Protein AF-0000000084584849 (afdb_homodimer)

Organism: NCBI:txid361277

InterPro domains:
  IPR001647 DNA-binding HTH domain, TetR-type [PF00440] (7-53)
  IPR001647 DNA-binding HTH domain, TetR-type [PR00455] (7-20)
  IPR001647 DNA-binding HTH domain, TetR-type [PR00455] (28-51)
  IPR001647 DNA-binding HTH domain, TetR-type [PS50977] (1-61)
  IPR009057 Homedomain-like superfamily [SSF46689] (2-67)
  IPR050624 Nucleoid occlusion factor SlmA/HTH-type transcriptional regulator [PTHR43479] (3-179)

Radius of gyration: 27.22 Å; Cα contacts (8 Å, |Δi|>4): 568; chains: 2; bounding box: 59×90×62 Å

pLDDT: mean 84.07, std 13.17, range [39.09, 98.56]

Secondary structure (DSSP, 8-state):
--HHHHHHHHHHHHHHHH-TTT--HHHHHHHTT--HHHHHHH-SSHHHHHHHHHHHHHHHHHHHHHHHHH-TTS-HHHHHHHHHHHHHHHHHHTHHHHHHHHSS---TT-HHHHHHHHHHHHHHHHHHHHHHHHHH-GGGGGGHHHHHHHHHHHHHHHHHHHHTTSB---HHHHHHHHHHHHHHHHHHHTTS--S--GGGB-----S-------HHHHHHHHHHHHHHIIIIIS--HHHHHHHHHHHHHHTSSS--HHHHHHHHHHHTTSGGGHHHHHHHHHH-/--HHHHHHHHHHHHHHHH-TTT--HHHHHHHTT--HHHHHHH-SSHHHHHHHHHHHHHHHHHHHHHHHHH-TTS-HHHHHHHHHHHHHHHHHHTHHHHHHHHSS---TT-HHHHHHHHHHHHHHHHHHHHHHHHHH-GGGGGGHHHHHHHHHHHHHHHHHHHHTTSB---HHHHHHHHHHHHHHHHHHHTTS--S--GGGB-----S-------HHHHHHHHHHHHHHIIIIIS--HHHHHHHHHHHHHHTSSS--HHHHHHHHHHHTTSGGGHHHHHHHHHH-

Structure (mmCIF, N/CA/C/O backbone):
data_AF-0000000084584849-model_v1
#
loop_
_entity.id
_entity.type
_entity.pdbx_description
1 polymer 'HTH tetR-type domain-containing protein'
#
loop_
_atom_site.group_PDB
_atom_site.id
_atom_site.type_symbol
_atom_site.label_atom_id
_atom_site.label_alt_id
_atom_site.label_comp_id
_atom_site.label_asym_id
_atom_site.label_entity_id
_atom_site.label_seq_id
_atom_site.pdbx_PDB_ins_code
_atom_site.Cartn_x
_atom_site.Cartn_y
_atom_site.Cartn_z
_atom_site.occupancy
_atom_site.B_iso_or_equiv
_atom_site.auth_seq_id
_atom_site.auth_comp_id
_atom_site.auth_asym_id
_atom_site.auth_atom_id
_atom_site.pdbx_PDB_model_num
ATOM 1 N N . MET A 1 1 ? -12.516 -27.984 -17.344 1 58.19 1 MET A N 1
ATOM 2 C CA . MET A 1 1 ? -12.57 -27.219 -16.109 1 58.19 1 MET A CA 1
ATOM 3 C C . MET A 1 1 ? -13.695 -27.719 -15.203 1 58.19 1 MET A C 1
ATOM 5 O O . MET A 1 1 ? -14.773 -28.078 -15.688 1 58.19 1 MET A O 1
ATOM 9 N N . ASP A 1 2 ? -13.242 -28 -14.023 1 77.62 2 ASP A N 1
ATOM 10 C CA . ASP A 1 2 ? -14.281 -28.516 -13.141 1 77.62 2 ASP A CA 1
ATOM 11 C C . ASP A 1 2 ? -15.289 -27.422 -12.781 1 77.62 2 ASP A C 1
ATOM 13 O O . ASP A 1 2 ? -14.984 -26.234 -12.906 1 77.62 2 ASP A O 1
ATOM 17 N N . ARG A 1 3 ? -16.453 -27.828 -12.516 1 84.5 3 ARG A N 1
ATOM 18 C CA . ARG A 1 3 ? -17.594 -26.938 -12.289 1 84.5 3 ARG A CA 1
ATOM 19 C C . ARG A 1 3 ? -17.281 -25.938 -11.188 1 84.5 3 ARG A C 1
ATOM 21 O O . ARG A 1 3 ? -17.641 -24.766 -11.305 1 84.5 3 ARG A O 1
ATOM 28 N N . LYS A 1 4 ? -16.609 -26.344 -10.242 1 88.94 4 LYS A N 1
ATOM 29 C CA . LYS A 1 4 ? -16.266 -25.484 -9.125 1 88.94 4 LYS A CA 1
ATOM 30 C C . LYS A 1 4 ? -15.383 -24.312 -9.586 1 88.94 4 LYS A C 1
ATOM 32 O O . LYS A 1 4 ? -15.641 -23.156 -9.242 1 88.94 4 LYS A O 1
ATOM 37 N N . THR A 1 5 ? -14.461 -24.641 -10.391 1 87.44 5 THR A N 1
ATOM 38 C CA . THR A 1 5 ? -13.547 -23.625 -10.898 1 87.44 5 THR A CA 1
ATOM 39 C C . THR A 1 5 ? -14.273 -22.641 -11.82 1 87.44 5 THR A C 1
ATOM 41 O O . THR A 1 5 ? -14.008 -21.438 -11.789 1 87.44 5 THR A O 1
ATOM 44 N N . GLU A 1 6 ? -15.109 -23.141 -12.578 1 88.94 6 GLU A N 1
ATOM 45 C CA . GLU A 1 6 ? -15.914 -22.297 -13.453 1 88.94 6 GLU A CA 1
ATOM 46 C C . GLU A 1 6 ? -16.688 -21.266 -12.656 1 88.94 6 GLU A C 1
ATOM 48 O O . GLU A 1 6 ? -16.75 -20.094 -13.039 1 88.94 6 GLU A O 1
ATOM 53 N N . ILE A 1 7 ? -17.25 -21.75 -11.625 1 92.88 7 ILE A N 1
ATOM 54 C CA . ILE A 1 7 ? -18.047 -20.875 -10.781 1 92.88 7 ILE A CA 1
ATOM 55 C C . ILE A 1 7 ? -17.156 -19.844 -10.117 1 92.88 7 ILE A C 1
ATOM 57 O O . ILE A 1 7 ? -17.5 -18.656 -10.047 1 92.88 7 ILE A O 1
ATOM 61 N N . ILE A 1 8 ? -16.031 -20.281 -9.688 1 92.19 8 ILE A N 1
ATOM 62 C CA . ILE A 1 8 ? -15.07 -19.391 -9.031 1 92.19 8 ILE A CA 1
ATOM 63 C C . ILE A 1 8 ? -14.633 -18.297 -9.992 1 92.19 8 ILE A C 1
ATOM 65 O O . ILE A 1 8 ? -14.602 -17.125 -9.633 1 92.19 8 ILE A O 1
ATOM 69 N N . LEU A 1 9 ? -14.422 -18.656 -11.195 1 88.75 9 LEU A N 1
ATOM 70 C CA . LEU A 1 9 ? -13.945 -17.703 -12.188 1 88.75 9 LEU A CA 1
ATOM 71 C C . LEU A 1 9 ? -15.062 -16.75 -12.594 1 88.75 9 LEU A C 1
ATOM 73 O O . LEU A 1 9 ? -14.82 -15.555 -12.82 1 88.75 9 LEU A O 1
ATOM 77 N N . ALA A 1 10 ? -16.219 -17.266 -12.68 1 91.44 10 ALA A N 1
ATOM 78 C CA . ALA A 1 10 ? -17.375 -16.406 -12.938 1 91.44 10 ALA A CA 1
ATOM 79 C C . ALA A 1 10 ? -17.578 -15.391 -11.812 1 91.44 10 ALA A C 1
ATOM 81 O O . ALA A 1 10 ? -17.859 -14.219 -12.07 1 91.44 10 ALA A O 1
ATOM 82 N N . ALA A 1 11 ? -17.484 -15.898 -10.633 1 93.31 11 ALA A N 1
ATOM 83 C CA . ALA A 1 11 ? -17.578 -15.023 -9.469 1 93.31 11 ALA A CA 1
ATOM 84 C C . ALA A 1 11 ? -16.5 -13.945 -9.492 1 93.31 11 ALA A C 1
ATOM 86 O O . ALA A 1 11 ? -16.781 -12.781 -9.203 1 93.31 11 ALA A O 1
ATOM 87 N N . LYS A 1 12 ? -15.289 -14.359 -9.82 1 89.12 12 LYS A N 1
ATOM 88 C CA . LYS A 1 12 ? -14.172 -13.422 -9.914 1 89.12 12 LYS A CA 1
ATOM 89 C C . LYS A 1 12 ? -14.508 -12.266 -10.844 1 89.12 12 LYS A C 1
ATOM 91 O O . LYS A 1 12 ? -14.312 -11.102 -10.492 1 89.12 12 LYS A O 1
ATOM 96 N N . HIS A 1 13 ? -15.07 -12.617 -11.93 1 87.06 13 HIS A N 1
ATOM 97 C CA . HIS A 1 13 ? -15.43 -11.609 -12.93 1 87.06 13 HIS A CA 1
ATOM 98 C C . HIS A 1 13 ? -16.531 -10.695 -12.422 1 87.06 13 HIS A C 1
ATOM 100 O O . HIS A 1 13 ? -16.453 -9.477 -12.57 1 87.06 13 HIS A O 1
ATOM 106 N N . LYS A 1 14 ? -17.516 -11.25 -11.836 1 88.81 14 LYS A N 1
ATOM 107 C CA . LYS A 1 14 ? -18.656 -10.469 -11.352 1 88.81 14 LYS A CA 1
ATOM 108 C C . LYS A 1 14 ? -18.25 -9.57 -10.18 1 88.81 14 LYS A C 1
ATOM 110 O O . LYS A 1 14 ? -18.641 -8.406 -10.125 1 88.81 14 LYS A O 1
ATOM 115 N N . PHE A 1 15 ? -17.484 -10.164 -9.305 1 85 15 PHE A N 1
ATOM 116 C CA . PHE A 1 15 ? -17.016 -9.375 -8.18 1 85 15 PHE A CA 1
ATOM 117 C C . PHE A 1 15 ? -16.156 -8.211 -8.648 1 85 15 PHE A C 1
ATOM 119 O O . PHE A 1 15 ? -16.25 -7.102 -8.117 1 85 15 PHE A O 1
ATOM 126 N N . ALA A 1 16 ? -15.383 -8.484 -9.594 1 78.81 16 ALA A N 1
ATOM 127 C CA . ALA A 1 16 ? -14.492 -7.457 -10.125 1 78.81 16 ALA A CA 1
ATOM 128 C C . ALA A 1 16 ? -15.289 -6.352 -10.82 1 78.81 16 ALA A C 1
ATOM 130 O O . ALA A 1 16 ? -14.945 -5.172 -10.711 1 78.81 16 ALA A O 1
ATOM 131 N N . GLU A 1 17 ? -16.328 -6.727 -11.406 1 76.75 17 GLU A N 1
ATOM 132 C CA . GLU A 1 17 ? -17.094 -5.801 -12.234 1 76.75 17 GLU A CA 1
ATOM 133 C C . GLU A 1 17 ? -18.078 -4.996 -11.398 1 76.75 17 GLU A C 1
ATOM 135 O O . GLU A 1 17 ? -18.234 -3.791 -11.602 1 76.75 17 GLU A O 1
ATOM 140 N N . PHE A 1 18 ? -18.719 -5.676 -10.438 1 76.56 18 PHE A N 1
ATOM 141 C CA . PHE A 1 18 ? -19.859 -5.031 -9.781 1 76.56 18 PHE A CA 1
ATOM 142 C C . PHE A 1 18 ? -19.578 -4.824 -8.297 1 76.56 18 PHE A C 1
ATOM 144 O O . PHE A 1 18 ? -20.297 -4.074 -7.629 1 76.56 18 PHE A O 1
ATOM 151 N N . GLY A 1 19 ? -18.5 -5.438 -7.852 1 77.81 19 GLY A N 1
ATOM 152 C CA . GLY A 1 19 ? -18.25 -5.398 -6.418 1 77.81 19 GLY A CA 1
ATOM 153 C C . GLY A 1 19 ? -18.922 -6.535 -5.672 1 77.81 19 GLY A C 1
ATOM 154 O O . GLY A 1 19 ? -19.969 -7.035 -6.094 1 77.81 19 GLY A O 1
ATOM 155 N N . PHE A 1 20 ? -18.516 -6.832 -4.5 1 79.06 20 PHE A N 1
ATOM 156 C CA . PHE A 1 20 ? -18.938 -7.996 -3.729 1 79.06 20 PHE A CA 1
ATOM 157 C C . PHE A 1 20 ? -20.359 -7.82 -3.232 1 79.06 20 PHE A C 1
ATOM 159 O O . PHE A 1 20 ? -21.172 -8.75 -3.301 1 79.06 20 PHE A O 1
ATOM 166 N N . GLN A 1 21 ? -20.609 -6.707 -2.762 1 73.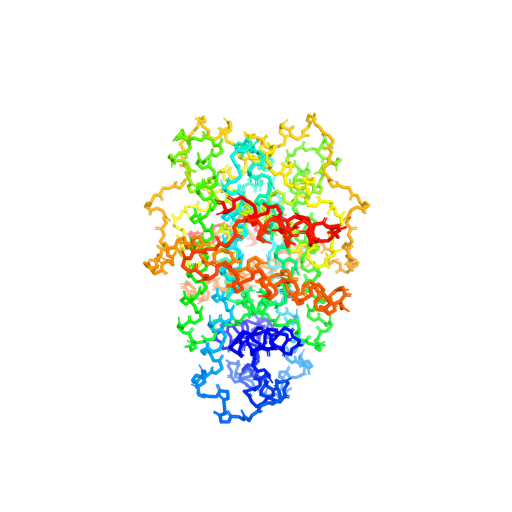56 21 GLN A N 1
ATOM 167 C CA . GLN A 1 21 ? -21.906 -6.453 -2.129 1 73.56 21 GLN A CA 1
ATOM 168 C C . GLN A 1 21 ? -23.031 -6.477 -3.154 1 73.56 21 GLN A C 1
ATOM 170 O O . GLN A 1 21 ? -24.156 -6.875 -2.84 1 73.56 21 GLN A O 1
ATOM 175 N N . GLN A 1 22 ? -22.734 -6.113 -4.32 1 79 22 GLN A N 1
ATOM 176 C CA . GLN A 1 22 ? -23.766 -5.945 -5.328 1 79 22 GLN A CA 1
ATOM 177 C C . GLN A 1 22 ? -24.031 -7.254 -6.07 1 79 22 GLN A C 1
ATOM 179 O O . GLN A 1 22 ? -25.016 -7.367 -6.797 1 79 22 GLN A O 1
ATOM 184 N N . VAL A 1 23 ? -23.156 -8.148 -5.941 1 88.56 23 VAL A N 1
ATOM 185 C CA . VAL A 1 23 ? -23.297 -9.414 -6.656 1 88.56 23 VAL A CA 1
ATOM 186 C C . VAL A 1 23 ? -24.062 -10.414 -5.797 1 88.56 23 VAL A C 1
ATOM 188 O O . VAL A 1 23 ? -23.859 -10.484 -4.582 1 88.56 23 VAL A O 1
ATOM 191 N N . SER A 1 24 ? -24.984 -11.125 -6.363 1 93.06 24 SER A N 1
ATOM 192 C CA . SER A 1 24 ? -25.75 -12.148 -5.652 1 93.06 24 SER A CA 1
ATOM 193 C C . SER A 1 24 ? -25.375 -13.547 -6.133 1 93.06 24 SER A C 1
ATOM 195 O O . SER A 1 24 ? -24.812 -13.703 -7.219 1 93.06 24 SER A O 1
ATOM 197 N N . MET A 1 25 ? -25.703 -14.508 -5.293 1 94.81 25 MET A N 1
ATOM 198 C CA . MET A 1 25 ? -25.5 -15.891 -5.695 1 94.81 25 MET A CA 1
ATOM 199 C C . MET A 1 25 ? -26.328 -16.219 -6.934 1 94.81 25 MET A C 1
ATOM 201 O O . MET A 1 25 ? -25.875 -16.984 -7.801 1 94.81 25 MET A O 1
ATOM 205 N N . GLN A 1 26 ? -27.406 -15.641 -7.023 1 94.94 26 GLN A N 1
ATOM 206 C CA . GLN A 1 26 ? -28.281 -15.852 -8.172 1 94.94 26 GLN A CA 1
ATOM 207 C C . GLN A 1 26 ? -27.625 -15.344 -9.453 1 94.94 26 GLN A C 1
ATOM 209 O O . GLN A 1 26 ? -27.672 -16.031 -10.484 1 94.94 26 GLN A O 1
ATOM 214 N N . SER A 1 27 ? -27.078 -14.242 -9.43 1 95.25 27 SER A N 1
ATOM 215 C CA . SER A 1 27 ? -26.453 -13.664 -10.609 1 95.25 27 SER A CA 1
ATOM 216 C C . SER A 1 27 ? -25.266 -14.5 -11.078 1 95.25 27 SER A C 1
ATOM 218 O O . SER A 1 27 ? -25.016 -14.602 -12.281 1 95.25 27 SER A O 1
ATOM 220 N N . ILE A 1 28 ? -24.531 -15.055 -10.141 1 96.44 28 ILE A N 1
ATOM 221 C CA . ILE A 1 28 ? -23.406 -15.906 -10.477 1 96.44 28 ILE A CA 1
ATOM 222 C C . ILE A 1 28 ? -23.906 -17.203 -11.102 1 96.44 28 ILE A C 1
ATOM 224 O O . ILE A 1 28 ? -23.359 -17.672 -12.102 1 96.44 28 ILE A O 1
ATOM 228 N N . ALA A 1 29 ? -24.938 -17.734 -10.539 1 95.81 29 ALA A N 1
ATOM 229 C CA . ALA A 1 29 ? -25.547 -18.938 -11.086 1 95.81 29 ALA A CA 1
ATOM 230 C C . ALA A 1 29 ? -26 -18.719 -12.523 1 95.81 29 ALA A C 1
ATOM 232 O O . ALA A 1 29 ? -25.75 -19.562 -13.391 1 95.81 29 ALA A O 1
ATOM 233 N N . GLU A 1 30 ? -26.562 -17.641 -12.742 1 95.81 30 GLU A N 1
ATOM 234 C CA . GLU A 1 30 ? -27.047 -17.297 -14.07 1 95.81 30 GLU A CA 1
ATOM 235 C C . GLU A 1 30 ? -25.891 -17.188 -15.07 1 95.81 30 GLU A C 1
ATOM 237 O O . GLU A 1 30 ? -26.016 -17.641 -16.203 1 95.81 30 GLU A O 1
ATOM 242 N N . ALA A 1 31 ? -24.844 -16.672 -14.656 1 93.31 31 ALA A N 1
ATOM 243 C CA . ALA A 1 31 ? -23.656 -16.516 -15.516 1 93.31 31 ALA A CA 1
ATOM 244 C C . ALA A 1 31 ? -23.094 -17.875 -15.906 1 93.31 31 ALA A C 1
ATOM 246 O O . ALA A 1 31 ? -22.531 -18.031 -17 1 93.31 31 ALA A O 1
ATOM 247 N N . CYS A 1 32 ? -23.234 -18.781 -14.992 1 94.06 32 CYS A N 1
ATOM 248 C CA . CYS A 1 32 ? -22.703 -20.125 -15.219 1 94.06 32 CYS A CA 1
ATOM 249 C C . CYS A 1 32 ? -23.781 -21.031 -15.82 1 94.06 32 CYS A C 1
ATOM 251 O O . CYS A 1 32 ? -23.531 -22.219 -16.031 1 94.06 32 CYS A O 1
ATOM 253 N N . LYS A 1 33 ? -24.984 -20.469 -15.984 1 94.81 33 LYS A N 1
ATOM 254 C CA . LYS A 1 33 ? -26.094 -21.219 -16.562 1 94.81 33 LYS A CA 1
ATOM 255 C C . LYS A 1 33 ? -26.453 -22.422 -15.703 1 94.81 33 LYS A C 1
ATOM 257 O O . LYS A 1 33 ? -26.641 -23.531 -16.234 1 94.81 33 LYS A O 1
ATOM 262 N N . ILE A 1 34 ? -26.484 -22.25 -14.461 1 94 34 ILE A N 1
ATOM 263 C CA . ILE A 1 34 ? -26.922 -23.281 -13.523 1 94 34 ILE A CA 1
ATOM 264 C C . ILE A 1 34 ? -27.984 -22.703 -12.586 1 94 34 ILE A C 1
ATOM 266 O O . ILE A 1 34 ? -28.25 -21.5 -12.609 1 94 34 ILE A O 1
ATOM 270 N N . SER A 1 35 ? -28.609 -23.578 -11.828 1 92.81 35 SER A N 1
ATOM 271 C CA . SER A 1 35 ? -29.656 -23.125 -10.898 1 92.81 35 SER A CA 1
ATOM 272 C C . SER A 1 35 ? -29.047 -22.578 -9.617 1 92.81 35 SER A C 1
ATOM 274 O O . SER A 1 35 ? -27.906 -22.891 -9.281 1 92.81 35 SER A O 1
ATOM 276 N N . LYS A 1 36 ? -29.781 -21.766 -8.945 1 92.81 36 LYS A N 1
ATOM 277 C CA . LYS A 1 36 ? -29.375 -21.25 -7.637 1 92.81 36 LYS A CA 1
ATOM 278 C C . LYS A 1 36 ? -29.156 -22.391 -6.641 1 92.81 36 LYS A C 1
ATOM 280 O O . LYS A 1 36 ? -28.219 -22.344 -5.84 1 92.81 36 LYS A O 1
ATOM 285 N N . ALA A 1 37 ? -29.984 -23.406 -6.746 1 92.38 37 ALA A N 1
ATOM 286 C CA . ALA A 1 37 ? -29.859 -24.562 -5.871 1 92.38 37 ALA A CA 1
ATOM 287 C C . ALA A 1 37 ? -28.531 -25.281 -6.117 1 92.38 37 ALA A C 1
ATOM 289 O O . ALA A 1 37 ? -27.875 -25.734 -5.172 1 92.38 37 ALA A O 1
ATOM 290 N N . SER A 1 38 ? -28.172 -25.359 -7.301 1 93.5 38 SER A N 1
ATOM 291 C CA . SER A 1 38 ? -26.938 -26.062 -7.688 1 93.5 38 SER A CA 1
ATOM 292 C C . SER A 1 38 ? -25.703 -25.359 -7.133 1 93.5 38 SER A C 1
ATOM 294 O O . SER A 1 38 ? -24.766 -26.016 -6.688 1 93.5 38 SER A O 1
ATOM 296 N N . ILE A 1 39 ? -25.656 -24.016 -7.223 1 94.5 39 ILE A N 1
ATOM 297 C CA . ILE A 1 39 ? -24.5 -23.266 -6.738 1 94.5 39 ILE A CA 1
ATOM 298 C C . ILE A 1 39 ? -24.391 -23.422 -5.223 1 94.5 39 ILE A C 1
ATOM 300 O O . ILE A 1 39 ? -23.281 -23.5 -4.68 1 94.5 39 ILE A O 1
ATOM 304 N N . TYR A 1 40 ? -25.453 -23.594 -4.527 1 93.88 40 TYR A N 1
ATOM 305 C CA . TYR A 1 40 ? -25.453 -23.688 -3.072 1 93.88 40 TYR A CA 1
ATOM 306 C C . TYR A 1 40 ? -25.031 -25.078 -2.619 1 93.88 40 TYR A C 1
ATOM 308 O O . TYR A 1 40 ? -24.656 -25.281 -1.462 1 93.88 40 TYR A O 1
ATOM 316 N N . LYS A 1 41 ? -25.172 -26.016 -3.455 1 93.12 41 LYS A N 1
ATOM 317 C CA . LYS A 1 41 ? -24.625 -27.344 -3.164 1 93.12 41 LYS A CA 1
ATOM 318 C C . LYS A 1 41 ? -23.109 -27.312 -3.066 1 93.12 41 LYS A C 1
ATOM 320 O O . LYS A 1 41 ? -22.5 -28.125 -2.344 1 93.12 41 LYS A O 1
ATOM 325 N N . LEU A 1 42 ? -22.578 -26.406 -3.76 1 93.56 42 LEU A N 1
ATOM 326 C CA . LEU A 1 42 ? -21.125 -26.328 -3.834 1 93.56 42 LEU A CA 1
ATOM 327 C C . LEU A 1 42 ? -20.594 -25.281 -2.859 1 93.56 42 LEU A C 1
ATOM 329 O O . LEU A 1 42 ? -19.484 -25.438 -2.334 1 93.56 42 LEU A O 1
ATOM 333 N N . PHE A 1 43 ? -21.359 -24.172 -2.703 1 94.62 43 PHE A N 1
ATOM 334 C CA . PHE A 1 43 ? -20.938 -23.062 -1.847 1 94.62 43 PHE A CA 1
ATOM 335 C C . PHE A 1 43 ? -22.062 -22.656 -0.912 1 94.62 43 PHE A C 1
ATOM 337 O O . PHE A 1 43 ? -23.125 -22.219 -1.366 1 94.62 43 PHE A O 1
ATOM 344 N N . ASP A 1 44 ? -21.766 -22.609 0.336 1 91.06 44 ASP A N 1
ATOM 345 C CA . ASP A 1 44 ? -22.781 -22.375 1.355 1 91.06 44 ASP A CA 1
ATOM 346 C C . ASP A 1 44 ? -23.266 -20.938 1.339 1 91.06 44 ASP A C 1
ATOM 348 O O . ASP A 1 44 ? -24.406 -20.641 1.737 1 91.06 44 ASP A O 1
ATOM 352 N N . SER A 1 45 ? -22.344 -20.141 0.948 1 89.12 45 SER A N 1
ATOM 353 C CA . SER A 1 45 ? -22.656 -18.719 0.962 1 89.12 45 SER A CA 1
ATOM 354 C C . SER A 1 45 ? -21.766 -17.953 -0.015 1 89.12 45 SER A C 1
ATOM 356 O O . SER A 1 45 ? -20.812 -18.5 -0.563 1 89.12 45 SER A O 1
ATOM 358 N N . LYS A 1 46 ? -22.141 -16.734 -0.24 1 90 46 LYS A N 1
ATOM 359 C CA . LYS A 1 46 ? -21.312 -15.859 -1.06 1 90 46 LYS A CA 1
ATOM 360 C C . LYS A 1 46 ? -19.922 -15.68 -0.448 1 90 46 LYS A C 1
ATOM 362 O O . LYS A 1 46 ? -18.922 -15.625 -1.167 1 90 46 LYS A O 1
ATOM 367 N N . GLU A 1 47 ? -19.938 -15.695 0.842 1 84.06 47 GLU A N 1
ATOM 368 C CA . GLU A 1 47 ? -18.672 -15.562 1.561 1 84.06 47 GLU A CA 1
ATOM 369 C C . GLU A 1 47 ? -17.797 -16.797 1.371 1 84.06 47 GLU A C 1
ATOM 371 O O . GLU A 1 47 ? -16.578 -16.688 1.195 1 84.06 47 GLU A O 1
ATOM 376 N N . ALA A 1 48 ? -18.438 -17.844 1.432 1 85.69 48 ALA A N 1
ATOM 377 C CA . ALA A 1 48 ? -17.703 -19.078 1.2 1 85.69 48 ALA A CA 1
ATOM 378 C C . ALA A 1 48 ? -17.125 -19.125 -0.207 1 85.69 48 ALA A C 1
ATOM 380 O O . ALA A 1 48 ? -15.992 -19.578 -0.404 1 85.69 48 ALA A O 1
ATOM 381 N N . LEU A 1 49 ? -17.906 -18.672 -1.106 1 92.06 49 LEU A N 1
ATOM 382 C CA . LEU A 1 49 ? -17.438 -18.625 -2.488 1 92.06 49 LEU A CA 1
ATOM 383 C C . LEU A 1 49 ? -16.266 -17.656 -2.623 1 92.06 49 LEU A C 1
ATOM 385 O O . LEU A 1 49 ? -15.281 -17.953 -3.307 1 92.06 49 LEU A O 1
ATOM 389 N N . LEU A 1 50 ? -16.375 -16.562 -1.994 1 86.75 50 LEU A N 1
ATOM 390 C CA . LEU A 1 50 ? -15.273 -15.609 -2.006 1 86.75 50 LEU A CA 1
ATOM 391 C C . LEU A 1 50 ? -14.008 -16.219 -1.41 1 86.75 50 LEU A C 1
ATOM 393 O O . LEU A 1 50 ? -12.914 -16.047 -1.953 1 86.75 50 LEU A O 1
ATOM 397 N N . ASN A 1 51 ? -14.188 -16.875 -0.332 1 83.38 51 ASN A N 1
ATOM 398 C CA . ASN A 1 51 ? -13.047 -17.531 0.303 1 83.38 51 ASN A CA 1
ATOM 399 C C . ASN A 1 51 ? -12.375 -18.531 -0.643 1 83.38 51 ASN A C 1
ATOM 401 O O . ASN A 1 51 ? -11.148 -18.594 -0.707 1 83.38 51 ASN A O 1
ATOM 405 N N . GLU A 1 52 ? -13.125 -19.234 -1.323 1 86.19 52 GLU A N 1
ATOM 406 C CA . GLU A 1 52 ? -12.586 -20.188 -2.279 1 86.19 52 GLU A CA 1
ATOM 407 C C . GLU A 1 52 ? -11.875 -19.484 -3.43 1 86.19 52 GLU A C 1
ATOM 409 O O . GLU A 1 52 ? -10.875 -19.984 -3.947 1 86.19 52 GLU A O 1
ATOM 414 N N . LEU A 1 53 ? -12.438 -18.422 -3.826 1 89.06 53 LEU A N 1
ATOM 415 C CA . LEU A 1 53 ? -11.812 -17.625 -4.883 1 89.06 53 LEU A CA 1
ATOM 416 C C . LEU A 1 53 ? -10.445 -17.125 -4.445 1 89.06 53 LEU A C 1
ATOM 418 O O . LEU A 1 53 ? -9.477 -17.203 -5.207 1 89.06 53 LEU A O 1
ATOM 422 N N . ILE A 1 54 ? -10.352 -16.625 -3.27 1 83.44 54 ILE A N 1
ATOM 423 C CA . ILE A 1 54 ? -9.094 -16.109 -2.729 1 83.44 54 ILE A CA 1
ATOM 424 C C . ILE A 1 54 ? -8.07 -17.25 -2.658 1 83.44 54 ILE A C 1
ATOM 426 O O . ILE A 1 54 ? -6.914 -17.078 -3.045 1 83.44 54 ILE A O 1
ATOM 430 N N . GLN A 1 55 ? -8.539 -18.344 -2.203 1 80.5 55 GLN A N 1
ATOM 431 C CA . GLN A 1 55 ? -7.66 -19.5 -2.115 1 80.5 55 GLN A CA 1
ATOM 432 C C . GLN A 1 55 ? -7.176 -19.938 -3.498 1 80.5 55 GLN A C 1
ATOM 434 O O . GLN A 1 55 ? -6.012 -20.297 -3.668 1 80.5 55 GLN A O 1
ATOM 439 N N . TYR A 1 56 ? -8.102 -19.938 -4.398 1 82.81 56 TYR A N 1
ATOM 440 C CA . TYR A 1 56 ? -7.758 -20.297 -5.77 1 82.81 56 TYR A CA 1
ATOM 441 C C . TYR A 1 56 ? -6.672 -19.375 -6.316 1 82.81 56 TYR A C 1
ATOM 443 O O . TYR A 1 56 ? -5.695 -19.844 -6.906 1 82.81 56 TYR A O 1
ATOM 451 N N . ASN A 1 57 ? -6.824 -18.094 -6.137 1 83.56 57 ASN A N 1
ATOM 452 C CA . ASN A 1 57 ? -5.848 -17.125 -6.617 1 83.56 57 ASN A CA 1
ATOM 453 C C . ASN A 1 57 ? -4.492 -17.312 -5.941 1 83.56 57 ASN A C 1
ATOM 455 O O . ASN A 1 57 ? -3.449 -17.203 -6.59 1 83.56 57 ASN A O 1
ATOM 459 N N . HIS A 1 58 ? -4.559 -17.547 -4.68 1 79.88 58 HIS A N 1
ATOM 460 C CA . HIS A 1 58 ? -3.33 -17.797 -3.932 1 79.88 58 HIS A CA 1
ATOM 461 C C . HIS A 1 58 ? -2.609 -19.031 -4.457 1 79.88 58 HIS A C 1
ATOM 463 O O . HIS A 1 58 ? -1.383 -19.031 -4.582 1 79.88 58 HIS A O 1
ATOM 469 N N . GLN A 1 59 ? -3.391 -20 -4.656 1 78.69 59 GLN A N 1
ATOM 470 C CA . GLN A 1 59 ? -2.814 -21.234 -5.164 1 78.69 59 GLN A CA 1
ATOM 471 C C . GLN A 1 59 ? -2.174 -21.031 -6.535 1 78.69 59 GLN A C 1
ATOM 473 O O . GLN A 1 59 ? -1.125 -21.594 -6.828 1 78.69 59 GLN A O 1
ATOM 478 N N . GLN A 1 60 ? -2.814 -20.25 -7.328 1 80.25 60 GLN A N 1
ATOM 479 C CA . GLN A 1 60 ? -2.25 -19.953 -8.641 1 80.25 60 GLN A CA 1
ATOM 480 C C . GLN A 1 60 ? -0.895 -19.266 -8.508 1 80.25 60 GLN A C 1
ATOM 482 O O . GLN A 1 60 ? 0.046 -19.594 -9.234 1 80.25 60 GLN A O 1
ATOM 487 N N . LEU A 1 61 ? -0.806 -18.391 -7.617 1 83.44 61 LEU A N 1
ATOM 488 C CA . LEU A 1 61 ? 0.436 -17.656 -7.387 1 83.44 61 LEU A CA 1
ATOM 489 C C . LEU A 1 61 ? 1.524 -18.594 -6.863 1 83.44 61 LEU A C 1
ATOM 491 O O . LEU A 1 61 ? 2.668 -18.531 -7.316 1 83.44 61 LEU A O 1
ATOM 495 N N . THR A 1 62 ? 1.126 -19.391 -5.922 1 79.38 62 THR A N 1
ATOM 496 C CA . THR A 1 62 ? 2.064 -20.328 -5.32 1 79.38 62 THR A CA 1
ATOM 497 C C . THR A 1 62 ? 2.582 -21.328 -6.359 1 79.38 62 THR A C 1
ATOM 499 O O . THR A 1 62 ? 3.764 -21.672 -6.355 1 79.38 62 THR A O 1
ATOM 502 N N . ASN A 1 63 ? 1.695 -21.703 -7.184 1 77.25 63 ASN A N 1
ATOM 503 C CA . ASN A 1 63 ? 2.084 -22.625 -8.25 1 77.25 63 ASN A CA 1
ATOM 504 C C . ASN A 1 63 ? 3.096 -21.984 -9.195 1 77.25 63 ASN A C 1
ATOM 506 O O . ASN A 1 63 ? 4.082 -22.625 -9.578 1 77.25 63 ASN A O 1
ATOM 510 N N . LYS A 1 64 ? 2.855 -20.812 -9.586 1 80.38 64 LYS A N 1
ATOM 511 C CA . LYS A 1 64 ? 3.779 -20.094 -10.461 1 80.38 64 LYS A CA 1
ATOM 512 C C . LYS A 1 64 ? 5.145 -19.922 -9.797 1 80.38 64 LYS A C 1
ATOM 514 O O . LYS A 1 64 ? 6.18 -20.109 -10.445 1 80.38 64 LYS A O 1
ATOM 519 N N . ALA A 1 65 ? 5.145 -19.641 -8.555 1 85.06 65 ALA A N 1
ATOM 520 C CA . ALA A 1 65 ? 6.383 -19.469 -7.805 1 85.06 65 ALA A CA 1
ATOM 521 C C . ALA A 1 65 ? 7.156 -20.781 -7.715 1 85.06 65 ALA A C 1
ATOM 523 O O . ALA A 1 65 ? 8.383 -20.797 -7.812 1 85.06 65 ALA A O 1
ATOM 524 N N . ALA A 1 66 ? 6.438 -21.828 -7.496 1 77.44 66 ALA A N 1
ATOM 525 C CA . ALA A 1 66 ? 7.055 -23.141 -7.383 1 77.44 66 ALA A CA 1
ATOM 526 C C . ALA A 1 66 ? 7.762 -23.531 -8.68 1 77.44 66 ALA A C 1
ATOM 528 O O . ALA A 1 66 ? 8.82 -24.172 -8.648 1 77.44 66 ALA A O 1
ATOM 529 N N . LEU A 1 67 ? 7.211 -23.125 -9.727 1 77.69 67 LEU A N 1
ATOM 530 C CA . LEU A 1 67 ? 7.816 -23.406 -11.023 1 77.69 67 LEU A CA 1
ATOM 531 C C . LEU A 1 67 ? 9.141 -22.672 -11.18 1 77.69 67 LEU A C 1
ATOM 533 O O . LEU A 1 67 ? 10.102 -23.219 -11.719 1 77.69 67 LEU A O 1
ATOM 537 N N . ILE A 1 68 ? 9.164 -21.484 -10.734 1 85.81 68 ILE A N 1
ATOM 538 C CA . ILE A 1 68 ? 10.391 -20.688 -10.781 1 85.81 68 ILE A CA 1
ATOM 539 C C . ILE A 1 68 ? 11.453 -21.328 -9.891 1 85.81 68 ILE A C 1
ATOM 541 O O . ILE A 1 68 ? 12.609 -21.453 -10.281 1 85.81 68 ILE A O 1
ATOM 545 N N . GLU A 1 69 ? 11 -21.812 -8.766 1 82.12 69 GLU A N 1
ATOM 546 C CA . GLU A 1 69 ? 11.914 -22.438 -7.801 1 82.12 69 GLU A CA 1
ATOM 547 C C . GLU A 1 69 ? 12.484 -23.734 -8.344 1 82.12 69 GLU A C 1
ATOM 549 O O . GLU A 1 69 ? 13.625 -24.094 -8.039 1 82.12 69 GLU A O 1
ATOM 554 N N . ALA A 1 70 ? 11.727 -24.453 -9.109 1 76.69 70 ALA A N 1
ATOM 555 C CA . ALA A 1 70 ? 12.109 -25.781 -9.609 1 76.69 70 ALA A CA 1
ATOM 556 C C . ALA A 1 70 ? 13.148 -25.656 -10.719 1 76.69 70 ALA A C 1
ATOM 558 O O . ALA A 1 70 ? 13.82 -26.641 -11.047 1 76.69 70 ALA A O 1
ATOM 559 N N . ASP A 1 71 ? 13.258 -24.453 -11.297 1 80.44 71 ASP A N 1
ATOM 560 C CA . ASP A 1 71 ? 14.234 -24.25 -12.359 1 80.44 71 ASP A CA 1
ATOM 561 C C . ASP A 1 71 ? 15.641 -24.094 -11.789 1 80.44 71 ASP A C 1
ATOM 563 O O . ASP A 1 71 ? 16.047 -23 -11.406 1 80.44 71 ASP A O 1
ATOM 567 N N . LYS A 1 72 ? 16.391 -25.141 -11.812 1 84.12 72 LYS A N 1
ATOM 568 C CA . LYS A 1 72 ? 17.719 -25.188 -11.188 1 84.12 72 LYS A CA 1
ATOM 569 C C . LYS A 1 72 ? 18.734 -24.406 -12.016 1 84.12 72 LYS A C 1
ATOM 571 O O . LYS A 1 72 ? 19.844 -24.125 -11.539 1 84.12 72 LYS A O 1
ATOM 576 N N . SER A 1 73 ? 18.375 -24.062 -13.242 1 89.88 73 SER A N 1
ATOM 577 C CA . SER A 1 73 ? 19.297 -23.312 -14.094 1 89.88 73 SER A CA 1
ATOM 578 C C . SER A 1 73 ? 19.344 -21.844 -13.711 1 89.88 73 SER A C 1
ATOM 580 O O . SER A 1 73 ? 20.25 -21.109 -14.109 1 89.88 73 SER A O 1
ATOM 582 N N . LEU A 1 74 ? 18.5 -21.422 -12.914 1 91.44 74 LEU A N 1
ATOM 583 C CA . LEU A 1 74 ? 18.438 -20.016 -12.523 1 91.44 74 LEU A CA 1
ATOM 584 C C . LEU A 1 74 ? 19.328 -19.75 -11.312 1 91.44 74 LEU A C 1
ATOM 586 O O . LEU A 1 74 ? 19.312 -20.5 -10.344 1 91.44 74 LEU A O 1
ATOM 590 N N . SER A 1 75 ? 20.141 -18.688 -11.453 1 95.88 75 SER A N 1
ATOM 591 C CA . SER A 1 75 ? 20.844 -18.188 -10.273 1 95.88 75 SER A CA 1
ATOM 592 C C . SER A 1 75 ? 19.875 -17.609 -9.25 1 95.88 75 SER A C 1
ATOM 594 O O . SER A 1 75 ? 18.734 -17.297 -9.578 1 95.88 75 SER A O 1
ATOM 596 N N . PRO A 1 76 ? 20.312 -17.453 -8.047 1 95.5 76 PRO A N 1
ATOM 597 C CA . PRO A 1 76 ? 19.453 -16.828 -7.047 1 95.5 76 PRO A CA 1
ATOM 598 C C . PRO A 1 76 ? 18.953 -15.453 -7.469 1 95.5 76 PRO A C 1
ATOM 600 O O . PRO A 1 76 ? 17.781 -15.125 -7.266 1 95.5 76 PRO A O 1
ATOM 603 N N . ALA A 1 77 ? 19.812 -14.727 -8.078 1 97 77 ALA A N 1
ATOM 604 C CA . ALA A 1 77 ? 19.453 -13.391 -8.547 1 97 77 ALA A CA 1
ATOM 605 C C . ALA A 1 77 ? 18.391 -13.461 -9.641 1 97 77 ALA A C 1
ATOM 607 O O . ALA A 1 77 ? 17.406 -12.711 -9.625 1 97 77 ALA A O 1
ATOM 608 N N . ALA A 1 78 ? 18.594 -14.367 -10.555 1 96.62 78 ALA A N 1
ATOM 609 C CA . ALA A 1 78 ? 17.641 -14.539 -11.648 1 96.62 78 ALA A CA 1
ATOM 610 C C . ALA A 1 78 ? 16.281 -15.016 -11.125 1 96.62 78 ALA A C 1
ATOM 612 O O . ALA A 1 78 ? 15.234 -14.578 -11.602 1 96.62 78 ALA A O 1
ATOM 613 N N . ARG A 1 79 ? 16.328 -15.914 -10.188 1 95.69 79 ARG A N 1
ATOM 614 C CA . ARG A 1 79 ? 15.109 -16.422 -9.562 1 95.69 79 ARG A CA 1
ATOM 615 C C . ARG A 1 79 ? 14.352 -15.305 -8.859 1 95.69 79 ARG A C 1
ATOM 617 O O . ARG A 1 79 ? 13.125 -15.227 -8.961 1 95.69 79 ARG A O 1
ATOM 624 N N . PHE A 1 80 ? 15.125 -14.539 -8.156 1 97.25 80 PHE A N 1
ATOM 625 C CA . PHE A 1 80 ? 14.531 -13.383 -7.484 1 97.25 80 PHE A CA 1
ATOM 626 C C . PHE A 1 80 ? 13.812 -12.484 -8.484 1 97.25 80 PHE A C 1
ATOM 628 O O . PHE A 1 80 ? 12.641 -12.148 -8.289 1 97.25 80 PHE A O 1
ATOM 635 N N . GLU A 1 81 ? 14.43 -12.133 -9.523 1 97.69 81 GLU A N 1
ATOM 636 C CA . GLU A 1 81 ? 13.867 -11.211 -10.508 1 97.69 81 GLU A CA 1
ATOM 637 C C . GLU A 1 81 ? 12.648 -11.82 -11.203 1 97.69 81 GLU A C 1
ATOM 639 O O . GLU A 1 81 ? 11.656 -11.133 -11.445 1 97.69 81 GLU A O 1
ATOM 644 N N . ARG A 1 82 ? 12.711 -13.086 -11.477 1 95.56 82 ARG A N 1
ATOM 645 C CA . ARG A 1 82 ? 11.578 -13.758 -12.117 1 95.56 82 ARG A CA 1
ATOM 646 C C . ARG A 1 82 ? 10.359 -13.773 -11.203 1 95.56 82 ARG A C 1
ATOM 648 O O . ARG A 1 82 ? 9.227 -13.641 -11.664 1 95.56 82 ARG A O 1
ATOM 655 N N . LYS A 1 83 ? 10.602 -14 -9.961 1 95.69 83 LYS A N 1
ATOM 656 C CA . LYS A 1 83 ? 9.5 -14 -9 1 95.69 83 LYS A CA 1
ATOM 657 C C . LYS A 1 83 ? 8.867 -12.617 -8.891 1 95.69 83 LYS A C 1
ATOM 659 O O . LYS A 1 83 ? 7.645 -12.492 -8.766 1 95.69 83 LYS A O 1
ATOM 664 N N . ILE A 1 84 ? 9.672 -11.562 -8.969 1 97.81 84 ILE A N 1
ATOM 665 C CA . ILE A 1 84 ? 9.156 -10.203 -8.945 1 97.81 84 ILE A CA 1
ATOM 666 C C . ILE A 1 84 ? 8.297 -9.953 -10.18 1 97.81 84 ILE A C 1
ATOM 668 O O . ILE A 1 84 ? 7.195 -9.406 -10.078 1 97.81 84 ILE A O 1
ATOM 672 N N . VAL A 1 85 ? 8.766 -10.344 -11.305 1 96.25 85 VAL A N 1
ATOM 673 C CA . VAL A 1 85 ? 8.008 -10.195 -12.539 1 96.25 85 VAL A CA 1
ATOM 674 C C . VAL A 1 85 ? 6.672 -10.922 -12.422 1 96.25 85 VAL A C 1
ATOM 676 O O . VAL A 1 85 ? 5.629 -10.383 -12.781 1 96.25 85 VAL A O 1
ATOM 679 N N . MET A 1 86 ? 6.762 -12.117 -11.922 1 92.44 86 MET A N 1
ATOM 680 C CA . MET A 1 86 ? 5.555 -12.922 -11.719 1 92.44 86 MET A CA 1
ATOM 681 C C . MET A 1 86 ? 4.559 -12.188 -10.828 1 92.44 86 MET A C 1
ATOM 683 O O . MET A 1 86 ? 3.361 -12.172 -11.117 1 92.44 86 MET A O 1
ATOM 687 N N . GLU A 1 87 ? 4.988 -11.594 -9.758 1 94.69 87 GLU A N 1
ATOM 688 C CA . GLU A 1 87 ? 4.121 -10.852 -8.844 1 94.69 87 GLU A CA 1
ATOM 689 C C . GLU A 1 87 ? 3.49 -9.648 -9.539 1 94.69 87 GLU A C 1
ATOM 691 O O . GLU A 1 87 ? 2.303 -9.375 -9.359 1 94.69 87 GLU A O 1
ATOM 696 N N . ILE A 1 88 ? 4.297 -8.945 -10.32 1 96.06 88 ILE A N 1
ATOM 697 C CA . ILE A 1 88 ? 3.801 -7.777 -11.039 1 96.06 88 ILE A CA 1
ATOM 698 C C . ILE A 1 88 ? 2.701 -8.203 -12.016 1 96.06 88 ILE A C 1
ATOM 700 O O . ILE A 1 88 ? 1.617 -7.617 -12.031 1 96.06 88 ILE A O 1
ATOM 704 N N . ASP A 1 89 ? 2.922 -9.25 -12.703 1 91.62 89 ASP A N 1
ATOM 705 C CA . ASP A 1 89 ? 1.96 -9.734 -13.688 1 91.62 89 ASP A CA 1
ATOM 706 C C . ASP A 1 89 ? 0.696 -10.258 -13.016 1 91.62 89 ASP A C 1
ATOM 708 O O . ASP A 1 89 ? -0.417 -10 -13.477 1 91.62 89 ASP A O 1
ATOM 712 N N . SER A 1 90 ? 0.937 -10.984 -11.969 1 89.94 90 SER A N 1
ATOM 713 C CA . SER A 1 90 ? -0.199 -11.547 -11.25 1 89.94 90 SER A CA 1
ATOM 714 C C . SER A 1 90 ? -1.073 -10.445 -10.648 1 89.94 90 SER A C 1
ATOM 716 O O . SER A 1 90 ? -2.301 -10.555 -10.648 1 89.94 90 SER A O 1
ATOM 718 N N . PHE A 1 91 ? -0.487 -9.453 -10.109 1 91.5 91 PHE A N 1
ATOM 719 C CA . PHE A 1 91 ? -1.24 -8.328 -9.562 1 91.5 91 PHE A CA 1
ATOM 720 C C . PHE A 1 91 ? -2.074 -7.664 -10.648 1 91.5 91 PHE A C 1
ATOM 722 O O . PHE A 1 91 ? -3.246 -7.348 -10.43 1 91.5 91 PHE A O 1
ATOM 729 N N . LYS A 1 92 ? -1.472 -7.461 -11.734 1 88.62 92 LYS A N 1
ATOM 730 C CA . LYS A 1 92 ? -2.17 -6.844 -12.852 1 88.62 92 LYS A CA 1
ATOM 731 C C . LYS A 1 92 ? -3.377 -7.676 -13.281 1 88.62 92 LYS A C 1
ATOM 733 O O . LYS A 1 92 ? -4.465 -7.137 -13.492 1 88.62 92 LYS A O 1
ATOM 738 N N . GLU A 1 93 ? -3.205 -8.945 -13.32 1 83.88 93 GLU A N 1
ATOM 739 C CA . GLU A 1 93 ? -4.254 -9.875 -13.734 1 83.88 93 GLU A CA 1
ATOM 740 C C . GLU A 1 93 ? -5.418 -9.867 -12.75 1 83.88 93 GLU A C 1
ATOM 742 O O . GLU A 1 93 ? -6.566 -10.094 -13.133 1 83.88 93 GLU A O 1
ATOM 747 N N . ASN A 1 94 ? -5.094 -9.602 -11.508 1 84.69 94 ASN A N 1
ATOM 748 C CA . ASN A 1 94 ? -6.102 -9.727 -10.453 1 84.69 94 ASN A CA 1
ATOM 749 C C . ASN A 1 94 ? -6.418 -8.383 -9.812 1 84.69 94 ASN A C 1
ATOM 751 O O . ASN A 1 94 ? -6.941 -8.328 -8.695 1 84.69 94 ASN A O 1
ATOM 755 N N . LYS A 1 95 ? -6.074 -7.359 -10.43 1 83.69 95 LYS A N 1
ATOM 756 C CA . LYS A 1 95 ? -6.117 -6.02 -9.844 1 83.69 95 LYS A CA 1
ATOM 757 C C . LYS A 1 95 ? -7.504 -5.699 -9.297 1 83.69 95 LYS A C 1
ATOM 759 O O . LYS A 1 95 ? -7.633 -5.133 -8.211 1 83.69 95 LYS A O 1
ATOM 764 N N . HIS A 1 96 ? -8.508 -6.086 -9.953 1 77.5 96 HIS A N 1
ATOM 765 C CA . HIS A 1 96 ? -9.852 -5.727 -9.523 1 77.5 96 HIS A CA 1
ATOM 766 C C . HIS A 1 96 ? -10.266 -6.504 -8.281 1 77.5 96 HIS A C 1
ATOM 768 O O . HIS A 1 96 ? -10.93 -5.961 -7.395 1 77.5 96 HIS A O 1
ATOM 774 N N . LEU A 1 97 ? -9.914 -7.727 -8.312 1 78.94 97 LEU A N 1
ATOM 775 C CA . LEU A 1 97 ? -10.188 -8.523 -7.121 1 78.94 97 LEU A CA 1
ATOM 776 C C . LEU A 1 97 ? -9.406 -7.996 -5.922 1 78.94 97 LEU A C 1
ATOM 778 O O . LEU A 1 97 ? -9.953 -7.867 -4.824 1 78.94 97 LEU A O 1
ATOM 782 N N . ILE A 1 98 ? -8.156 -7.68 -6.156 1 80.25 98 ILE A N 1
ATOM 783 C CA . ILE A 1 98 ? -7.281 -7.176 -5.102 1 80.25 98 ILE A CA 1
ATOM 784 C C . ILE A 1 98 ? -7.812 -5.84 -4.586 1 80.25 98 ILE A C 1
ATOM 786 O O . ILE A 1 98 ? -7.879 -5.617 -3.373 1 80.25 98 ILE A O 1
ATOM 790 N N . GLN A 1 99 ? -8.156 -5.07 -5.473 1 74.31 99 GLN A N 1
ATOM 791 C CA . GLN A 1 99 ? -8.727 -3.775 -5.113 1 74.31 99 GLN A CA 1
ATOM 792 C C . GLN A 1 99 ? -9.992 -3.943 -4.285 1 74.31 99 GLN A C 1
ATOM 794 O O . GLN A 1 99 ? -10.203 -3.223 -3.305 1 74.31 99 GLN A O 1
ATOM 799 N N . MET A 1 100 ? -10.805 -4.859 -4.699 1 71.62 100 MET A N 1
ATOM 800 C CA . MET A 1 100 ? -12.039 -5.133 -3.975 1 71.62 100 MET A CA 1
ATOM 801 C C . MET A 1 100 ? -11.75 -5.637 -2.566 1 71.62 100 MET A C 1
ATOM 803 O O . MET A 1 100 ? -12.406 -5.227 -1.607 1 71.62 100 MET A O 1
ATOM 807 N N . LEU A 1 101 ? -10.766 -6.449 -2.447 1 71.31 101 LEU A N 1
ATOM 808 C CA . LEU A 1 101 ? -10.445 -7.059 -1.162 1 71.31 101 LEU A CA 1
ATOM 809 C C . LEU A 1 101 ? -9.797 -6.043 -0.228 1 71.31 101 LEU A C 1
ATOM 811 O O . LEU A 1 101 ? -10.008 -6.086 0.986 1 71.31 101 LEU A O 1
ATOM 815 N N . MET A 1 102 ? -8.938 -5.254 -0.756 1 63.84 102 MET A N 1
ATOM 816 C CA . MET A 1 102 ? -8.266 -4.23 0.037 1 63.84 102 MET A CA 1
ATOM 817 C C . MET A 1 102 ? -9.25 -3.162 0.499 1 63.84 102 MET A C 1
ATOM 819 O O . MET A 1 102 ? -9.07 -2.561 1.559 1 63.84 102 MET A O 1
ATOM 823 N N . PHE A 1 103 ? -10.258 -2.967 -0.297 1 51.75 103 PHE A N 1
ATOM 824 C CA . PHE A 1 103 ? -11.211 -1.878 -0.101 1 51.75 103 PHE A CA 1
ATOM 825 C C . PHE A 1 103 ? -12.375 -2.328 0.767 1 51.75 103 PHE A C 1
ATOM 827 O O . PHE A 1 103 ? -13.258 -1.528 1.1 1 51.75 103 PHE A O 1
ATOM 834 N N . SER A 1 104 ? -12.492 -3.502 1.058 1 49.16 104 SER A N 1
ATOM 835 C CA . SER A 1 104 ? -13.688 -3.887 1.797 1 49.16 104 SER A CA 1
ATOM 836 C C . SER A 1 104 ? -13.641 -3.369 3.23 1 49.16 104 SER A C 1
ATOM 838 O O . SER A 1 104 ? -12.617 -3.49 3.908 1 49.16 104 SER A O 1
ATOM 840 N N . PRO A 1 105 ? -14.477 -2.283 3.549 1 44.84 105 PRO A N 1
ATOM 841 C CA . PRO A 1 105 ? -14.555 -1.843 4.941 1 44.84 105 PRO A CA 1
ATOM 842 C C . PRO A 1 105 ? -14.383 -2.99 5.934 1 44.84 105 PRO A C 1
ATOM 844 O O . PRO A 1 105 ? -14.727 -4.133 5.629 1 44.84 105 PRO A O 1
ATOM 847 N N . PRO A 1 106 ? -13.398 -2.791 6.91 1 42.22 106 PRO A N 1
ATOM 848 C CA . PRO A 1 106 ? -13.617 -3.789 7.961 1 42.22 106 PRO A CA 1
ATOM 849 C C . PRO A 1 106 ? -15.094 -3.98 8.297 1 42.22 106 PRO A C 1
ATOM 851 O O . PRO A 1 106 ? -15.734 -3.064 8.812 1 42.22 106 PRO A O 1
ATOM 854 N N . PHE A 1 107 ? -15.82 -4.16 7.457 1 39.56 107 PHE A N 1
ATOM 855 C CA . PHE A 1 107 ? -17.172 -4.449 7.914 1 39.56 107 PHE A CA 1
ATOM 856 C C . PHE A 1 107 ? -17.156 -5.047 9.32 1 39.56 107 PHE A C 1
ATOM 858 O O . PHE A 1 107 ? -16.297 -5.871 9.633 1 39.56 107 PHE A O 1
ATOM 865 N N . LYS A 1 108 ? -17.641 -4.176 10.242 1 41.88 108 LYS A N 1
ATOM 866 C CA . LYS A 1 108 ? -17.859 -4.77 11.562 1 41.88 108 LYS A CA 1
ATOM 867 C C . LYS A 1 108 ? -17.766 -6.293 11.5 1 41.88 108 LYS A C 1
ATOM 869 O O . LYS A 1 108 ? -17.25 -6.922 12.43 1 41.88 108 LYS A O 1
ATOM 874 N N . GLU A 1 109 ? -18.531 -6.816 10.609 1 41.56 109 GLU A N 1
ATOM 875 C CA . GLU A 1 109 ? -19 -8.18 10.836 1 41.56 109 GLU A CA 1
ATOM 876 C C . GLU A 1 109 ? -17.984 -9.203 10.328 1 41.56 109 GLU A C 1
ATOM 878 O O . GLU A 1 109 ? -18 -10.359 10.742 1 41.56 109 GLU A O 1
ATOM 883 N N . SER A 1 110 ? -17.188 -9.164 9.133 1 51.25 110 SER A N 1
ATOM 884 C CA . SER A 1 110 ? -16.781 -10.547 8.914 1 51.25 110 SER A CA 1
ATOM 885 C C . SER A 1 110 ? -15.344 -10.773 9.383 1 51.25 110 SER A C 1
ATOM 887 O O . SER A 1 110 ? -14.398 -10.367 8.711 1 51.25 110 SER A O 1
ATOM 889 N N . SER A 1 111 ? -15.164 -10.867 10.672 1 59.06 111 SER A N 1
ATOM 890 C CA . SER A 1 111 ? -14.031 -11.523 11.32 1 59.06 111 SER A CA 1
ATOM 891 C C . SER A 1 111 ? -13.336 -12.492 10.367 1 59.06 111 SER A C 1
ATOM 893 O O . SER A 1 111 ? -12.102 -12.586 10.367 1 59.06 111 SER A O 1
ATOM 895 N N . GLU A 1 112 ? -14.141 -12.852 9.484 1 60.84 112 GLU A N 1
ATOM 896 C CA . GLU A 1 112 ? -13.586 -13.859 8.578 1 60.84 112 GLU A CA 1
ATOM 897 C C . GLU A 1 112 ? -12.742 -13.203 7.488 1 60.84 112 GLU A C 1
ATOM 899 O O . GLU A 1 112 ? -11.68 -13.719 7.129 1 60.84 112 GLU A O 1
ATOM 904 N N . LEU A 1 113 ? -13.203 -12.062 7.051 1 64.44 113 LEU A N 1
ATOM 905 C CA . LEU A 1 113 ? -12.461 -11.375 6 1 64.44 113 LEU A CA 1
ATOM 906 C C . LEU A 1 113 ? -11.148 -10.82 6.535 1 64.44 113 LEU A C 1
ATOM 908 O O . LEU A 1 113 ? -10.117 -10.914 5.871 1 64.44 113 LEU A O 1
ATOM 912 N N . GLN A 1 114 ? -11.32 -10.312 7.73 1 67.31 114 GLN A N 1
ATOM 913 C CA . GLN A 1 114 ? -10.109 -9.805 8.359 1 67.31 114 GLN A CA 1
ATOM 914 C C . GLN A 1 114 ? -9.102 -10.922 8.586 1 67.31 114 GLN A C 1
ATOM 916 O O . GLN A 1 114 ? -7.898 -10.734 8.383 1 67.31 114 GLN A O 1
ATOM 921 N N . ARG A 1 115 ? -9.602 -12.008 8.969 1 67.94 115 ARG A N 1
ATOM 922 C CA . ARG A 1 115 ? -8.75 -13.164 9.195 1 67.94 115 ARG A CA 1
ATOM 923 C C . ARG A 1 115 ? -8.094 -13.625 7.898 1 67.94 115 ARG A C 1
ATOM 925 O O . ARG A 1 115 ? -6.906 -13.961 7.883 1 67.94 115 ARG A O 1
ATOM 932 N N . HIS A 1 116 ? -8.82 -13.547 6.875 1 66.94 116 HIS A N 1
ATOM 933 C CA . HIS A 1 116 ? -8.305 -13.961 5.578 1 66.94 116 HIS A CA 1
ATOM 934 C C . HIS A 1 116 ? -7.23 -12.992 5.082 1 66.94 116 HIS A C 1
ATOM 936 O O . HIS A 1 116 ? -6.184 -13.422 4.59 1 66.94 116 HIS A O 1
ATOM 942 N N . MET A 1 117 ? -7.48 -11.75 5.324 1 69.62 117 MET A N 1
ATOM 943 C CA . MET A 1 117 ? -6.516 -10.742 4.887 1 69.62 117 MET A CA 1
ATOM 944 C C . MET A 1 117 ? -5.215 -10.859 5.676 1 69.62 117 MET A C 1
ATOM 946 O O . MET A 1 117 ? -4.129 -10.711 5.113 1 69.62 117 MET A O 1
ATOM 950 N N . ASN A 1 118 ? -5.398 -11.172 6.883 1 72.19 118 ASN A N 1
ATOM 951 C CA . ASN A 1 118 ? -4.219 -11.375 7.719 1 72.19 118 ASN A CA 1
ATOM 952 C C . ASN A 1 118 ? -3.432 -12.609 7.289 1 72.19 118 ASN A C 1
ATOM 954 O O . ASN A 1 118 ? -2.199 -12.594 7.301 1 72.19 118 ASN A O 1
ATOM 958 N N . ASN A 1 119 ? -4.188 -13.516 6.898 1 70.69 119 ASN A N 1
ATOM 959 C CA . ASN A 1 119 ? -3.541 -14.734 6.426 1 70.69 119 ASN A CA 1
ATOM 960 C C . ASN A 1 119 ? -2.777 -14.5 5.125 1 70.69 119 ASN A C 1
ATOM 962 O O . ASN A 1 119 ? -1.645 -14.961 4.973 1 70.69 119 ASN A O 1
ATOM 966 N N . VAL A 1 120 ? -3.389 -13.797 4.289 1 72.94 120 VAL A N 1
ATOM 967 C CA . VAL A 1 120 ? -2.752 -13.477 3.016 1 72.94 120 VAL A CA 1
ATOM 968 C C . VAL A 1 120 ? -1.491 -12.648 3.258 1 72.94 120 VAL A C 1
ATOM 970 O O . VAL A 1 120 ? -0.445 -12.914 2.658 1 72.94 120 VAL A O 1
ATOM 973 N N . ARG A 1 121 ? -1.569 -11.711 4.113 1 78.25 121 ARG A N 1
ATOM 974 C CA . ARG A 1 121 ? -0.423 -10.883 4.465 1 78.25 121 ARG A CA 1
ATOM 975 C C . ARG A 1 121 ? 0.721 -11.727 5.016 1 78.25 121 ARG A C 1
ATOM 977 O O . ARG A 1 121 ? 1.877 -11.539 4.629 1 78.25 121 ARG A O 1
ATOM 984 N N . ALA A 1 122 ? 0.348 -12.664 5.867 1 77.56 122 ALA A N 1
ATOM 985 C CA . ALA A 1 122 ? 1.341 -13.539 6.48 1 77.56 122 ALA A CA 1
ATOM 986 C C . ALA A 1 122 ? 2.051 -1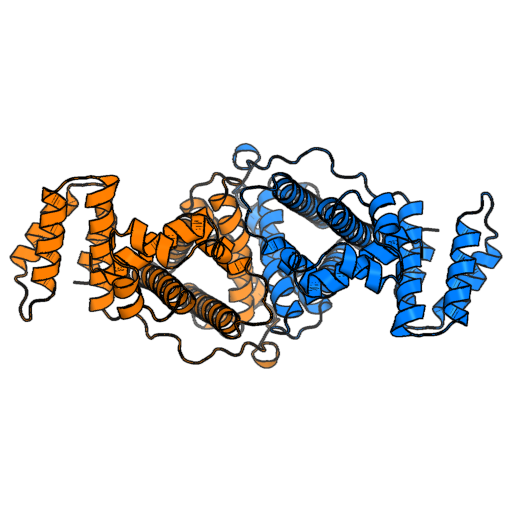4.383 5.426 1 77.56 122 ALA A C 1
ATOM 988 O O . ALA A 1 122 ? 3.271 -14.547 5.473 1 77.56 122 ALA A O 1
ATOM 989 N N . ILE A 1 123 ? 1.315 -14.844 4.539 1 76.25 123 ILE A N 1
ATOM 990 C CA . ILE A 1 123 ? 1.856 -15.688 3.477 1 76.25 123 ILE A CA 1
ATOM 991 C C . ILE A 1 123 ? 2.816 -14.867 2.611 1 76.25 123 ILE A C 1
ATOM 993 O O . ILE A 1 123 ? 3.91 -15.336 2.281 1 76.25 123 ILE A O 1
ATOM 997 N N . LEU A 1 124 ? 2.424 -13.688 2.309 1 83 124 LEU A N 1
ATOM 998 C CA . LEU A 1 124 ? 3.256 -12.82 1.48 1 83 124 LEU A CA 1
ATOM 999 C C . LEU A 1 124 ? 4.559 -12.469 2.195 1 83 124 LEU A C 1
ATOM 1001 O O . LEU A 1 124 ? 5.625 -12.469 1.581 1 83 124 LEU A O 1
ATOM 1005 N N . ILE A 1 125 ? 4.438 -12.25 3.43 1 88.88 125 ILE A N 1
ATOM 1006 C CA . ILE A 1 125 ? 5.613 -11.922 4.23 1 88.88 125 ILE A CA 1
ATOM 1007 C C . ILE A 1 125 ? 6.574 -13.109 4.254 1 88.88 125 ILE A C 1
ATOM 1009 O O . ILE A 1 125 ? 7.773 -12.945 4.008 1 88.88 125 ILE A O 1
ATOM 1013 N N . LYS A 1 126 ? 6.039 -14.242 4.508 1 85.5 126 LYS A N 1
ATOM 1014 C CA . LYS A 1 126 ? 6.879 -15.438 4.555 1 85.5 126 LYS A CA 1
ATOM 1015 C C . LYS A 1 126 ? 7.539 -15.695 3.201 1 85.5 126 LYS A C 1
ATOM 1017 O O . LYS A 1 126 ? 8.727 -16.031 3.139 1 85.5 126 LYS A O 1
ATOM 1022 N N . TRP A 1 127 ? 6.789 -15.523 2.242 1 87.69 127 TRP A N 1
ATOM 1023 C CA . TRP A 1 127 ? 7.293 -15.711 0.885 1 87.69 127 TRP A CA 1
ATOM 1024 C C . TRP A 1 127 ? 8.461 -14.766 0.601 1 87.69 127 TRP A C 1
ATOM 1026 O O . TRP A 1 127 ? 9.5 -15.195 0.1 1 87.69 127 TRP A O 1
ATOM 1036 N N . HIS A 1 128 ? 8.336 -13.555 0.895 1 94 128 HIS A N 1
ATOM 1037 C CA . HIS A 1 128 ? 9.383 -12.57 0.641 1 94 128 HIS A CA 1
ATOM 1038 C C . HIS A 1 128 ? 10.586 -12.797 1.549 1 94 128 HIS A C 1
ATOM 1040 O O . HIS A 1 128 ? 11.727 -12.555 1.147 1 94 128 HIS A O 1
ATOM 1046 N N . GLN A 1 129 ? 10.312 -13.25 2.74 1 93.12 129 GLN A N 1
ATOM 1047 C CA . GLN A 1 129 ? 11.422 -13.625 3.615 1 93.12 129 GLN A CA 1
ATOM 1048 C C . GLN A 1 129 ? 12.258 -14.734 2.996 1 93.12 129 GLN A C 1
ATOM 1050 O O . GLN A 1 129 ? 13.484 -14.656 2.977 1 93.12 129 GLN A O 1
ATOM 1055 N N . ASP A 1 130 ? 11.57 -15.711 2.498 1 90.88 130 ASP A N 1
ATOM 1056 C CA . ASP A 1 130 ? 12.25 -16.844 1.871 1 90.88 130 ASP A CA 1
ATOM 1057 C C . ASP A 1 130 ? 13.031 -16.391 0.637 1 90.88 130 ASP A C 1
ATOM 1059 O O . ASP A 1 130 ? 14.156 -16.844 0.408 1 90.88 130 ASP A O 1
ATOM 1063 N N . MET A 1 131 ? 12.43 -15.523 -0.135 1 94.25 131 MET A N 1
ATOM 1064 C CA . MET A 1 131 ? 13.094 -14.984 -1.317 1 94.25 131 MET A CA 1
ATOM 1065 C C . MET A 1 131 ? 14.398 -14.289 -0.939 1 94.25 131 MET A C 1
ATOM 1067 O O . MET A 1 131 ? 15.43 -14.492 -1.583 1 94.25 131 MET A O 1
ATOM 1071 N N . LEU A 1 132 ? 14.383 -13.562 0.097 1 96.75 132 LEU A N 1
ATOM 1072 C CA . LEU A 1 132 ? 15.539 -12.773 0.518 1 96.75 132 LEU A CA 1
ATOM 1073 C C . LEU A 1 132 ? 16.625 -13.672 1.107 1 96.75 132 LEU A C 1
ATOM 1075 O O . LEU A 1 132 ? 17.812 -13.469 0.855 1 96.75 132 LEU A O 1
ATOM 1079 N N . LEU A 1 133 ? 16.203 -14.641 1.862 1 94.56 133 LEU A N 1
ATOM 1080 C CA . LEU A 1 133 ? 17.156 -15.594 2.434 1 94.56 133 LEU A CA 1
ATOM 1081 C C . LEU A 1 133 ? 17.859 -16.391 1.337 1 94.56 133 LEU A C 1
ATOM 1083 O O . LEU A 1 133 ? 19.062 -16.641 1.425 1 94.56 133 LEU A O 1
ATOM 1087 N N . ASN A 1 134 ? 17.094 -16.734 0.367 1 93.38 134 ASN A N 1
ATOM 1088 C CA . ASN A 1 134 ? 17.672 -17.469 -0.76 1 93.38 134 ASN A CA 1
ATOM 1089 C C . ASN A 1 134 ? 18.641 -16.578 -1.558 1 93.38 134 ASN A C 1
ATOM 1091 O O . ASN A 1 134 ? 19.656 -17.062 -2.062 1 93.38 134 ASN A O 1
ATOM 1095 N N . LEU A 1 135 ? 18.344 -15.375 -1.704 1 96.44 135 LEU A N 1
ATOM 1096 C CA . LEU A 1 135 ? 19.125 -14.445 -2.506 1 96.44 135 LEU A CA 1
ATOM 1097 C C . LEU A 1 135 ? 20.406 -14.031 -1.771 1 96.44 135 LEU A C 1
ATOM 1099 O O . LEU A 1 135 ? 21.484 -14.008 -2.361 1 96.44 135 LEU A O 1
ATOM 1103 N N . TYR A 1 136 ? 20.328 -13.773 -0.415 1 97.12 136 TYR A N 1
ATOM 1104 C CA . TYR A 1 136 ? 21.438 -13.133 0.283 1 97.12 136 TYR A CA 1
ATOM 1105 C C . TYR A 1 136 ? 22.062 -14.086 1.297 1 97.12 136 TYR A C 1
ATOM 1107 O O . TYR A 1 136 ? 23.109 -13.789 1.862 1 97.12 136 TYR A O 1
ATOM 1115 N N . GLY A 1 137 ? 21.422 -15.148 1.575 1 95.12 137 GLY A N 1
ATOM 1116 C CA . GLY A 1 137 ? 21.969 -16.141 2.484 1 95.12 137 GLY A CA 1
ATOM 1117 C C . GLY A 1 137 ? 21.641 -15.859 3.939 1 95.12 137 GLY A C 1
ATOM 1118 O O . GLY A 1 137 ? 20.844 -14.961 4.242 1 95.12 137 GLY A O 1
ATOM 1119 N N . GLU A 1 138 ? 22.219 -16.516 4.828 1 94.19 138 GLU A N 1
ATOM 1120 C CA . GLU A 1 138 ? 21.891 -16.531 6.25 1 94.19 138 GLU A CA 1
ATOM 1121 C C . GLU A 1 138 ? 22.328 -15.242 6.93 1 94.19 138 GLU A C 1
ATOM 1123 O O . GLU A 1 138 ? 21.828 -14.898 8.008 1 94.19 138 GLU A O 1
ATOM 1128 N N . LYS A 1 139 ? 23.203 -14.531 6.328 1 94.5 139 LYS A N 1
ATOM 1129 C CA . LYS A 1 139 ? 23.734 -13.305 6.918 1 94.5 139 LYS A CA 1
ATOM 1130 C C . LYS A 1 139 ? 22.641 -12.266 7.113 1 94.5 139 LYS A C 1
ATOM 1132 O O . LYS A 1 139 ? 22.781 -11.352 7.926 1 94.5 139 LYS A O 1
ATOM 1137 N N . VAL A 1 140 ? 21.516 -12.43 6.383 1 95.75 140 VAL A N 1
ATOM 1138 C CA . VAL A 1 140 ? 20.469 -11.414 6.465 1 95.75 140 VAL A CA 1
ATOM 1139 C C . VAL A 1 140 ? 19.375 -11.875 7.434 1 95.75 140 VAL A C 1
ATOM 1141 O O . VAL A 1 140 ? 18.406 -11.148 7.664 1 95.75 140 VAL A O 1
ATOM 1144 N N . GLU A 1 141 ? 19.484 -13.031 8.031 1 94.44 141 GLU A N 1
ATOM 1145 C CA . GLU A 1 141 ? 18.453 -13.594 8.906 1 94.44 141 GLU A CA 1
ATOM 1146 C C . GLU A 1 141 ? 18.125 -12.633 10.047 1 94.44 141 GLU A C 1
ATOM 1148 O O . GLU A 1 141 ? 16.953 -12.398 10.352 1 94.44 141 GLU A O 1
ATOM 1153 N N . PRO A 1 142 ? 19.188 -12 10.695 1 94.75 142 PRO A N 1
ATOM 1154 C CA . PRO A 1 142 ? 18.859 -11.07 11.773 1 94.75 142 PRO A CA 1
ATOM 1155 C C . PRO A 1 142 ? 18.094 -9.844 11.281 1 94.75 142 PRO A C 1
ATOM 1157 O O . PRO A 1 142 ? 17.469 -9.141 12.086 1 94.75 142 PRO A O 1
ATOM 1160 N N . PHE A 1 143 ? 18.156 -9.625 9.984 1 96.88 143 PHE A N 1
ATOM 1161 C CA . PHE A 1 143 ? 17.547 -8.43 9.398 1 96.88 143 PHE A CA 1
ATOM 1162 C C . PHE A 1 143 ? 16.312 -8.797 8.586 1 96.88 143 PHE A C 1
ATOM 1164 O O . PHE A 1 143 ? 15.828 -7.988 7.793 1 96.88 143 PHE A O 1
ATOM 1171 N N . LYS A 1 144 ? 15.789 -9.984 8.742 1 94.81 144 LYS A N 1
ATOM 1172 C CA . LYS A 1 144 ? 14.75 -10.508 7.863 1 94.81 144 LYS A CA 1
ATOM 1173 C C . LYS A 1 144 ? 13.523 -9.602 7.855 1 94.81 144 LYS A C 1
ATOM 1175 O O . LYS A 1 144 ? 12.93 -9.367 6.801 1 94.81 144 LYS A O 1
ATOM 1180 N N . TRP A 1 145 ? 13.141 -9.078 9.008 1 94.81 145 TRP A N 1
ATOM 1181 C CA . TRP A 1 145 ? 11.961 -8.219 9.07 1 94.81 145 TRP A CA 1
ATOM 1182 C C . TRP A 1 145 ? 12.211 -6.895 8.359 1 94.81 145 TRP A C 1
ATOM 1184 O O . TRP A 1 145 ? 11.391 -6.461 7.543 1 94.81 145 TRP A O 1
ATOM 1194 N N . ASP A 1 146 ? 13.367 -6.293 8.617 1 97.75 146 ASP A N 1
ATOM 1195 C CA . ASP A 1 146 ? 13.727 -5.055 7.938 1 97.75 146 ASP A CA 1
ATOM 1196 C C . ASP A 1 146 ? 13.719 -5.238 6.422 1 97.75 146 ASP A C 1
ATOM 1198 O O . ASP A 1 146 ? 13.109 -4.445 5.699 1 97.75 146 ASP A O 1
ATOM 1202 N N . MET A 1 147 ? 14.352 -6.27 6.02 1 97.19 147 MET A N 1
ATOM 1203 C CA . MET A 1 147 ? 14.547 -6.496 4.59 1 97.19 147 MET A CA 1
ATOM 1204 C C . MET A 1 147 ? 13.234 -6.848 3.908 1 97.19 147 MET A C 1
ATOM 1206 O O . MET A 1 147 ? 12.992 -6.438 2.771 1 97.19 147 MET A O 1
ATOM 1210 N N . THR A 1 148 ? 12.445 -7.621 4.582 1 96.75 148 THR A N 1
ATOM 1211 C CA . THR A 1 148 ? 11.148 -8 4.02 1 96.75 148 THR A CA 1
ATOM 1212 C C . THR A 1 148 ? 10.258 -6.773 3.838 1 96.75 148 THR A C 1
ATOM 1214 O O . THR A 1 148 ? 9.656 -6.59 2.779 1 96.75 148 THR A O 1
ATOM 1217 N N . LEU A 1 149 ? 10.211 -5.914 4.816 1 96.56 149 LEU A N 1
ATOM 1218 C CA . LEU A 1 149 ? 9.398 -4.711 4.719 1 96.56 149 LEU A CA 1
ATOM 1219 C C . LEU A 1 149 ? 9.93 -3.775 3.639 1 96.56 149 LEU A C 1
ATOM 1221 O O . LEU A 1 149 ? 9.156 -3.117 2.941 1 96.56 149 LEU A O 1
ATOM 1225 N N . ASN A 1 150 ? 11.25 -3.723 3.541 1 98.12 150 ASN A N 1
ATOM 1226 C CA . ASN A 1 150 ? 11.836 -2.932 2.467 1 98.12 150 ASN A CA 1
ATOM 1227 C C . ASN A 1 150 ? 11.406 -3.443 1.094 1 98.12 150 ASN A C 1
ATOM 1229 O O . ASN A 1 150 ? 10.969 -2.664 0.244 1 98.12 150 ASN A O 1
ATOM 1233 N N . LEU A 1 151 ? 11.492 -4.715 0.903 1 98.12 151 LEU A N 1
ATOM 1234 C CA . LEU A 1 151 ? 11.141 -5.289 -0.392 1 98.12 151 LEU A CA 1
ATOM 1235 C C . LEU A 1 151 ? 9.656 -5.109 -0.686 1 98.12 151 LEU A C 1
ATOM 1237 O O . LEU A 1 151 ? 9.289 -4.688 -1.783 1 98.12 151 LEU A O 1
ATOM 1241 N N . LEU A 1 152 ? 8.867 -5.438 0.301 1 95.56 152 LEU A N 1
ATOM 1242 C CA . LEU A 1 152 ? 7.426 -5.254 0.151 1 95.56 152 LEU A CA 1
ATOM 1243 C C . LEU A 1 152 ? 7.094 -3.809 -0.199 1 95.56 152 LEU A C 1
ATOM 1245 O O . LEU A 1 152 ? 6.293 -3.551 -1.101 1 95.56 152 LEU A O 1
ATOM 1249 N N . GLY A 1 153 ? 7.66 -2.961 0.507 1 96.56 153 GLY A N 1
ATOM 1250 C CA . GLY A 1 153 ? 7.449 -1.54 0.274 1 96.56 153 GLY A CA 1
ATOM 1251 C C . GLY A 1 153 ? 7.898 -1.089 -1.104 1 96.56 153 GLY A C 1
ATOM 1252 O O . GLY A 1 153 ? 7.164 -0.391 -1.804 1 96.56 153 GLY A O 1
ATOM 1253 N N . LEU A 1 154 ? 9.07 -1.476 -1.509 1 97.88 154 LEU A N 1
ATOM 1254 C CA . LEU A 1 154 ? 9.641 -1.05 -2.779 1 97.88 154 LEU A CA 1
ATOM 1255 C C . LEU A 1 154 ? 8.812 -1.567 -3.951 1 97.88 154 LEU A C 1
ATOM 1257 O O . LEU A 1 154 ? 8.727 -0.909 -4.992 1 97.88 154 LEU A O 1
ATOM 1261 N N . LEU A 1 155 ? 8.219 -2.695 -3.732 1 97.38 155 LEU A N 1
ATOM 1262 C CA . LEU A 1 155 ? 7.5 -3.359 -4.812 1 97.38 155 LEU A CA 1
ATOM 1263 C C . LEU A 1 155 ? 6.094 -2.783 -4.965 1 97.38 155 LEU A C 1
ATOM 1265 O O . LEU A 1 155 ? 5.574 -2.684 -6.078 1 97.38 155 LEU A O 1
ATOM 1269 N N . ASN A 1 156 ? 5.539 -2.344 -3.979 1 94.62 156 ASN A N 1
ATOM 1270 C CA . ASN A 1 156 ? 4.117 -2.029 -3.904 1 94.62 156 ASN A CA 1
ATOM 1271 C C . ASN A 1 156 ? 3.738 -0.907 -4.867 1 94.62 156 ASN A C 1
ATOM 1273 O O . ASN A 1 156 ? 2.742 -1.007 -5.582 1 94.62 156 ASN A O 1
ATOM 1277 N N . PRO A 1 157 ? 4.48 0.185 -4.91 1 94.19 157 PRO A N 1
ATOM 1278 C CA . PRO A 1 157 ? 4.074 1.233 -5.852 1 94.19 157 PRO A CA 1
ATOM 1279 C C . PRO A 1 157 ? 4.031 0.746 -7.297 1 94.19 157 PRO A C 1
ATOM 1281 O O . PRO A 1 157 ? 3.162 1.164 -8.062 1 94.19 157 PRO A O 1
ATOM 1284 N N . TYR A 1 158 ? 4.918 -0.117 -7.641 1 95.88 158 TYR A N 1
ATOM 1285 C CA . TYR A 1 158 ? 4.957 -0.638 -9 1 95.88 158 TYR A CA 1
ATOM 1286 C C . TYR A 1 158 ? 3.781 -1.575 -9.258 1 95.88 158 TYR A C 1
ATOM 1288 O O . TYR A 1 158 ? 3.189 -1.555 -10.344 1 95.88 158 TYR A O 1
ATOM 1296 N N . LEU A 1 159 ? 3.467 -2.387 -8.242 1 94.19 159 LEU A N 1
ATOM 1297 C CA . LEU A 1 159 ? 2.307 -3.256 -8.398 1 94.19 159 LEU A CA 1
ATOM 1298 C C . LEU A 1 159 ? 1.054 -2.441 -8.703 1 94.19 159 LEU A C 1
ATOM 1300 O O . LEU A 1 159 ? 0.344 -2.725 -9.664 1 94.19 159 LEU A O 1
ATOM 1304 N N . LYS A 1 160 ? 0.833 -1.457 -7.996 1 88.94 160 LYS A N 1
ATOM 1305 C CA . LYS A 1 160 ? -0.391 -0.667 -8.086 1 88.94 160 LYS A CA 1
ATOM 1306 C C . LYS A 1 160 ? -0.377 0.224 -9.328 1 88.94 160 LYS A C 1
ATOM 1308 O O . LYS A 1 160 ? -1.318 0.205 -10.125 1 88.94 160 LYS A O 1
ATOM 1313 N N . MET A 1 161 ? 0.665 0.929 -9.562 1 90.88 161 MET A N 1
ATOM 1314 C CA . MET A 1 161 ? 0.688 1.97 -10.586 1 90.88 161 MET A CA 1
ATOM 1315 C C . MET A 1 161 ? 0.856 1.362 -11.977 1 90.88 161 MET A C 1
ATOM 1317 O O . MET A 1 161 ? 0.385 1.926 -12.961 1 90.88 161 MET A O 1
ATOM 1321 N N . MET A 1 162 ? 1.523 0.236 -12.062 1 93.31 162 MET A N 1
ATOM 1322 C CA . MET A 1 162 ? 1.576 -0.439 -13.352 1 93.31 162 MET A CA 1
ATOM 1323 C C . MET A 1 162 ? 0.237 -1.092 -13.68 1 93.31 162 MET A C 1
ATOM 1325 O O . MET A 1 162 ? -0.191 -1.093 -14.836 1 93.31 162 MET A O 1
ATOM 1329 N N . ALA A 1 163 ? -0.398 -1.63 -12.648 1 89.19 163 ALA A N 1
ATOM 1330 C CA . ALA A 1 163 ? -1.698 -2.258 -12.867 1 89.19 163 ALA A CA 1
ATOM 1331 C C . ALA A 1 163 ? -2.73 -1.236 -13.336 1 89.19 163 ALA A C 1
ATOM 1333 O O . ALA A 1 163 ? -3.609 -1.555 -14.141 1 89.19 163 ALA A O 1
ATOM 1334 N N . ASP A 1 164 ? -2.689 -0.066 -12.867 1 83.56 164 ASP A N 1
ATOM 1335 C CA . ASP A 1 164 ? -3.689 0.921 -13.258 1 83.56 164 ASP A CA 1
ATOM 1336 C C . ASP A 1 164 ? -3.211 1.744 -14.453 1 83.56 164 ASP A C 1
ATOM 1338 O O . ASP A 1 164 ? -3.895 2.672 -14.891 1 83.56 164 ASP A O 1
ATOM 1342 N N . GLY A 1 165 ? -2.033 1.473 -14.906 1 86.56 165 GLY A N 1
ATOM 1343 C CA . GLY A 1 165 ? -1.54 2.096 -16.125 1 86.56 165 GLY A CA 1
ATOM 1344 C C . GLY A 1 165 ? -0.838 3.418 -15.875 1 86.56 165 GLY A C 1
ATOM 1345 O O . GLY A 1 165 ? -0.508 4.137 -16.828 1 86.56 165 GLY A O 1
ATOM 1346 N N . ALA A 1 166 ? -0.584 3.727 -14.656 1 88.38 166 ALA A N 1
ATOM 1347 C CA . ALA A 1 166 ? 0.07 4.988 -14.32 1 88.38 166 ALA A CA 1
ATOM 1348 C C . ALA A 1 166 ? 1.565 4.926 -14.625 1 88.38 166 ALA A C 1
ATOM 1350 O O . ALA A 1 166 ? 2.199 5.957 -14.867 1 88.38 166 ALA A O 1
ATOM 1351 N N . ILE A 1 167 ? 2.117 3.736 -14.594 1 93.44 167 ILE A N 1
ATOM 1352 C CA . ILE A 1 167 ? 3.506 3.506 -14.977 1 93.44 167 ILE A CA 1
ATOM 1353 C C . ILE A 1 167 ? 3.568 2.52 -16.141 1 93.44 167 ILE A C 1
ATOM 1355 O O . ILE A 1 167 ? 2.961 1.448 -16.078 1 93.44 167 ILE A O 1
ATOM 1359 N N . LEU A 1 168 ? 4.16 2.945 -17.156 1 93.62 168 LEU A N 1
ATOM 1360 C CA . LEU A 1 168 ? 4.418 2.08 -18.297 1 93.62 168 LEU A CA 1
ATOM 1361 C C . LEU A 1 168 ? 5.891 1.687 -18.359 1 93.62 168 LEU A C 1
ATOM 1363 O O . LEU A 1 168 ? 6.734 2.482 -18.781 1 93.62 168 LEU A O 1
ATOM 1367 N N . ARG A 1 169 ? 6.242 0.512 -17.953 1 96.19 169 ARG A N 1
ATOM 1368 C CA . ARG A 1 169 ? 7.602 -0.016 -17.922 1 96.19 169 ARG A CA 1
ATOM 1369 C C . ARG A 1 169 ? 7.598 -1.539 -18 1 96.19 169 ARG A C 1
ATOM 1371 O O . ARG A 1 169 ? 6.621 -2.184 -17.609 1 96.19 169 ARG A O 1
ATOM 1378 N N . ASP A 1 170 ? 8.648 -2.068 -18.562 1 96.62 170 ASP A N 1
ATOM 1379 C CA . ASP A 1 170 ? 8.789 -3.521 -18.609 1 96.62 170 ASP A CA 1
ATOM 1380 C C . ASP A 1 170 ? 9 -4.094 -17.203 1 96.62 170 ASP A C 1
ATOM 1382 O O . ASP A 1 170 ? 9.922 -3.68 -16.5 1 96.62 170 ASP A O 1
ATOM 1386 N N . PRO A 1 171 ? 8.156 -5.066 -16.797 1 97.5 171 PRO A N 1
ATOM 1387 C CA . PRO A 1 171 ? 8.305 -5.676 -15.477 1 97.5 171 PRO A CA 1
ATOM 1388 C C . PRO A 1 171 ? 9.719 -6.184 -15.219 1 97.5 171 PRO A C 1
ATOM 1390 O O . PRO A 1 171 ? 10.203 -6.137 -14.086 1 97.5 171 PRO A O 1
ATOM 1393 N N . ALA A 1 172 ? 10.359 -6.66 -16.219 1 97.31 172 ALA A N 1
ATOM 1394 C CA . ALA A 1 172 ? 11.719 -7.168 -16.062 1 97.31 172 ALA A CA 1
ATOM 1395 C C . ALA A 1 172 ? 12.68 -6.055 -15.656 1 97.31 172 ALA A C 1
ATOM 1397 O O . ALA A 1 172 ? 13.578 -6.273 -14.844 1 97.31 172 ALA A O 1
ATOM 1398 N N . ASP A 1 173 ? 12.5 -4.867 -16.219 1 98 173 ASP A N 1
ATOM 1399 C CA . ASP A 1 173 ? 13.32 -3.719 -15.852 1 98 173 ASP A CA 1
ATOM 1400 C C . ASP A 1 173 ? 13.102 -3.338 -14.391 1 98 173 ASP A C 1
ATOM 1402 O O . ASP A 1 173 ? 14.047 -3.01 -13.672 1 98 173 ASP A O 1
ATOM 1406 N N . VAL A 1 174 ? 11.859 -3.4 -13.977 1 98.56 174 VAL A N 1
ATOM 1407 C CA . VAL A 1 174 ? 11.508 -3.086 -12.594 1 98.56 174 VAL A CA 1
ATOM 1408 C C . VAL A 1 174 ? 12.148 -4.102 -11.656 1 98.56 174 VAL A C 1
ATOM 1410 O O . VAL A 1 174 ? 12.75 -3.725 -10.641 1 98.56 174 VAL A O 1
ATOM 1413 N N . ALA A 1 175 ? 12.023 -5.363 -12.016 1 98.5 175 ALA A N 1
ATOM 1414 C CA . ALA A 1 175 ? 12.594 -6.426 -11.188 1 98.5 175 ALA A CA 1
ATOM 1415 C C . ALA A 1 175 ? 14.102 -6.242 -11.023 1 98.5 175 ALA A C 1
ATOM 1417 O O . ALA A 1 175 ? 14.625 -6.395 -9.914 1 98.5 175 ALA A O 1
ATOM 1418 N N . HIS A 1 176 ? 14.742 -5.941 -12.102 1 98.38 176 HIS A N 1
ATOM 1419 C CA . HIS A 1 176 ? 16.188 -5.738 -12.062 1 98.38 176 HIS A CA 1
ATOM 1420 C C . HIS A 1 176 ? 16.562 -4.551 -11.188 1 98.38 176 HIS A C 1
ATOM 1422 O O . HIS A 1 176 ? 17.5 -4.625 -10.398 1 98.38 176 HIS A O 1
ATOM 1428 N N . GLU A 1 177 ? 15.852 -3.51 -11.352 1 98.31 177 GLU A N 1
ATOM 1429 C CA . GLU A 1 177 ? 16.078 -2.322 -10.531 1 98.31 177 GLU A CA 1
ATOM 1430 C C . GLU A 1 177 ? 15.883 -2.629 -9.055 1 98.31 177 GLU A C 1
ATOM 1432 O O . GLU A 1 177 ? 16.672 -2.188 -8.211 1 98.31 177 GLU A O 1
ATOM 1437 N N . LEU A 1 178 ? 14.797 -3.32 -8.711 1 98.38 178 LEU A N 1
ATOM 1438 C CA . LEU A 1 178 ? 14.531 -3.676 -7.324 1 98.38 178 LEU A CA 1
ATOM 1439 C C . LEU A 1 178 ? 15.672 -4.52 -6.754 1 98.38 178 LEU A C 1
ATOM 1441 O O . LEU A 1 178 ? 16.047 -4.359 -5.59 1 98.38 178 LEU A O 1
ATOM 1445 N N . LYS A 1 179 ? 16.156 -5.379 -7.566 1 98.44 179 LYS A N 1
ATOM 1446 C CA . LYS A 1 179 ? 17.297 -6.188 -7.141 1 98.44 179 LYS A CA 1
ATOM 1447 C C . LYS A 1 179 ? 18.5 -5.309 -6.801 1 98.44 179 LYS A C 1
ATOM 1449 O O . LYS A 1 179 ? 19.141 -5.504 -5.766 1 98.44 179 LYS A O 1
ATOM 1454 N N . LEU A 1 180 ? 18.828 -4.371 -7.66 1 98.25 180 LEU A N 1
ATOM 1455 C CA . LEU A 1 180 ? 19.953 -3.465 -7.434 1 98.25 180 LEU A CA 1
ATOM 1456 C C . LEU A 1 180 ? 19.734 -2.637 -6.168 1 98.25 180 LEU A C 1
ATOM 1458 O O . LEU A 1 180 ? 20.672 -2.465 -5.371 1 98.25 180 LEU A O 1
ATOM 1462 N N . VAL A 1 181 ? 18.547 -2.145 -6.008 1 98.44 181 VAL A N 1
ATOM 1463 C CA . VAL A 1 181 ? 18.219 -1.328 -4.844 1 98.44 181 VAL A CA 1
ATOM 1464 C C . VAL A 1 181 ? 18.328 -2.166 -3.574 1 98.44 181 VAL A C 1
ATOM 1466 O O . VAL A 1 181 ? 18.922 -1.729 -2.586 1 98.44 181 VAL A O 1
ATOM 1469 N N . MET A 1 182 ? 17.781 -3.375 -3.594 1 98.38 182 MET A N 1
ATOM 1470 C CA . MET A 1 182 ? 17.875 -4.262 -2.436 1 98.38 182 MET A CA 1
ATOM 1471 C C . MET A 1 182 ? 19.312 -4.59 -2.104 1 98.38 182 MET A C 1
ATOM 1473 O O . MET A 1 182 ? 19.688 -4.676 -0.931 1 98.38 182 MET A O 1
ATOM 1477 N N . ASP A 1 183 ? 20.156 -4.781 -3.164 1 98.25 183 ASP A N 1
ATOM 1478 C CA . ASP A 1 183 ? 21.578 -5.012 -2.939 1 98.25 183 ASP A CA 1
ATOM 1479 C C . ASP A 1 183 ? 22.219 -3.865 -2.15 1 98.25 183 ASP A C 1
ATOM 1481 O O . ASP A 1 183 ? 22.984 -4.094 -1.215 1 98.25 183 ASP A O 1
ATOM 1485 N N . ALA A 1 184 ? 21.891 -2.695 -2.553 1 98.12 184 ALA A N 1
ATOM 1486 C CA . ALA A 1 184 ? 22.438 -1.514 -1.881 1 98.12 184 ALA A CA 1
ATOM 1487 C C . ALA A 1 184 ? 21.953 -1.444 -0.433 1 98.12 184 ALA A C 1
ATOM 1489 O O . ALA A 1 184 ? 22.734 -1.138 0.47 1 98.12 184 ALA A O 1
ATOM 1490 N N . ILE A 1 185 ? 20.688 -1.717 -0.202 1 98.31 185 ILE A N 1
ATOM 1491 C CA . ILE A 1 185 ? 20.109 -1.667 1.136 1 98.31 185 ILE A CA 1
ATOM 1492 C C . ILE A 1 185 ? 20.766 -2.713 2.027 1 98.31 185 ILE A C 1
ATOM 1494 O O . ILE A 1 185 ? 21.156 -2.416 3.158 1 98.31 185 ILE A O 1
ATOM 1498 N N . VAL A 1 186 ? 20.875 -3.912 1.514 1 97.56 186 VAL A N 1
ATOM 1499 C CA . VAL A 1 186 ? 21.438 -5.008 2.297 1 97.56 186 VAL A CA 1
ATOM 1500 C C . VAL A 1 186 ? 22.875 -4.691 2.676 1 97.56 186 VAL A C 1
ATOM 1502 O O . VAL A 1 186 ? 23.281 -4.883 3.824 1 97.56 186 VAL A O 1
ATOM 1505 N N . LYS A 1 187 ? 23.656 -4.227 1.687 1 96.62 187 LYS A N 1
ATOM 1506 C CA . LYS A 1 187 ? 25.047 -3.867 1.947 1 96.62 187 LYS A CA 1
ATOM 1507 C C . LYS A 1 187 ? 25.141 -2.84 3.072 1 96.62 187 LYS A C 1
ATOM 1509 O O . LYS A 1 187 ? 26.016 -2.947 3.943 1 96.62 187 LYS A O 1
ATOM 1514 N N . ASP A 1 188 ? 24.297 -1.924 3.074 1 97.12 188 ASP A N 1
ATOM 1515 C CA . ASP A 1 188 ? 24.281 -0.865 4.078 1 97.12 188 ASP A CA 1
ATOM 1516 C C . ASP A 1 188 ? 23.781 -1.39 5.422 1 97.12 188 ASP A C 1
ATOM 1518 O O . ASP A 1 188 ? 24.359 -1.086 6.469 1 97.12 188 ASP A O 1
ATOM 1522 N N . LYS A 1 189 ? 22.688 -2.15 5.422 1 95.56 189 LYS A N 1
ATOM 1523 C CA . LYS A 1 189 ? 22 -2.613 6.625 1 95.56 189 LYS A CA 1
ATOM 1524 C C . LYS A 1 189 ? 22.906 -3.492 7.477 1 95.56 189 LYS A C 1
ATOM 1526 O O . LYS A 1 189 ? 22.797 -3.506 8.703 1 95.56 189 LYS A O 1
ATOM 1531 N N . LEU A 1 190 ? 23.812 -4.113 6.859 1 94.19 190 LEU A N 1
ATOM 1532 C CA . LEU A 1 190 ? 24.688 -5.039 7.562 1 94.19 190 LEU A CA 1
ATOM 1533 C C . LEU A 1 190 ? 25.688 -4.285 8.445 1 94.19 190 LEU A C 1
ATOM 1535 O O . LEU A 1 190 ? 26.344 -4.883 9.297 1 94.19 190 LEU A O 1
ATOM 1539 N N . THR A 1 191 ? 25.719 -2.988 8.383 1 95.31 191 THR A N 1
ATOM 1540 C CA . THR A 1 191 ? 26.688 -2.186 9.125 1 95.31 191 THR A CA 1
ATOM 1541 C C . THR A 1 191 ? 26.078 -1.668 10.422 1 95.31 191 THR A C 1
ATOM 1543 O O . THR A 1 191 ? 26.719 -0.941 11.18 1 95.31 191 THR A O 1
ATOM 1546 N N . ARG A 1 192 ? 24.812 -2.016 10.75 1 96.25 192 ARG A N 1
ATOM 1547 C CA . ARG A 1 192 ? 24.141 -1.562 11.953 1 96.25 192 ARG A CA 1
ATOM 1548 C C . ARG A 1 192 ? 23.109 -2.584 12.422 1 96.25 192 ARG A C 1
ATOM 1550 O O . ARG A 1 192 ? 22.75 -3.492 11.672 1 96.25 192 ARG A O 1
ATOM 1557 N N . PRO A 1 193 ? 22.641 -2.447 13.633 1 96.12 193 PRO A N 1
ATOM 1558 C CA . PRO A 1 193 ? 21.641 -3.402 14.133 1 96.12 193 PRO A CA 1
ATOM 1559 C C . PRO A 1 193 ? 20.312 -3.311 13.398 1 96.12 193 PRO A C 1
ATOM 1561 O O . PRO A 1 193 ? 20 -2.273 12.805 1 96.12 193 PRO A O 1
ATOM 1564 N N . PRO A 1 194 ? 19.562 -4.383 13.391 1 97.19 194 PRO A N 1
ATOM 1565 C CA . PRO A 1 194 ? 18.234 -4.34 12.766 1 97.19 194 PRO A CA 1
ATOM 1566 C C . PRO A 1 194 ? 17.281 -3.367 13.461 1 97.19 194 PRO A C 1
ATOM 1568 O O . PRO A 1 194 ? 17.391 -3.164 14.672 1 97.19 194 PRO A O 1
ATOM 1571 N N . LEU A 1 195 ? 16.422 -2.76 12.711 1 98.06 195 LEU A N 1
ATOM 1572 C CA . LEU A 1 195 ? 15.383 -1.896 13.266 1 98.06 195 LEU A CA 1
ATOM 1573 C C . LEU A 1 195 ? 14.32 -2.719 13.992 1 98.06 195 LEU A C 1
ATOM 1575 O O . LEU A 1 195 ? 13.836 -2.318 15.055 1 98.06 195 LEU A O 1
ATOM 1579 N N . LEU A 1 196 ? 13.938 -3.846 13.367 1 97 196 LEU A N 1
ATOM 1580 C CA . LEU A 1 196 ? 12.844 -4.672 13.867 1 97 196 LEU A CA 1
ATOM 1581 C C . LEU A 1 196 ? 13.344 -6.074 14.211 1 97 196 LEU A C 1
ATOM 1583 O O . LEU A 1 196 ? 14.172 -6.637 13.5 1 97 196 LEU A O 1
ATOM 1587 N N . ASN A 1 197 ? 12.906 -6.59 15.273 1 90.62 197 ASN A N 1
ATOM 1588 C CA . ASN A 1 197 ? 13.031 -7.992 15.656 1 90.62 197 ASN A CA 1
ATOM 1589 C C . ASN A 1 197 ? 11.695 -8.57 16.109 1 90.62 197 ASN A C 1
ATOM 1591 O O . ASN A 1 197 ? 10.664 -7.898 16.016 1 90.62 197 ASN A O 1
ATOM 1595 N N . GLU A 1 198 ? 11.695 -9.758 16.562 1 86.75 198 GLU A N 1
ATOM 1596 C CA . GLU A 1 198 ? 10.461 -10.477 16.891 1 86.75 198 GLU A CA 1
ATOM 1597 C C . GLU A 1 198 ? 9.656 -9.734 17.953 1 86.75 198 GLU A C 1
ATOM 1599 O O . GLU A 1 198 ? 8.43 -9.789 17.953 1 86.75 198 GLU A O 1
ATOM 1604 N N . GLN A 1 199 ? 10.266 -9.016 18.812 1 90.06 199 GLN A N 1
ATOM 1605 C CA . GLN A 1 199 ? 9.586 -8.328 19.906 1 90.06 199 GLN A CA 1
ATOM 1606 C C . GLN A 1 199 ? 8.773 -7.141 19.406 1 90.06 199 GLN A C 1
ATOM 1608 O O . GLN A 1 199 ? 7.852 -6.68 20.078 1 90.06 199 GLN A O 1
ATOM 1613 N N . HIS A 1 200 ? 9.141 -6.648 18.25 1 93.81 200 HIS A N 1
ATOM 1614 C CA . HIS A 1 200 ? 8.477 -5.48 17.688 1 93.81 200 HIS A CA 1
ATOM 1615 C C . HIS A 1 200 ? 7.277 -5.891 16.828 1 93.81 200 HIS A C 1
ATOM 1617 O O . HIS A 1 200 ? 6.5 -5.039 16.391 1 93.81 200 HIS A O 1
ATOM 1623 N N . ILE A 1 201 ? 7.156 -7.156 16.484 1 90 201 ILE A N 1
ATOM 1624 C CA . ILE A 1 201 ? 6.16 -7.641 15.539 1 90 201 ILE A CA 1
ATOM 1625 C C . ILE A 1 201 ? 5.016 -8.312 16.297 1 90 201 ILE A C 1
ATOM 1627 O O . ILE A 1 201 ? 5.238 -9.234 17.078 1 90 201 ILE A O 1
ATOM 1631 N N . GLN A 1 202 ? 3.791 -7.781 16.078 1 83 202 GLN A N 1
ATOM 1632 C CA . GLN A 1 202 ? 2.582 -8.352 16.672 1 83 202 GLN A CA 1
ATOM 1633 C C . GLN A 1 202 ? 1.677 -8.953 15.609 1 83 202 GLN A C 1
ATOM 1635 O O . GLN A 1 202 ? 0.519 -8.547 15.469 1 83 202 GLN A O 1
ATOM 1640 N N . LEU A 1 203 ? 2.234 -9.609 14.727 1 76.31 203 LEU A N 1
ATOM 1641 C CA . LEU A 1 203 ? 1.458 -10.289 13.695 1 76.31 203 LEU A CA 1
ATOM 1642 C C . LEU A 1 203 ? 1.071 -11.695 14.133 1 76.31 203 LEU A C 1
ATOM 1644 O O . LEU A 1 203 ? 1.885 -12.406 14.727 1 76.31 203 LEU A O 1
ATOM 1648 N N . HIS A 1 204 ? -0.252 -11.945 14.297 1 60.12 204 HIS A N 1
ATOM 1649 C CA . HIS A 1 204 ? -0.712 -13.297 14.609 1 60.12 204 HIS A CA 1
ATOM 1650 C C . HIS A 1 204 ? -0.925 -14.117 13.344 1 60.12 204 HIS A C 1
ATOM 1652 O O . HIS A 1 204 ? -1.755 -13.766 12.5 1 60.12 204 HIS A O 1
ATOM 1658 N N . PHE A 1 205 ? 0.125 -14.734 12.945 1 54.06 205 PHE A N 1
ATOM 1659 C CA . PHE A 1 205 ? 0.036 -15.633 11.805 1 54.06 205 PHE A CA 1
ATOM 1660 C C . PHE A 1 205 ? -0.833 -16.844 12.133 1 54.06 205 PHE A C 1
ATOM 1662 O O . PHE A 1 205 ? -0.65 -17.484 13.172 1 54.06 205 PHE A O 1
ATOM 1669 N N . HIS A 1 206 ? -2.023 -16.766 11.844 1 47.22 206 HIS A N 1
ATOM 1670 C CA . HIS A 1 206 ? -2.717 -18.031 12.031 1 47.22 206 HIS A CA 1
ATOM 1671 C C . HIS A 1 206 ? -2.08 -19.141 11.195 1 47.22 206 HIS A C 1
ATOM 1673 O O . HIS A 1 206 ? -1.581 -18.891 10.102 1 47.22 206 HIS A O 1
ATOM 1679 N N . ALA A 1 207 ? -1.704 -20.219 11.797 1 44.06 207 ALA A N 1
ATOM 1680 C CA . ALA A 1 207 ? -0.992 -21.453 11.445 1 44.06 207 ALA A CA 1
ATOM 1681 C C . ALA A 1 207 ? -1.439 -21.984 10.086 1 44.06 207 ALA A C 1
ATOM 1683 O O . ALA A 1 207 ? -0.788 -22.844 9.5 1 44.06 207 ALA A O 1
ATOM 1684 N N . ASP A 1 208 ? -2.521 -21.672 9.594 1 45.47 208 ASP A N 1
ATOM 1685 C CA . ASP A 1 208 ? -2.99 -22.531 8.508 1 45.47 208 ASP A CA 1
ATOM 1686 C C . ASP A 1 208 ? -2.381 -22.109 7.172 1 45.47 208 ASP A C 1
ATOM 1688 O O . ASP A 1 208 ? -3.084 -22 6.164 1 45.47 208 ASP A O 1
ATOM 1692 N N . LEU A 1 209 ? -1.22 -21.734 7.25 1 47.22 209 LEU A N 1
ATOM 1693 C CA . LEU A 1 209 ? -0.62 -21.516 5.938 1 47.22 209 LEU A CA 1
ATOM 1694 C C . LEU A 1 209 ? -0.583 -22.812 5.133 1 47.22 209 LEU A C 1
ATOM 1696 O O . LEU A 1 209 ? -0.115 -23.828 5.625 1 47.22 209 LEU A O 1
ATOM 1700 N N . PRO A 1 210 ? -1.35 -22.812 4.152 1 47.44 210 PRO A N 1
ATOM 1701 C CA . PRO A 1 210 ? -1.299 -24.078 3.418 1 47.44 210 PRO A CA 1
ATOM 1702 C C . PRO A 1 210 ? 0.119 -24.469 3.004 1 47.44 210 PRO A C 1
ATOM 1704 O O . PRO A 1 210 ? 0.958 -23.594 2.775 1 47.44 210 PRO A O 1
ATOM 1707 N N . ASP A 1 211 ? 0.499 -25.703 3.158 1 47.88 211 ASP A N 1
ATOM 1708 C CA . ASP A 1 211 ? 1.753 -26.297 2.705 1 47.88 211 ASP A CA 1
ATOM 1709 C C . ASP A 1 211 ? 1.988 -26.016 1.222 1 47.88 211 ASP A C 1
ATOM 1711 O O . ASP A 1 211 ? 1.042 -25.75 0.478 1 47.88 211 ASP A O 1
ATOM 1715 N N . ALA A 1 212 ? 3.195 -25.766 0.789 1 50.91 212 ALA A N 1
ATOM 1716 C CA . ALA A 1 212 ? 3.57 -25.672 -0.62 1 50.91 212 ALA A CA 1
ATOM 1717 C C . ALA A 1 212 ? 2.852 -26.734 -1.45 1 50.91 212 ALA A C 1
ATOM 1719 O O . ALA A 1 212 ? 2.709 -27.891 -1.018 1 50.91 212 ALA A O 1
ATOM 1720 N N . PRO A 1 213 ? 2.176 -26.25 -2.543 1 51.88 213 PRO A N 1
ATOM 1721 C CA . PRO A 1 213 ? 1.477 -27.25 -3.34 1 51.88 213 PRO A CA 1
ATOM 1722 C C . PRO A 1 213 ? 2.391 -28.406 -3.773 1 51.88 213 PRO A C 1
ATOM 1724 O O . PRO A 1 213 ? 3.576 -28.188 -4.039 1 51.88 213 PRO A O 1
ATOM 1727 N N . GLY A 1 214 ? 1.854 -29.547 -3.629 1 57.97 214 GLY A N 1
ATOM 1728 C CA . GLY A 1 214 ? 2.559 -30.703 -4.168 1 57.97 214 GLY A CA 1
ATOM 1729 C C . GLY A 1 214 ? 2.701 -30.672 -5.676 1 57.97 214 GLY A C 1
ATOM 1730 O O . GLY A 1 214 ? 2.133 -29.797 -6.336 1 57.97 214 GLY A O 1
ATOM 1731 N N . LYS A 1 215 ? 3.58 -31.453 -6.27 1 65.12 215 LYS A N 1
ATOM 1732 C CA . LYS A 1 215 ? 3.854 -31.547 -7.699 1 65.12 215 LYS A CA 1
ATOM 1733 C C . LYS A 1 215 ? 2.559 -31.672 -8.5 1 65.12 215 LYS A C 1
ATOM 1735 O O . LYS A 1 215 ? 2.4 -31.016 -9.531 1 65.12 215 LYS A O 1
ATOM 1740 N N . GLU A 1 216 ? 1.647 -32.406 -7.965 1 68.44 216 GLU A N 1
ATOM 1741 C CA . GLU A 1 216 ? 0.396 -32.656 -8.672 1 68.44 216 GLU A CA 1
ATOM 1742 C C . GLU A 1 216 ? -0.459 -31.406 -8.75 1 68.44 216 GLU A C 1
ATOM 1744 O O . GLU A 1 216 ? -1.057 -31.109 -9.789 1 68.44 216 GLU A O 1
ATOM 1749 N N . GLU A 1 217 ? -0.411 -30.781 -7.75 1 67.25 217 GLU A N 1
ATOM 1750 C CA . GLU A 1 217 ? -1.197 -29.562 -7.707 1 67.25 217 GLU A CA 1
ATOM 1751 C C . GLU A 1 217 ? -0.615 -28.5 -8.641 1 67.25 217 GLU A C 1
ATOM 1753 O O . GLU A 1 217 ? -1.357 -27.766 -9.305 1 67.25 217 GLU A O 1
ATOM 1758 N N . LEU A 1 218 ? 0.637 -28.484 -8.688 1 68.19 218 LEU A N 1
ATOM 1759 C CA . LEU A 1 218 ? 1.33 -27.547 -9.57 1 68.19 218 LEU A CA 1
ATOM 1760 C C . LEU A 1 218 ? 1.018 -27.844 -11.031 1 68.19 218 LEU A C 1
ATOM 1762 O O . LEU A 1 218 ? 0.71 -26.938 -11.805 1 68.19 218 LEU A O 1
ATOM 1766 N N . LEU A 1 219 ? 1.111 -29.125 -11.367 1 77.62 219 LEU A N 1
ATOM 1767 C CA . LEU A 1 219 ? 0.821 -29.547 -12.734 1 77.62 219 LEU A CA 1
ATOM 1768 C C . LEU A 1 219 ? -0.604 -29.172 -13.133 1 77.62 219 LEU A C 1
ATOM 1770 O O . LEU A 1 219 ? -0.834 -28.656 -14.227 1 77.62 219 LEU A O 1
ATOM 1774 N N . HIS A 1 220 ? -1.438 -29.359 -12.18 1 75.44 220 HIS A N 1
ATOM 1775 C CA . HIS A 1 220 ? -2.838 -29.047 -12.445 1 75.44 220 HIS A CA 1
ATOM 1776 C C . HIS A 1 220 ? -3.033 -27.562 -12.695 1 75.44 220 HIS A C 1
ATOM 1778 O O . HIS A 1 220 ? -3.74 -27.172 -13.633 1 75.44 220 HIS A O 1
ATOM 1784 N N . THR A 1 221 ? -2.393 -26.906 -11.961 1 70.94 221 THR A N 1
ATOM 1785 C CA . THR A 1 221 ? -2.52 -25.453 -12.07 1 70.94 221 THR A CA 1
ATOM 1786 C C . THR A 1 221 ? -1.998 -24.969 -13.414 1 70.94 221 THR A C 1
ATOM 1788 O O . THR A 1 221 ? -2.641 -24.141 -14.07 1 70.94 221 THR A O 1
ATOM 1791 N N . ILE A 1 222 ? -0.878 -25.422 -13.805 1 76.75 222 ILE A N 1
ATOM 1792 C CA . ILE A 1 222 ? -0.274 -25.031 -15.07 1 76.75 222 ILE A CA 1
ATOM 1793 C C . ILE A 1 222 ? -1.172 -25.453 -16.234 1 76.75 222 ILE A C 1
ATOM 1795 O O . ILE A 1 222 ? -1.391 -24.688 -17.172 1 76.75 222 ILE A O 1
ATOM 1799 N N . LEU A 1 223 ? -1.706 -26.562 -16.078 1 81.88 223 LEU A N 1
ATOM 1800 C CA . LEU A 1 223 ? -2.561 -27.094 -17.141 1 81.88 223 LEU A CA 1
ATOM 1801 C C . LEU A 1 223 ? -3.836 -26.266 -17.266 1 81.88 223 LEU A C 1
ATOM 1803 O O . LEU A 1 223 ? -4.309 -26.016 -18.375 1 81.88 223 LEU A O 1
ATOM 1807 N N . GLN A 1 224 ? -4.277 -25.781 -16.141 1 76.88 224 GLN A N 1
ATOM 1808 C CA . GLN A 1 224 ? -5.457 -24.922 -16.172 1 76.88 224 GLN A CA 1
ATOM 1809 C C . GLN A 1 224 ? -5.148 -23.578 -16.844 1 76.88 224 GLN A C 1
ATOM 1811 O O . GLN A 1 224 ? -5.977 -23.047 -17.578 1 76.88 224 GLN A O 1
ATOM 1816 N N . GLN A 1 225 ? -4.047 -23.125 -16.547 1 74.19 225 GLN A N 1
ATOM 1817 C CA . GLN A 1 225 ? -3.607 -21.891 -17.188 1 74.19 225 GLN A CA 1
ATOM 1818 C C . GLN A 1 225 ? -3.531 -22.047 -18.703 1 74.19 225 GLN A C 1
ATOM 1820 O O . GLN A 1 225 ? -4.004 -21.188 -19.438 1 74.19 225 GLN A O 1
ATOM 1825 N N . ILE A 1 226 ? -2.932 -23.141 -19.125 1 80.12 226 ILE A N 1
ATOM 1826 C CA . ILE A 1 226 ? -2.811 -23.422 -20.562 1 80.12 226 ILE A CA 1
ATOM 1827 C C . ILE A 1 226 ? -4.199 -23.547 -21.172 1 80.12 226 ILE A C 1
ATOM 1829 O O . ILE A 1 226 ? -4.461 -23 -22.25 1 80.12 226 ILE A O 1
ATOM 1833 N N . ARG A 1 227 ? -5.012 -24.141 -20.422 1 79.88 227 ARG A N 1
ATOM 1834 C CA . ARG A 1 227 ? -6.379 -24.312 -20.906 1 79.88 227 ARG A CA 1
ATOM 1835 C C . ARG A 1 227 ? -7.078 -22.969 -21.062 1 79.88 227 ARG A C 1
ATOM 1837 O O . ARG A 1 227 ? -7.789 -22.75 -22.047 1 79.88 227 ARG A O 1
ATOM 1844 N N . GLY A 1 228 ? -6.898 -22.172 -20.125 1 73.81 228 GLY A N 1
ATOM 1845 C CA . GLY A 1 228 ? -7.465 -20.828 -20.219 1 73.81 228 GLY A CA 1
ATOM 1846 C C . GLY A 1 228 ? -6.992 -20.078 -21.453 1 73.81 228 GLY A C 1
ATOM 1847 O O . GLY A 1 228 ? -7.789 -19.453 -22.156 1 73.81 228 GLY A O 1
ATOM 1848 N N . ILE A 1 229 ? -5.75 -20.156 -21.672 1 74.44 229 ILE A N 1
ATOM 1849 C CA . ILE A 1 229 ? -5.148 -19.469 -22.812 1 74.44 229 ILE A CA 1
ATOM 1850 C C . ILE A 1 229 ? -5.684 -20.062 -24.125 1 74.44 229 ILE A C 1
ATOM 1852 O O . ILE A 1 229 ? -6.047 -19.328 -25.047 1 74.44 229 ILE A O 1
ATOM 1856 N N . THR A 1 230 ? -5.797 -21.344 -24.188 1 80.25 230 THR A N 1
ATOM 1857 C CA . THR A 1 230 ? -6.203 -22.016 -25.422 1 80.25 230 THR A CA 1
ATOM 1858 C C . THR A 1 230 ? -7.68 -21.75 -25.719 1 80.25 230 THR A C 1
ATOM 1860 O O . THR A 1 230 ? -8.07 -21.641 -26.875 1 80.25 230 THR A O 1
ATOM 1863 N N . VAL A 1 231 ? -8.406 -21.531 -24.641 1 75.5 231 VAL A N 1
ATOM 1864 C CA . VAL A 1 231 ? -9.844 -21.328 -24.797 1 75.5 231 VAL A CA 1
ATOM 1865 C C . VAL A 1 231 ? -10.117 -19.859 -25.109 1 75.5 231 VAL A C 1
ATOM 1867 O O . VAL A 1 231 ? -10.859 -19.547 -26.047 1 75.5 231 VAL A O 1
ATOM 1870 N N . THR A 1 232 ? -9.539 -19 -24.328 1 72.19 232 THR A N 1
ATOM 1871 C CA . THR A 1 232 ? -9.938 -17.594 -24.359 1 72.19 232 THR A CA 1
ATOM 1872 C C . THR A 1 232 ? -9.086 -16.797 -25.344 1 72.19 232 THR A C 1
ATOM 1874 O O . THR A 1 232 ? -9.602 -15.984 -26.109 1 72.19 232 THR A O 1
ATOM 1877 N N . ASP A 1 233 ? -7.809 -17.078 -25.281 1 71.5 233 ASP A N 1
ATOM 1878 C CA . ASP A 1 233 ? -6.895 -16.25 -26.062 1 71.5 233 ASP A CA 1
ATOM 1879 C C . ASP A 1 233 ? -6.723 -16.828 -27.469 1 71.5 233 ASP A C 1
ATOM 1881 O O . ASP A 1 233 ? -6.816 -16.094 -28.469 1 71.5 233 ASP A O 1
ATOM 1885 N N . LEU A 1 234 ? -6.547 -18.156 -27.531 1 73.94 234 LEU A N 1
ATOM 1886 C CA . LEU A 1 234 ? -6.223 -18.781 -28.812 1 73.94 234 LEU A CA 1
ATOM 1887 C C . LEU A 1 234 ? -7.473 -19.344 -29.469 1 73.94 234 LEU A C 1
ATOM 1889 O O . LEU A 1 234 ? -7.512 -19.516 -30.688 1 73.94 234 LEU A O 1
ATOM 1893 N N . GLN A 1 235 ? -8.531 -19.609 -28.641 1 81.38 235 GLN A N 1
ATOM 1894 C CA . GLN A 1 235 ? -9.797 -20.188 -29.109 1 81.38 235 GLN A CA 1
ATOM 1895 C C . GLN A 1 235 ? -9.547 -21.359 -30.047 1 81.38 235 GLN A C 1
ATOM 1897 O O . GLN A 1 235 ? -10.133 -21.438 -31.125 1 81.38 235 GLN A O 1
ATOM 1902 N N . ASP A 1 236 ? -8.602 -22.156 -29.906 1 82 236 ASP A N 1
ATOM 1903 C CA . ASP A 1 236 ? -8.203 -23.344 -30.672 1 82 236 ASP A CA 1
ATOM 1904 C C . ASP A 1 236 ? -8.609 -24.625 -29.953 1 82 236 ASP A C 1
ATOM 1906 O O . ASP A 1 236 ? -8 -25.016 -28.953 1 82 236 ASP A O 1
ATOM 1910 N N . SER A 1 237 ? -9.602 -25.25 -30.484 1 86.25 237 SER A N 1
ATOM 1911 C CA . SER A 1 237 ? -10.164 -26.438 -29.875 1 86.25 237 SER A CA 1
ATOM 1912 C C . SER A 1 237 ? -9.164 -27.594 -29.875 1 86.25 237 SER A C 1
ATOM 1914 O O . SER A 1 237 ? -9.133 -28.406 -28.953 1 86.25 237 SER A O 1
ATOM 1916 N N . SER A 1 238 ? -8.328 -27.672 -30.953 1 85.62 238 SER A N 1
ATOM 1917 C CA . SER A 1 238 ? -7.324 -28.734 -31.047 1 85.62 238 SER A CA 1
ATOM 1918 C C . SER A 1 238 ? -6.301 -28.609 -29.922 1 85.62 238 SER A C 1
ATOM 1920 O O . SER A 1 238 ? -5.914 -29.609 -29.312 1 85.62 238 SER A O 1
ATOM 1922 N N . LEU A 1 239 ? -5.965 -27.422 -29.625 1 87.81 239 LEU A N 1
ATOM 1923 C CA . LEU A 1 239 ? -5.023 -27.172 -28.531 1 87.81 239 LEU A CA 1
ATOM 1924 C C . LEU A 1 239 ? -5.656 -27.5 -27.188 1 87.81 239 LEU A C 1
ATOM 1926 O O . LEU A 1 239 ? -5.012 -28.094 -26.312 1 87.81 239 LEU A O 1
ATOM 1930 N N . THR A 1 240 ? -6.832 -27.094 -27.062 1 87.75 240 THR A N 1
ATOM 1931 C CA . THR A 1 240 ? -7.547 -27.375 -25.828 1 87.75 240 THR A CA 1
ATOM 1932 C C . THR A 1 240 ? -7.668 -28.875 -25.594 1 87.75 240 THR A C 1
ATOM 1934 O O . THR A 1 240 ? -7.465 -29.359 -24.484 1 87.75 240 THR A O 1
ATOM 1937 N N . GLU A 1 241 ? -7.953 -29.594 -26.656 1 87.38 241 GLU A N 1
ATOM 1938 C CA . GLU A 1 241 ? -8.055 -31.047 -26.578 1 87.38 241 GLU A CA 1
ATOM 1939 C C . GLU A 1 241 ? -6.707 -31.672 -26.203 1 87.38 241 GLU A C 1
ATOM 1941 O O . GLU A 1 241 ? -6.656 -32.625 -25.438 1 87.38 241 GLU A O 1
ATOM 1946 N N . ALA A 1 242 ? -5.68 -31.109 -26.766 1 89.56 242 ALA A N 1
ATOM 1947 C CA . ALA A 1 242 ? -4.336 -31.594 -26.453 1 89.56 242 ALA A CA 1
ATOM 1948 C C . ALA A 1 242 ? -4.02 -31.406 -24.969 1 89.56 242 ALA A C 1
ATOM 1950 O O . ALA A 1 242 ? -3.439 -32.281 -24.344 1 89.56 242 ALA A O 1
ATOM 1951 N N . VAL A 1 243 ? -4.418 -30.297 -24.453 1 90.56 243 VAL A N 1
ATOM 1952 C CA . VAL A 1 243 ? -4.199 -30.016 -23.047 1 90.56 243 VAL A CA 1
ATOM 1953 C C . VAL A 1 243 ? -4.984 -31.016 -22.188 1 90.56 243 VAL A C 1
ATOM 1955 O O . VAL A 1 243 ? -4.465 -31.547 -21.203 1 90.56 243 VAL A O 1
ATOM 1958 N N . ASP A 1 244 ? -6.188 -31.266 -22.594 1 87.12 244 ASP A N 1
ATOM 1959 C CA . ASP A 1 244 ? -7.023 -32.219 -21.875 1 87.12 244 ASP A CA 1
ATOM 1960 C C . ASP A 1 244 ? -6.41 -33.625 -21.891 1 87.12 244 ASP A C 1
ATOM 1962 O O . ASP A 1 244 ? -6.41 -34.312 -20.875 1 87.12 244 ASP A O 1
ATOM 1966 N N . HIS A 1 245 ? -5.898 -33.969 -23.047 1 87 245 HIS A N 1
ATOM 1967 C CA . HIS A 1 245 ? -5.242 -35.25 -23.188 1 87 245 HIS A CA 1
ATOM 1968 C C . HIS A 1 245 ? -3.994 -35.344 -22.312 1 87 245 HIS A C 1
ATOM 1970 O O . HIS A 1 245 ? -3.754 -36.344 -21.672 1 87 245 HIS A O 1
ATOM 1976 N N . LEU A 1 246 ? -3.279 -34.281 -22.312 1 90.56 246 LEU A N 1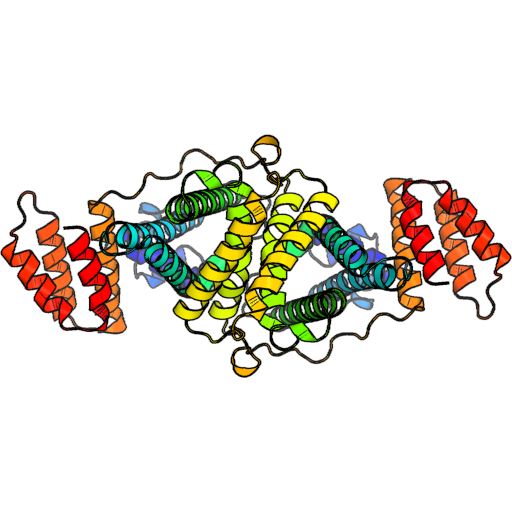
ATOM 1977 C CA . LEU A 1 246 ? -2.078 -34.219 -21.484 1 90.56 246 LEU A CA 1
ATOM 1978 C C . LEU A 1 246 ? -2.426 -34.406 -20 1 90.56 246 LEU A C 1
ATOM 1980 O O . LEU A 1 246 ? -1.77 -35.156 -19.297 1 90.56 246 LEU A O 1
ATOM 1984 N N . GLU A 1 247 ? -3.396 -33.719 -19.562 1 87.31 247 GLU A N 1
ATOM 1985 C CA . GLU A 1 247 ? -3.82 -33.812 -18.172 1 87.31 247 GLU A CA 1
ATOM 1986 C C . GLU A 1 247 ? -4.246 -35.25 -17.812 1 87.31 247 GLU A C 1
ATOM 1988 O O . GLU A 1 247 ? -3.873 -35.75 -16.766 1 87.31 247 GLU A O 1
ATOM 1993 N N . LYS A 1 248 ? -5.004 -35.875 -18.703 1 85.38 248 LYS A N 1
ATOM 1994 C CA . LYS A 1 248 ? -5.469 -37.219 -18.484 1 85.38 248 LYS A CA 1
ATOM 1995 C C . LYS A 1 248 ? -4.293 -38.188 -18.406 1 85.38 248 LYS A C 1
ATOM 1997 O O . LYS A 1 248 ? -4.293 -39.125 -17.578 1 85.38 248 LYS A O 1
ATOM 2002 N N . GLU A 1 249 ? -3.338 -37.938 -19.25 1 85.69 249 GLU A N 1
ATOM 2003 C CA . GLU A 1 249 ? -2.17 -38.812 -19.281 1 85.69 249 GLU A CA 1
ATOM 2004 C C . GLU A 1 249 ? -1.352 -38.656 -18 1 85.69 249 GLU A C 1
ATOM 2006 O O . GLU A 1 249 ? -0.883 -39.656 -17.453 1 85.69 249 GLU A O 1
ATOM 2011 N N . LEU A 1 250 ? -1.252 -37.438 -17.5 1 85.5 250 LEU A N 1
ATOM 2012 C CA . LEU A 1 250 ? -0.433 -37.156 -16.328 1 85.5 250 LEU A CA 1
ATOM 2013 C C . LEU A 1 250 ? -1.078 -37.719 -15.062 1 85.5 250 LEU A C 1
ATOM 2015 O O . LEU A 1 250 ? -0.394 -37.969 -14.07 1 85.5 250 LEU A O 1
ATOM 2019 N N . LEU A 1 251 ? -2.32 -38 -15.07 1 79.44 251 LEU A N 1
ATOM 2020 C CA . LEU A 1 251 ? -3.061 -38.469 -13.914 1 79.44 251 LEU A CA 1
ATOM 2021 C C . LEU A 1 251 ? -3.027 -40 -13.836 1 79.44 251 LEU A C 1
ATOM 2023 O O . LEU A 1 251 ? -3.412 -40.594 -12.828 1 79.44 251 LEU A O 1
ATOM 2027 N N . LYS A 1 252 ? -2.463 -40.562 -14.852 1 80.88 252 LYS A N 1
ATOM 2028 C CA . LYS A 1 252 ? -2.357 -42 -14.859 1 80.88 252 LYS A CA 1
ATOM 2029 C C . LYS A 1 252 ? -1.303 -42.5 -13.867 1 80.88 252 LYS A C 1
ATOM 2031 O O . LYS A 1 252 ? -0.357 -41.75 -13.555 1 80.88 252 LYS A O 1
ATOM 2036 N N . THR A 1 253 ? -1.52 -43.688 -13.398 1 82.56 253 THR A N 1
ATOM 2037 C CA . THR A 1 253 ? -0.559 -44.312 -12.492 1 82.56 253 THR A CA 1
ATOM 2038 C C . THR A 1 253 ? 0.781 -44.531 -13.188 1 82.56 253 THR A C 1
ATOM 2040 O O . THR A 1 253 ? 1.839 -44.312 -12.586 1 82.56 253 THR A O 1
ATOM 2043 N N . GLU A 1 254 ? 0.731 -44.906 -14.5 1 84 254 GLU A N 1
ATOM 2044 C CA . GLU A 1 254 ? 1.914 -45.094 -15.336 1 84 254 GLU A CA 1
ATOM 2045 C C . GLU A 1 254 ? 1.807 -44.281 -16.625 1 84 254 GLU A C 1
ATOM 2047 O O . GLU A 1 254 ? 1.396 -44.781 -17.656 1 84 254 GLU A O 1
ATOM 2052 N N . PRO A 1 255 ? 2.131 -43 -16.547 1 81.31 255 PRO A N 1
ATOM 2053 C CA . PRO A 1 255 ? 2.02 -42.125 -17.719 1 81.31 255 PRO A CA 1
ATOM 2054 C C . PRO A 1 255 ? 2.99 -42.531 -18.844 1 81.31 255 PRO A C 1
ATOM 2056 O O . PRO A 1 255 ? 4.109 -42.969 -18.562 1 81.31 255 PRO A O 1
ATOM 2059 N N . ALA A 1 256 ? 2.473 -42.531 -20.062 1 83.69 256 ALA A N 1
ATOM 2060 C CA . ALA A 1 256 ? 3.307 -42.781 -21.234 1 83.69 256 ALA A CA 1
ATOM 2061 C C . ALA A 1 256 ? 4.207 -41.562 -21.516 1 83.69 256 ALA A C 1
ATOM 2063 O O . ALA A 1 256 ? 3.75 -40.562 -22.031 1 83.69 256 ALA A O 1
ATOM 2064 N N . SER A 1 257 ? 5.477 -41.719 -21.25 1 85.75 257 SER A N 1
ATOM 2065 C CA . SER A 1 257 ? 6.426 -40.625 -21.375 1 85.75 257 SER A CA 1
ATOM 2066 C C . SER A 1 257 ? 6.492 -40.125 -22.812 1 85.75 257 SER A C 1
ATOM 2068 O O . SER A 1 257 ? 6.605 -38.906 -23.031 1 85.75 257 SER A O 1
ATOM 2070 N N . TYR A 1 258 ? 6.445 -41 -23.688 1 82.19 258 TYR A N 1
ATOM 2071 C CA . TYR A 1 258 ? 6.52 -40.594 -25.078 1 82.19 258 TYR A CA 1
ATOM 2072 C C . TYR A 1 258 ? 5.316 -39.75 -25.469 1 82.19 258 TYR A C 1
ATOM 2074 O O . TYR A 1 258 ? 5.453 -38.781 -26.203 1 82.19 258 TYR A O 1
ATOM 2082 N N . LEU A 1 259 ? 4.16 -40.062 -24.984 1 82.88 259 LEU A N 1
ATOM 2083 C CA . LEU A 1 259 ? 2.943 -39.344 -25.281 1 82.88 259 LEU A CA 1
ATOM 2084 C C . LEU A 1 259 ? 2.973 -37.969 -24.625 1 82.88 259 LEU A C 1
ATOM 2086 O O . LEU A 1 259 ? 2.58 -36.969 -25.234 1 82.88 259 LEU A O 1
ATOM 2090 N N . ILE A 1 260 ? 3.443 -37.938 -23.438 1 89.12 260 ILE A N 1
ATOM 2091 C CA . ILE A 1 260 ? 3.574 -36.656 -22.719 1 89.12 260 ILE A CA 1
ATOM 2092 C C . ILE A 1 260 ? 4.492 -35.719 -23.5 1 89.12 260 ILE A C 1
ATOM 2094 O O . ILE A 1 260 ? 4.137 -34.562 -23.766 1 89.12 260 ILE A O 1
ATOM 2098 N N . GLU A 1 261 ? 5.59 -36.25 -23.969 1 84.94 261 GLU A N 1
ATOM 2099 C CA . GLU A 1 261 ? 6.543 -35.438 -24.703 1 84.94 261 GLU A CA 1
ATOM 2100 C C . GLU A 1 261 ? 5.977 -35 -26.047 1 84.94 261 GLU A C 1
ATOM 2102 O O . GLU A 1 261 ? 6.219 -33.875 -26.5 1 84.94 261 GLU A O 1
ATOM 2107 N N . ALA A 1 262 ? 5.227 -35.844 -26.672 1 82.19 262 ALA A N 1
ATOM 2108 C CA . ALA A 1 262 ? 4.605 -35.531 -27.953 1 82.19 262 ALA A CA 1
ATOM 2109 C C . ALA A 1 262 ? 3.605 -34.375 -27.797 1 82.19 262 ALA A C 1
ATOM 2111 O O . ALA A 1 262 ? 3.611 -33.438 -28.594 1 82.19 262 ALA A O 1
ATOM 2112 N N . LEU A 1 263 ? 2.84 -34.5 -26.75 1 88.5 263 LEU A N 1
ATOM 2113 C CA . LEU A 1 263 ? 1.818 -33.5 -26.516 1 88.5 263 LEU A CA 1
ATOM 2114 C C . LEU A 1 263 ? 2.455 -32.156 -26.125 1 88.5 263 LEU A C 1
ATOM 2116 O O . LEU A 1 263 ? 2.029 -31.109 -26.609 1 88.5 263 LEU A O 1
ATOM 2120 N N . LEU A 1 264 ? 3.434 -32.25 -25.312 1 89.5 264 LEU A N 1
ATOM 2121 C CA . LEU A 1 264 ? 4.141 -31.031 -24.922 1 89.5 264 LEU A CA 1
ATOM 2122 C C . LEU A 1 264 ? 4.793 -30.359 -26.125 1 89.5 264 LEU A C 1
ATOM 2124 O O . LEU A 1 264 ? 4.746 -29.125 -26.266 1 89.5 264 LEU A O 1
ATOM 2128 N N . THR A 1 265 ? 5.359 -31.156 -27.016 1 82.88 265 THR A N 1
ATOM 2129 C CA . THR A 1 265 ? 5.992 -30.641 -28.234 1 82.88 265 THR A CA 1
ATOM 2130 C C . THR A 1 265 ? 4.961 -30 -29.141 1 82.88 265 THR A C 1
ATOM 2132 O O . THR A 1 265 ? 5.223 -28.938 -29.734 1 82.88 265 THR A O 1
ATOM 2135 N N . TYR A 1 266 ? 3.863 -30.625 -29.219 1 85.25 266 TYR A N 1
ATOM 2136 C CA . TYR A 1 266 ? 2.756 -30.094 -30 1 85.25 266 TYR A CA 1
ATOM 2137 C C . TYR A 1 266 ? 2.311 -28.734 -29.469 1 85.25 266 TYR A C 1
ATOM 2139 O O . TYR A 1 266 ? 2.121 -27.797 -30.234 1 85.25 266 TYR A O 1
ATOM 2147 N N . LEU A 1 267 ? 2.176 -28.609 -28.156 1 88.12 267 LEU A N 1
ATOM 2148 C CA . LEU A 1 267 ? 1.699 -27.391 -27.516 1 88.12 267 LEU A CA 1
ATOM 2149 C C . LEU A 1 267 ? 2.768 -26.312 -27.562 1 88.12 267 LEU A C 1
ATOM 2151 O O . LEU A 1 267 ? 2.449 -25.125 -27.656 1 88.12 267 LEU A O 1
ATOM 2155 N N . ASP A 1 268 ? 3.996 -26.656 -27.578 1 85.94 268 ASP A N 1
ATOM 2156 C CA . ASP A 1 268 ? 5.152 -25.766 -27.5 1 85.94 268 ASP A CA 1
ATOM 2157 C C . ASP A 1 268 ? 5.328 -25 -28.812 1 85.94 268 ASP A C 1
ATOM 2159 O O . ASP A 1 268 ? 6.137 -24.062 -28.891 1 85.94 268 ASP A O 1
ATOM 2163 N N . GLN A 1 269 ? 4.602 -25.328 -29.781 1 79.62 269 GLN A N 1
ATOM 2164 C CA . GLN A 1 269 ? 4.691 -24.672 -31.078 1 79.62 269 GLN A CA 1
ATOM 2165 C C . GLN A 1 269 ? 4.105 -23.266 -31 1 79.62 269 GLN A C 1
ATOM 2167 O O . GLN A 1 269 ? 4.402 -22.422 -31.859 1 79.62 269 GLN A O 1
ATOM 2172 N N . HIS A 1 270 ? 3.314 -23.047 -30.016 1 79.44 270 HIS A N 1
ATOM 2173 C CA . HIS A 1 270 ? 2.705 -21.734 -29.844 1 79.44 270 HIS A CA 1
ATOM 2174 C C . HIS A 1 270 ? 3.469 -20.891 -28.812 1 79.44 270 HIS A C 1
ATOM 2176 O O . HIS A 1 270 ? 3.564 -21.266 -27.656 1 79.44 270 HIS A O 1
ATOM 2182 N N . ASN A 1 271 ? 3.787 -19.734 -29.172 1 76.88 271 ASN A N 1
ATOM 2183 C CA . ASN A 1 271 ? 4.664 -18.891 -28.375 1 76.88 271 ASN A CA 1
ATOM 2184 C C . ASN A 1 271 ? 4.016 -18.516 -27.047 1 76.88 271 ASN A C 1
ATOM 2186 O O . ASN A 1 271 ? 4.699 -18.406 -26.016 1 76.88 271 ASN A O 1
ATOM 2190 N N . THR A 1 272 ? 2.738 -18.453 -27.078 1 77.44 272 THR A N 1
ATOM 2191 C CA . THR A 1 272 ? 2.006 -18 -25.891 1 77.44 272 THR A CA 1
ATOM 2192 C C . THR A 1 272 ? 2.029 -19.062 -24.797 1 77.44 272 THR A C 1
ATOM 2194 O O . THR A 1 272 ? 1.801 -18.766 -23.625 1 77.44 272 THR A O 1
ATOM 2197 N N . LEU A 1 273 ? 2.379 -20.328 -25.219 1 82.75 273 LEU A N 1
ATOM 2198 C CA . LEU A 1 273 ? 2.301 -21.422 -24.266 1 82.75 273 LEU A CA 1
ATOM 2199 C C . LEU A 1 273 ? 3.693 -21.875 -23.828 1 82.75 273 LEU A C 1
ATOM 2201 O O . LEU A 1 273 ? 3.832 -22.688 -22.922 1 82.75 273 LEU A O 1
ATOM 2205 N N . LYS A 1 274 ? 4.719 -21.359 -24.375 1 78.19 274 LYS A N 1
ATOM 2206 C CA . LYS A 1 274 ? 6.09 -21.812 -24.188 1 78.19 274 LYS A CA 1
ATOM 2207 C C . LYS A 1 274 ? 6.496 -21.781 -22.719 1 78.19 274 LYS A C 1
ATOM 2209 O O . LYS A 1 274 ? 7.105 -22.719 -22.203 1 78.19 274 LYS A O 1
ATOM 2214 N N . GLU A 1 275 ? 6.137 -20.734 -22.141 1 70.69 275 GLU A N 1
ATOM 2215 C CA . GLU A 1 275 ? 6.531 -20.578 -20.75 1 70.69 275 GLU A CA 1
ATOM 2216 C C . GLU A 1 275 ? 5.836 -21.609 -19.859 1 70.69 275 GLU A C 1
ATOM 2218 O O . GLU A 1 275 ? 6.457 -22.203 -18.969 1 70.69 275 GLU A O 1
ATOM 2223 N N . SER A 1 276 ? 4.574 -21.766 -20.125 1 78.62 276 SER A N 1
ATOM 2224 C CA . SER A 1 276 ? 3.811 -22.75 -19.359 1 78.62 276 SER A CA 1
ATOM 2225 C C . SER A 1 276 ? 4.312 -24.156 -19.609 1 78.62 276 SER A C 1
ATOM 2227 O O . SER A 1 276 ? 4.402 -24.969 -18.688 1 78.62 276 SER A O 1
ATOM 2229 N N . ILE A 1 277 ? 4.664 -24.438 -20.891 1 82.94 277 ILE A N 1
ATOM 2230 C CA . ILE A 1 277 ? 5.137 -25.766 -21.266 1 82.94 277 ILE A CA 1
ATOM 2231 C C . ILE A 1 277 ? 6.504 -26.031 -20.625 1 82.94 277 ILE A C 1
ATOM 2233 O O . ILE A 1 277 ? 6.77 -27.125 -20.125 1 82.94 277 ILE A O 1
ATOM 2237 N N . ARG A 1 278 ? 7.285 -25.062 -20.609 1 74.81 278 ARG A N 1
ATOM 2238 C CA . ARG A 1 278 ? 8.57 -25.156 -19.922 1 74.81 278 ARG A CA 1
ATOM 2239 C C . ARG A 1 278 ? 8.383 -25.5 -18.453 1 74.81 278 ARG A C 1
ATOM 2241 O O . ARG A 1 278 ? 9.102 -26.328 -17.906 1 74.81 278 ARG A O 1
ATOM 2248 N N . ALA A 1 279 ? 7.445 -24.922 -17.891 1 75.56 279 ALA A N 1
ATOM 2249 C CA . ALA A 1 279 ? 7.141 -25.172 -16.484 1 75.56 279 ALA A CA 1
ATOM 2250 C C . ALA A 1 279 ? 6.734 -26.625 -16.25 1 75.56 279 ALA A C 1
ATOM 2252 O O . ALA A 1 279 ? 7.16 -27.25 -15.281 1 75.56 279 ALA A O 1
ATOM 2253 N N . ILE A 1 280 ? 5.926 -27.172 -17.125 1 81 280 ILE A N 1
ATOM 2254 C CA . ILE A 1 280 ? 5.484 -28.562 -17 1 81 280 ILE A CA 1
ATOM 2255 C C . ILE A 1 280 ? 6.684 -29.5 -17.141 1 81 280 ILE A C 1
ATOM 2257 O O . ILE A 1 280 ? 6.828 -30.438 -16.359 1 81 280 ILE A O 1
ATOM 2261 N N . ARG A 1 281 ? 7.582 -29.141 -18.062 1 75.81 281 ARG A N 1
ATOM 2262 C CA . ARG A 1 281 ? 8.766 -29.969 -18.281 1 75.81 281 ARG A CA 1
ATOM 2263 C C . ARG A 1 281 ? 9.656 -29.984 -17.047 1 75.81 281 ARG A C 1
ATOM 2265 O O . ARG A 1 281 ? 10.25 -31.016 -16.719 1 75.81 281 ARG A O 1
ATOM 2272 N N . LEU A 1 282 ? 9.602 -28.922 -16.328 1 70.69 282 LEU A N 1
ATOM 2273 C CA . LEU A 1 282 ? 10.414 -28.812 -15.125 1 70.69 282 LEU A CA 1
ATOM 2274 C C . LEU A 1 282 ? 9.836 -29.672 -14 1 70.69 282 LEU A C 1
ATOM 2276 O O . LEU A 1 282 ? 10.578 -30.156 -13.148 1 70.69 282 LEU A O 1
ATOM 2280 N N . LEU A 1 283 ? 8.586 -29.781 -14.031 1 74.06 283 LEU A N 1
ATOM 2281 C CA . LEU A 1 283 ? 7.902 -30.516 -12.969 1 74.06 283 LEU A CA 1
ATOM 2282 C C . LEU A 1 283 ? 7.926 -32.031 -13.242 1 74.06 283 LEU A C 1
ATOM 2284 O O . LEU A 1 283 ? 7.645 -32.812 -12.344 1 74.06 283 LEU A O 1
ATOM 2288 N N . LEU A 1 284 ? 8.188 -32.312 -14.445 1 74.69 284 LEU A N 1
ATOM 2289 C CA . LEU A 1 284 ? 8.195 -33.719 -14.82 1 74.69 284 LEU A CA 1
ATOM 2290 C C . LEU A 1 284 ? 9.602 -34.312 -14.68 1 74.69 284 LEU A C 1
ATOM 2292 O O . LEU A 1 284 ? 9.758 -35.469 -14.266 1 74.69 284 LEU A O 1
ATOM 2296 N N . MET B 1 1 ? -14.938 26.281 17.625 1 58.28 1 MET B N 1
ATOM 2297 C CA . MET B 1 1 ? -14.961 25.5 16.406 1 58.28 1 MET B CA 1
ATOM 2298 C C . MET B 1 1 ? -16.172 25.859 15.547 1 58.28 1 MET B C 1
ATOM 2300 O O . MET B 1 1 ? -17.266 26.062 16.078 1 58.28 1 MET B O 1
ATOM 2304 N N . ASP B 1 2 ? -15.812 26.203 14.359 1 77.62 2 ASP B N 1
ATOM 2305 C CA . ASP B 1 2 ? -16.938 26.578 13.516 1 77.62 2 ASP B CA 1
ATOM 2306 C C . ASP B 1 2 ? -17.828 25.375 13.195 1 77.62 2 ASP B C 1
ATOM 2308 O O . ASP B 1 2 ? -17.375 24.234 13.305 1 77.62 2 ASP B O 1
ATOM 2312 N N . ARG B 1 3 ? -19.047 25.656 12.984 1 84 3 ARG B N 1
ATOM 2313 C CA . ARG B 1 3 ? -20.078 24.641 12.805 1 84 3 ARG B CA 1
ATOM 2314 C C . ARG B 1 3 ? -19.703 23.672 11.688 1 84 3 ARG B C 1
ATOM 2316 O O . ARG B 1 3 ? -19.906 22.453 11.812 1 84 3 ARG B O 1
ATOM 2323 N N . LYS B 1 4 ? -19.125 24.156 10.711 1 88.75 4 LYS B N 1
ATOM 2324 C CA . LYS B 1 4 ? -18.719 23.328 9.578 1 88.75 4 LYS B CA 1
ATOM 2325 C C . LYS B 1 4 ? -17.688 22.281 10.008 1 88.75 4 LYS B C 1
ATOM 2327 O O . LYS B 1 4 ? -17.812 21.094 9.672 1 88.75 4 LYS B O 1
ATOM 2332 N N . THR B 1 5 ? -16.797 22.703 10.773 1 87.56 5 THR B N 1
ATOM 2333 C CA . THR B 1 5 ? -15.734 21.812 11.242 1 87.56 5 THR B CA 1
ATOM 2334 C C . THR B 1 5 ? -16.312 20.75 12.188 1 87.56 5 THR B C 1
ATOM 2336 O O . THR B 1 5 ? -15.906 19.594 12.148 1 87.56 5 THR B O 1
ATOM 2339 N N . GLU B 1 6 ? -17.172 21.156 12.984 1 89.06 6 GLU B N 1
ATOM 2340 C CA . GLU B 1 6 ? -17.828 20.219 13.898 1 89.06 6 GLU B CA 1
ATOM 2341 C C . GLU B 1 6 ? -18.516 19.094 13.125 1 89.06 6 GLU B C 1
ATOM 2343 O O . GLU B 1 6 ? -18.422 17.922 13.516 1 89.06 6 GLU B O 1
ATOM 2348 N N . ILE B 1 7 ? -19.156 19.531 12.125 1 92.94 7 ILE B N 1
ATOM 2349 C CA . ILE B 1 7 ? -19.891 18.562 11.305 1 92.94 7 ILE B CA 1
ATOM 2350 C C . ILE B 1 7 ? -18.891 17.625 10.609 1 92.94 7 ILE B C 1
ATOM 2352 O O . ILE B 1 7 ? -19.109 16.422 10.555 1 92.94 7 ILE B O 1
ATOM 2356 N N . ILE B 1 8 ? -17.859 18.188 10.133 1 92.12 8 ILE B N 1
ATOM 2357 C CA . ILE B 1 8 ? -16.828 17.422 9.43 1 92.12 8 ILE B CA 1
ATOM 2358 C C . ILE B 1 8 ? -16.219 16.375 10.375 1 92.12 8 ILE B C 1
ATOM 2360 O O . ILE B 1 8 ? -16.062 15.211 10.008 1 92.12 8 ILE B O 1
ATOM 2364 N N . LEU B 1 9 ? -16.016 16.781 11.57 1 88.88 9 LEU B N 1
ATOM 2365 C CA . LEU B 1 9 ? -15.391 15.883 12.539 1 88.88 9 LEU B CA 1
ATOM 2366 C C . LEU B 1 9 ? -16.375 14.797 12.984 1 88.88 9 LEU B C 1
ATOM 2368 O O . LEU B 1 9 ? -15.977 13.648 13.195 1 88.88 9 LEU B O 1
ATOM 2372 N N . ALA B 1 10 ? -17.578 15.18 13.109 1 91.56 10 ALA B N 1
ATOM 2373 C CA . ALA B 1 10 ? -18.609 14.195 13.422 1 91.56 10 ALA B CA 1
ATOM 2374 C C . ALA B 1 10 ? -18.734 13.164 12.305 1 91.56 10 ALA B C 1
ATOM 2376 O O . ALA B 1 10 ? -18.859 11.961 12.562 1 91.56 10 ALA B O 1
ATOM 2377 N N . ALA B 1 11 ? -18.75 13.672 11.117 1 93.38 11 ALA B N 1
ATOM 2378 C CA . ALA B 1 11 ? -18.797 12.781 9.961 1 93.38 11 ALA B CA 1
ATOM 2379 C C . ALA B 1 11 ? -17.594 11.836 9.938 1 93.38 11 ALA B C 1
ATOM 2381 O O . ALA B 1 11 ? -17.75 10.648 9.664 1 93.38 11 ALA B O 1
ATOM 2382 N N . LYS B 1 12 ? -16.438 12.391 10.219 1 89.19 12 LYS B N 1
ATOM 2383 C CA . LYS B 1 12 ? -15.211 11.594 10.266 1 89.19 12 LYS B CA 1
ATOM 2384 C C . LYS B 1 12 ? -15.367 10.398 11.203 1 89.19 12 LYS B C 1
ATOM 2386 O O . LYS B 1 12 ? -15.055 9.266 10.836 1 89.19 12 LYS B O 1
ATOM 2391 N N . HIS B 1 13 ? -15.922 10.695 12.312 1 87.31 13 HIS B N 1
ATOM 2392 C CA . HIS B 1 13 ? -16.109 9.656 13.328 1 87.31 13 HIS B CA 1
ATOM 2393 C C . HIS B 1 13 ? -17.125 8.617 12.859 1 87.31 13 HIS B C 1
ATOM 2395 O O . HIS B 1 13 ? -16.906 7.418 13.008 1 87.31 13 HIS B O 1
ATOM 2401 N N . LYS B 1 14 ? -18.188 9.055 12.32 1 88.88 14 LYS B N 1
ATOM 2402 C CA . LYS B 1 14 ? -19.234 8.141 11.891 1 88.88 14 LYS B CA 1
ATOM 2403 C C . LYS B 1 14 ? -18.781 7.293 10.703 1 88.88 14 LYS B C 1
ATOM 2405 O O . LYS B 1 14 ? -19.031 6.086 10.664 1 88.88 14 LYS B O 1
ATOM 2410 N N . PHE B 1 15 ? -18.141 7.961 9.797 1 85 15 PHE B N 1
ATOM 2411 C CA . PHE B 1 15 ? -17.609 7.234 8.641 1 85 15 PHE B CA 1
ATOM 2412 C C . PHE B 1 15 ? -16.609 6.18 9.078 1 85 15 PHE B C 1
ATOM 2414 O O . PHE B 1 15 ? -16.594 5.066 8.555 1 85 15 PHE B O 1
ATOM 2421 N N . ALA B 1 16 ? -15.836 6.539 9.992 1 79 16 ALA B N 1
ATOM 2422 C CA . ALA B 1 16 ? -14.812 5.625 10.484 1 79 16 ALA B CA 1
ATOM 2423 C C . ALA B 1 16 ? -15.438 4.438 11.211 1 79 16 ALA B C 1
ATOM 2425 O O . ALA B 1 16 ? -14.969 3.307 11.086 1 79 16 ALA B O 1
ATOM 2426 N N . GLU B 1 17 ? -16.5 4.695 11.836 1 76.69 17 GLU B N 1
ATOM 2427 C CA . GLU B 1 17 ? -17.125 3.686 12.695 1 76.69 17 GLU B CA 1
ATOM 2428 C C . GLU B 1 17 ? -18.031 2.77 11.891 1 76.69 17 GLU B C 1
ATOM 2430 O O . GLU B 1 17 ? -18.047 1.554 12.102 1 76.69 17 GLU B O 1
ATOM 2435 N N . PHE B 1 18 ? -18.781 3.367 10.977 1 76.62 18 PHE B N 1
ATOM 2436 C CA . PHE B 1 18 ? -19.859 2.596 10.367 1 76.62 18 PHE B CA 1
ATOM 2437 C C . PHE B 1 18 ? -19.625 2.416 8.875 1 76.62 18 PHE B C 1
ATOM 2439 O O . PHE B 1 18 ? -20.266 1.582 8.234 1 76.62 18 PHE B O 1
ATOM 2446 N N . GLY B 1 19 ? -18.641 3.145 8.383 1 77.69 19 GLY B N 1
ATOM 2447 C CA . GLY B 1 19 ? -18.453 3.127 6.938 1 77.69 19 GLY B CA 1
ATOM 2448 C C . GLY B 1 19 ? -19.281 4.176 6.219 1 77.69 19 GLY B C 1
ATOM 2449 O O . GLY B 1 19 ? -20.359 4.551 6.684 1 77.69 19 GLY B O 1
ATOM 2450 N N . PHE B 1 20 ? -18.953 4.508 5.027 1 78.81 20 PHE B N 1
ATOM 2451 C CA . PHE B 1 20 ? -19.547 5.605 4.277 1 78.81 20 PHE B CA 1
ATOM 2452 C C . PHE B 1 20 ? -20.969 5.266 3.838 1 78.81 20 PHE B C 1
ATOM 2454 O O . PHE B 1 20 ? -21.875 6.098 3.943 1 78.81 20 PHE B O 1
ATOM 2461 N N . GLN B 1 21 ? -21.094 4.141 3.383 1 73.5 21 GLN B N 1
ATOM 2462 C CA . GLN B 1 21 ? -22.375 3.74 2.803 1 73.5 21 GLN B CA 1
ATOM 2463 C C . GLN B 1 21 ? -23.453 3.633 3.875 1 73.5 21 GLN B C 1
ATOM 2465 O O . GLN B 1 21 ? -24.625 3.898 3.607 1 73.5 21 GLN B O 1
ATOM 2470 N N . GLN B 1 22 ? -23.047 3.318 5.02 1 79 22 GLN B N 1
ATOM 2471 C CA . GLN B 1 22 ? -24.031 3.029 6.07 1 79 22 GLN B CA 1
ATOM 2472 C C . GLN B 1 22 ? -24.406 4.297 6.824 1 79 22 GLN B C 1
ATOM 2474 O O . GLN B 1 22 ? -25.375 4.297 7.598 1 79 22 GLN B O 1
ATOM 2479 N N . VAL B 1 23 ? -23.656 5.289 6.656 1 88.62 23 VAL B N 1
ATOM 2480 C CA . VAL B 1 23 ? -23.922 6.531 7.379 1 88.62 23 VAL B CA 1
ATOM 2481 C C . VAL B 1 23 ? -24.828 7.434 6.551 1 88.62 23 VAL B C 1
ATOM 2483 O O . VAL B 1 23 ? -24.672 7.531 5.328 1 88.62 23 VAL B O 1
ATOM 2486 N N . SER B 1 24 ? -25.812 8.031 7.152 1 92.94 24 SER B N 1
ATOM 2487 C CA . SER B 1 24 ? -26.719 8.961 6.477 1 92.94 24 SER B CA 1
ATOM 2488 C C . SER B 1 24 ? -26.484 10.391 6.941 1 92.94 24 SER B C 1
ATOM 2490 O O . SER B 1 24 ? -25.906 10.617 8.008 1 92.94 24 SER B O 1
ATOM 2492 N N . MET B 1 25 ? -26.953 11.297 6.117 1 94.75 25 MET B N 1
ATOM 2493 C CA . MET B 1 25 ? -26.906 12.703 6.516 1 94.75 25 MET B CA 1
ATOM 2494 C C . MET B 1 25 ? -27.719 12.945 7.785 1 94.75 25 MET B C 1
ATOM 2496 O O . MET B 1 25 ? -27.328 13.75 8.633 1 94.75 25 MET B O 1
ATOM 2500 N N . GLN B 1 26 ? -28.703 12.242 7.914 1 94.88 26 GLN B N 1
ATOM 2501 C CA . GLN B 1 26 ? -29.562 12.352 9.102 1 94.88 26 GLN B CA 1
ATOM 2502 C C . GLN B 1 26 ? -28.797 11.938 10.359 1 94.88 26 GLN B C 1
ATOM 2504 O O . GLN B 1 26 ? -28.875 12.609 11.383 1 94.88 26 GLN B O 1
ATOM 2509 N N . SER B 1 27 ? -28.125 10.906 10.305 1 95.25 27 SER B N 1
ATOM 2510 C CA . SER B 1 27 ? -27.391 10.406 11.461 1 95.25 27 SER B CA 1
ATOM 2511 C C . SER B 1 27 ? -26.297 11.375 11.883 1 95.25 27 SER B C 1
ATOM 2513 O O . SER B 1 27 ? -26.016 11.516 13.07 1 95.25 27 SER B O 1
ATOM 2515 N N . ILE B 1 28 ? -25.672 12.016 10.914 1 96.38 28 ILE B N 1
ATOM 2516 C CA . ILE B 1 28 ? -24.641 13 11.211 1 96.38 28 ILE B CA 1
ATOM 2517 C C . ILE B 1 28 ? -25.266 14.227 11.859 1 96.38 28 ILE B C 1
ATOM 2519 O O . ILE B 1 28 ? -24.734 14.766 12.836 1 96.38 28 ILE B O 1
ATOM 2523 N N . ALA B 1 29 ? -26.359 14.633 11.328 1 95.75 29 ALA B N 1
ATOM 2524 C CA . ALA B 1 29 ? -27.094 15.766 11.898 1 95.75 29 ALA B CA 1
ATOM 2525 C C . ALA B 1 29 ? -27.453 15.5 13.359 1 95.75 29 ALA B C 1
ATOM 2527 O O . ALA B 1 29 ? -27.281 16.375 14.211 1 95.75 29 ALA B O 1
ATOM 2528 N N . GLU B 1 30 ? -27.875 14.359 13.594 1 95.75 30 GLU B N 1
ATOM 2529 C CA . GLU B 1 30 ? -28.266 13.969 14.945 1 95.75 30 GLU B CA 1
ATOM 2530 C C . GLU B 1 30 ? -27.062 13.992 15.898 1 95.75 30 GLU B C 1
ATOM 2532 O O . GLU B 1 30 ? -27.188 14.438 17.047 1 95.75 30 GLU B O 1
ATOM 2537 N N . ALA B 1 31 ? -25.969 13.594 15.438 1 93.31 31 ALA B N 1
ATOM 2538 C CA . ALA B 1 31 ? -24.766 13.586 16.25 1 93.31 31 ALA B CA 1
ATOM 2539 C C . ALA B 1 31 ? -24.344 15.008 16.625 1 93.31 31 ALA B C 1
ATOM 2541 O O . ALA B 1 31 ? -23.766 15.227 17.688 1 93.31 31 ALA B O 1
ATOM 2542 N N . CYS B 1 32 ? -24.609 15.883 15.727 1 94.06 32 CYS B N 1
ATOM 2543 C CA . CYS B 1 32 ? -24.25 17.281 15.938 1 94.06 32 CYS B CA 1
ATOM 2544 C C . CYS B 1 32 ? -25.391 18.062 16.578 1 94.06 32 CYS B C 1
ATOM 2546 O O . CYS B 1 32 ? -25.281 19.266 16.781 1 94.06 32 CYS B O 1
ATOM 2548 N N . LYS B 1 33 ? -26.516 17.375 16.781 1 94.81 33 LYS B N 1
ATOM 2549 C CA . LYS B 1 33 ? -27.688 17.984 17.391 1 94.81 33 LYS B CA 1
ATOM 2550 C C . LYS B 1 33 ? -28.219 19.141 16.562 1 94.81 33 LYS B C 1
ATOM 2552 O O . LYS B 1 33 ? -28.516 20.219 17.078 1 94.81 33 LYS B O 1
ATOM 2557 N N . ILE B 1 34 ? -28.266 18.953 15.328 1 94 34 ILE B N 1
ATOM 2558 C CA . ILE B 1 34 ? -28.859 19.922 14.406 1 94 34 ILE B CA 1
ATOM 2559 C C . ILE B 1 34 ? -29.891 19.219 13.516 1 94 34 ILE B C 1
ATOM 2561 O O . ILE B 1 34 ? -30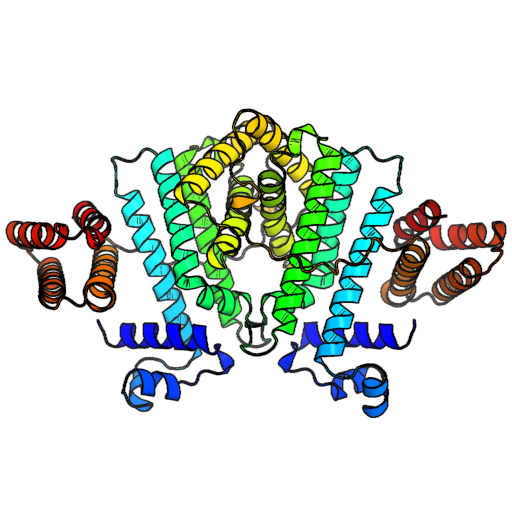.016 17.984 13.547 1 94 34 ILE B O 1
ATOM 2565 N N . SER B 1 35 ? -30.641 20.016 12.781 1 92.69 35 SER B N 1
ATOM 2566 C CA . SER B 1 35 ? -31.656 19.438 11.898 1 92.69 35 SER B CA 1
ATOM 2567 C C . SER B 1 35 ? -31.031 18.953 10.594 1 92.69 35 SER B C 1
ATOM 2569 O O . SER B 1 35 ? -29.953 19.406 10.211 1 92.69 35 SER B O 1
ATOM 2571 N N . LYS B 1 36 ? -31.703 18.062 9.945 1 92.69 36 LYS B N 1
ATOM 2572 C CA . LYS B 1 36 ? -31.297 17.594 8.617 1 92.69 36 LYS B CA 1
ATOM 2573 C C . LYS B 1 36 ? -31.25 18.734 7.621 1 92.69 36 LYS B C 1
ATOM 2575 O O . LYS B 1 36 ? -30.344 18.797 6.781 1 92.69 36 LYS B O 1
ATOM 2580 N N . ALA B 1 37 ? -32.188 19.656 7.762 1 92.25 37 ALA B N 1
ATOM 2581 C CA . ALA B 1 37 ? -32.219 20.828 6.887 1 92.25 37 ALA B CA 1
ATOM 2582 C C . ALA B 1 37 ? -30.984 21.703 7.078 1 92.25 37 ALA B C 1
ATOM 2584 O O . ALA B 1 37 ? -30.438 22.219 6.109 1 92.25 37 ALA B O 1
ATOM 2585 N N . SER B 1 38 ? -30.578 21.828 8.25 1 93.38 38 SER B N 1
ATOM 2586 C CA . SER B 1 38 ? -29.438 22.672 8.586 1 93.38 38 SER B CA 1
ATOM 2587 C C . SER B 1 38 ? -28.156 22.125 7.977 1 93.38 38 SER B C 1
ATOM 2589 O O . SER B 1 38 ? -27.312 22.875 7.496 1 93.38 38 SER B O 1
ATOM 2591 N N . ILE B 1 39 ? -27.953 20.766 8.055 1 94.44 39 ILE B N 1
ATOM 2592 C CA . ILE B 1 39 ? -26.734 20.172 7.523 1 94.44 39 ILE B CA 1
ATOM 2593 C C . ILE B 1 39 ? -26.703 20.328 6.008 1 94.44 39 ILE B C 1
ATOM 2595 O O . ILE B 1 39 ? -25.641 20.531 5.418 1 94.44 39 ILE B O 1
ATOM 2599 N N . TYR B 1 40 ? -27.797 20.375 5.355 1 93.75 40 TYR B N 1
ATOM 2600 C CA . TYR B 1 40 ? -27.875 20.469 3.902 1 93.75 40 TYR B CA 1
ATOM 2601 C C . TYR B 1 40 ? -27.656 21.906 3.438 1 93.75 40 TYR B C 1
ATOM 2603 O O . TYR B 1 40 ? -27.359 22.141 2.264 1 93.75 40 TYR B O 1
ATOM 2611 N N . LYS B 1 41 ? -27.844 22.812 4.285 1 92.94 41 LYS B N 1
ATOM 2612 C CA . LYS B 1 41 ? -27.484 24.203 3.975 1 92.94 41 LYS B CA 1
ATOM 2613 C C . LYS B 1 41 ? -25.969 24.344 3.816 1 92.94 41 LYS B C 1
ATOM 2615 O O . LYS B 1 41 ? -25.5 25.203 3.076 1 92.94 41 LYS B O 1
ATOM 2620 N N . LEU B 1 42 ? -25.328 23.484 4.48 1 93.38 42 LEU B N 1
ATOM 2621 C CA . LEU B 1 42 ? -23.875 23.578 4.496 1 93.38 42 LEU B CA 1
ATOM 2622 C C . LEU B 1 42 ? -23.25 22.609 3.5 1 93.38 42 LEU B C 1
ATOM 2624 O O . LEU B 1 42 ? -22.188 22.891 2.936 1 93.38 42 LEU B O 1
ATOM 2628 N N . PHE B 1 43 ? -23.906 21.406 3.365 1 94.56 43 PHE B N 1
ATOM 2629 C CA . PHE B 1 43 ? -23.391 20.359 2.492 1 94.56 43 PHE B CA 1
ATOM 2630 C C . PHE B 1 43 ? -24.5 19.812 1.598 1 94.56 43 PHE B C 1
ATOM 2632 O O . PHE B 1 43 ? -25.484 19.266 2.09 1 94.56 43 PHE B O 1
ATOM 2639 N N . ASP B 1 44 ? -24.234 19.797 0.347 1 90.81 44 ASP B N 1
ATOM 2640 C CA . ASP B 1 44 ? -25.25 19.453 -0.638 1 90.81 44 ASP B CA 1
ATOM 2641 C C . ASP B 1 44 ? -25.562 17.953 -0.605 1 90.81 44 ASP B C 1
ATOM 2643 O O . ASP B 1 44 ? -26.656 17.531 -0.965 1 90.81 44 ASP B O 1
ATOM 2647 N N . SER B 1 45 ? -24.547 17.281 -0.25 1 88.94 45 SER B N 1
ATOM 2648 C CA . SER B 1 45 ? -24.688 15.828 -0.255 1 88.94 45 SER B CA 1
ATOM 2649 C C . SER B 1 45 ? -23.672 15.172 0.685 1 88.94 45 SER B C 1
ATOM 2651 O O . SER B 1 45 ? -22.766 15.836 1.196 1 88.94 45 SER B O 1
ATOM 2653 N N . LYS B 1 46 ? -23.875 13.922 0.925 1 90.06 46 LYS B N 1
ATOM 2654 C CA . LYS B 1 46 ? -22.922 13.148 1.708 1 90.06 46 LYS B CA 1
ATOM 2655 C C . LYS B 1 46 ? -21.547 13.133 1.042 1 90.06 46 LYS B C 1
ATOM 2657 O O . LYS B 1 46 ? -20.531 13.195 1.721 1 90.06 46 LYS B O 1
ATOM 2662 N N . GLU B 1 47 ? -21.609 13.148 -0.247 1 83.94 47 GLU B N 1
ATOM 2663 C CA . GLU B 1 47 ? -20.375 13.164 -1.015 1 83.94 47 GLU B CA 1
ATOM 2664 C C . GLU B 1 47 ? -19.641 14.492 -0.858 1 83.94 47 GLU B C 1
ATOM 2666 O O . GLU B 1 47 ? -18.422 14.523 -0.732 1 83.94 47 GLU B O 1
ATOM 2671 N N . ALA B 1 48 ? -20.422 15.445 -0.885 1 85.56 48 ALA B N 1
ATOM 2672 C CA . ALA B 1 48 ? -19.828 16.766 -0.68 1 85.56 48 ALA B CA 1
ATOM 2673 C C . ALA B 1 48 ? -19.188 16.875 0.703 1 85.56 48 ALA B C 1
ATOM 2675 O O . ALA B 1 48 ? -18.125 17.469 0.855 1 85.56 48 ALA B O 1
ATOM 2676 N N . LEU B 1 49 ? -19.875 16.344 1.636 1 92 49 LEU B N 1
ATOM 2677 C CA . LEU B 1 49 ? -19.344 16.344 2.996 1 92 49 LEU B CA 1
ATOM 2678 C C . LEU B 1 49 ? -18.062 15.531 3.082 1 92 49 LEU B C 1
ATOM 2680 O O . LEU B 1 49 ? -17.094 15.945 3.727 1 92 49 LEU B O 1
ATOM 2684 N N . LEU B 1 50 ? -18.062 14.43 2.451 1 86.81 50 LEU B N 1
ATOM 2685 C CA . LEU B 1 50 ? -16.859 13.609 2.416 1 86.81 50 LEU B CA 1
ATOM 2686 C C . LEU B 1 50 ? -15.711 14.359 1.77 1 86.81 50 LEU B C 1
ATOM 2688 O O . LEU B 1 50 ? -14.578 14.312 2.268 1 86.81 50 LEU B O 1
ATOM 2692 N N . ASN B 1 51 ? -16 15 0.7 1 83.44 51 ASN B N 1
ATOM 2693 C CA . ASN B 1 51 ? -14.984 15.789 0.02 1 83.44 51 ASN B CA 1
ATOM 2694 C C . ASN B 1 51 ? -14.391 16.844 0.939 1 83.44 51 ASN B C 1
ATOM 2696 O O . ASN B 1 51 ? -13.18 17.062 0.954 1 83.44 51 ASN B O 1
ATOM 2700 N N . GLU B 1 52 ? -15.195 17.469 1.653 1 86.25 52 GLU B N 1
ATOM 2701 C CA . GLU B 1 52 ? -14.734 18.484 2.588 1 86.25 52 GLU B CA 1
ATOM 2702 C C . GLU B 1 52 ? -13.898 17.875 3.709 1 86.25 52 GLU B C 1
ATOM 2704 O O . GLU B 1 52 ? -12.945 18.484 4.184 1 86.25 52 GLU B O 1
ATOM 2709 N N . LEU B 1 53 ? -14.32 16.75 4.125 1 89.19 53 LEU B N 1
ATOM 2710 C CA . LEU B 1 53 ? -13.57 16.031 5.156 1 89.19 53 LEU B CA 1
ATOM 2711 C C . LEU B 1 53 ? -12.164 15.688 4.664 1 89.19 53 LEU B C 1
ATOM 2713 O O . LEU B 1 53 ? -11.188 15.883 5.387 1 89.19 53 LEU B O 1
ATOM 2717 N N . ILE B 1 54 ? -12.062 15.203 3.482 1 83.62 54 ILE B N 1
ATOM 2718 C CA . ILE B 1 54 ? -10.773 14.844 2.889 1 83.62 54 ILE B CA 1
ATOM 2719 C C . ILE B 1 54 ? -9.898 16.094 2.777 1 83.62 54 ILE B C 1
ATOM 2721 O O . ILE B 1 54 ? -8.711 16.047 3.115 1 83.62 54 ILE B O 1
ATOM 2725 N N . GLN B 1 55 ? -10.5 17.109 2.344 1 80.69 55 GLN B N 1
ATOM 2726 C CA . GLN B 1 55 ? -9.773 18.375 2.223 1 80.69 55 GLN B CA 1
ATOM 2727 C C . GLN B 1 55 ? -9.281 18.859 3.584 1 80.69 55 GLN B C 1
ATOM 2729 O O . GLN B 1 55 ? -8.164 19.359 3.705 1 80.69 55 GLN B O 1
ATOM 2734 N N . TYR B 1 56 ? -10.172 18.766 4.52 1 82.88 56 TYR B N 1
ATOM 2735 C CA . TYR B 1 56 ? -9.812 19.156 5.879 1 82.88 56 TYR B CA 1
ATOM 2736 C C . TYR B 1 56 ? -8.602 18.375 6.375 1 82.88 56 TYR B C 1
ATOM 2738 O O . TYR B 1 56 ? -7.668 18.953 6.926 1 82.88 56 TYR B O 1
ATOM 2746 N N . ASN B 1 57 ? -8.609 17.078 6.203 1 83.75 57 ASN B N 1
ATOM 2747 C CA . ASN B 1 57 ? -7.508 16.234 6.641 1 83.75 57 ASN B CA 1
ATOM 2748 C C . ASN B 1 57 ? -6.211 16.578 5.91 1 83.75 57 ASN B C 1
ATOM 2750 O O . ASN B 1 57 ? -5.137 16.594 6.512 1 83.75 57 ASN B O 1
ATOM 2754 N N . HIS B 1 58 ? -6.355 16.797 4.648 1 80.25 58 HIS B N 1
ATOM 2755 C CA . HIS B 1 58 ? -5.199 17.188 3.854 1 80.25 58 HIS B CA 1
ATOM 2756 C C . HIS B 1 58 ? -4.609 18.5 4.352 1 80.25 58 HIS B C 1
ATOM 2758 O O . HIS B 1 58 ? -3.387 18.656 4.43 1 80.25 58 HIS B O 1
ATOM 2764 N N . GLN B 1 59 ? -5.492 19.375 4.594 1 78.69 59 GLN B N 1
ATOM 2765 C CA . GLN B 1 59 ? -5.047 20.672 5.078 1 78.69 59 GLN B CA 1
ATOM 2766 C C . GLN B 1 59 ? -4.328 20.547 6.422 1 78.69 59 GLN B C 1
ATOM 2768 O O . GLN B 1 59 ? -3.344 21.234 6.672 1 78.69 59 GLN B O 1
ATOM 2773 N N . GLN B 1 60 ? -4.836 19.703 7.238 1 80.19 60 GLN B N 1
ATOM 2774 C CA . GLN B 1 60 ? -4.188 19.469 8.523 1 80.19 60 GLN B CA 1
ATOM 2775 C C . GLN B 1 60 ? -2.768 18.953 8.336 1 80.19 60 GLN B C 1
ATOM 2777 O O . GLN B 1 60 ? -1.844 19.391 9.023 1 80.19 60 GLN B O 1
ATOM 2782 N N . LEU B 1 61 ? -2.619 18.078 7.438 1 83.5 61 LEU B N 1
ATOM 2783 C CA . LEU B 1 61 ? -1.31 17.5 7.156 1 83.5 61 LEU B CA 1
ATOM 2784 C C . LEU B 1 61 ? -0.361 18.547 6.586 1 83.5 61 LEU B C 1
ATOM 2786 O O . LEU B 1 61 ? 0.8 18.625 6.992 1 83.5 61 LEU B O 1
ATOM 2790 N N . THR B 1 62 ? -0.891 19.297 5.664 1 79.38 62 THR B N 1
ATOM 2791 C CA . THR B 1 62 ? -0.098 20.344 5.023 1 79.38 62 THR B CA 1
ATOM 2792 C C . THR B 1 62 ? 0.343 21.391 6.047 1 79.38 62 THR B C 1
ATOM 2794 O O . THR B 1 62 ? 1.476 21.875 5.996 1 79.38 62 THR B O 1
ATOM 2797 N N . ASN B 1 63 ? -0.549 21.656 6.91 1 77.19 63 ASN B N 1
ATOM 2798 C CA . ASN B 1 63 ? -0.226 22.625 7.961 1 77.19 63 ASN B CA 1
ATOM 2799 C C . ASN B 1 63 ? 0.894 22.109 8.859 1 77.19 63 ASN B C 1
ATOM 2801 O O . ASN B 1 63 ? 1.812 22.859 9.203 1 77.19 63 ASN B O 1
ATOM 2805 N N . LYS B 1 64 ? 0.816 20.922 9.258 1 80.62 64 LYS B N 1
ATOM 2806 C CA . LYS B 1 64 ? 1.854 20.312 10.086 1 80.62 64 LYS B CA 1
ATOM 2807 C C . LYS B 1 64 ? 3.201 20.312 9.367 1 80.62 64 LYS B C 1
ATOM 2809 O O . LYS B 1 64 ? 4.23 20.625 9.969 1 80.62 64 LYS B O 1
ATOM 2814 N N . ALA B 1 65 ? 3.172 20.016 8.125 1 85.31 65 ALA B N 1
ATOM 2815 C CA . ALA B 1 65 ? 4.391 20 7.316 1 85.31 65 ALA B CA 1
ATOM 2816 C C . ALA B 1 65 ? 5 21.391 7.199 1 85.31 65 ALA B C 1
ATOM 2818 O O . ALA B 1 65 ? 6.223 21.547 7.25 1 85.31 65 ALA B O 1
ATOM 2819 N N . ALA B 1 66 ? 4.156 22.344 7.012 1 77.56 66 ALA B N 1
ATOM 2820 C CA . ALA B 1 66 ? 4.609 23.719 6.875 1 77.56 66 ALA B CA 1
ATOM 2821 C C . ALA B 1 66 ? 5.316 24.203 8.141 1 77.56 66 ALA B C 1
ATOM 2823 O O . ALA B 1 66 ? 6.289 24.953 8.07 1 77.56 66 ALA B O 1
ATOM 2824 N N . LEU B 1 67 ? 4.863 23.734 9.227 1 78 67 LEU B N 1
ATOM 2825 C CA . LEU B 1 67 ? 5.484 24.094 10.5 1 78 67 LEU B CA 1
ATOM 2826 C C . LEU B 1 67 ? 6.891 23.516 10.594 1 78 67 LEU B C 1
ATOM 2828 O O . LEU B 1 67 ? 7.805 24.172 11.094 1 78 67 LEU B O 1
ATOM 2832 N N . ILE B 1 68 ? 7.027 22.312 10.133 1 86.06 68 ILE B N 1
ATOM 2833 C CA . ILE B 1 68 ? 8.336 21.672 10.133 1 86.06 68 ILE B CA 1
ATOM 2834 C C . ILE B 1 68 ? 9.281 22.438 9.195 1 86.06 68 ILE B C 1
ATOM 2836 O O . ILE B 1 68 ? 10.438 22.688 9.547 1 86.06 68 ILE B O 1
ATOM 2840 N N . GLU B 1 69 ? 8.75 22.859 8.094 1 82.06 69 GLU B N 1
ATOM 2841 C CA . GLU B 1 69 ? 9.539 23.578 7.102 1 82.06 69 GLU B CA 1
ATOM 2842 C C . GLU B 1 69 ? 9.977 24.953 7.621 1 82.06 69 GLU B C 1
ATOM 2844 O O . GLU B 1 69 ? 11.055 25.438 7.273 1 82.06 69 GLU B O 1
ATOM 2849 N N . ALA B 1 70 ? 9.195 25.578 8.438 1 77.12 70 ALA B N 1
ATOM 2850 C CA . ALA B 1 70 ? 9.438 26.938 8.922 1 77.12 70 ALA B CA 1
ATOM 2851 C C . ALA B 1 70 ? 10.531 26.953 9.984 1 77.12 70 ALA B C 1
ATOM 2853 O O . ALA B 1 70 ? 11.094 28 10.289 1 77.12 70 ALA B O 1
ATOM 2854 N N . ASP B 1 71 ? 10.773 25.766 10.539 1 80.56 71 ASP B N 1
ATOM 2855 C CA . ASP B 1 71 ? 11.812 25.672 11.555 1 80.56 71 ASP B CA 1
ATOM 2856 C C . ASP B 1 71 ? 13.203 25.688 10.922 1 80.56 71 ASP B C 1
ATOM 2858 O O . ASP B 1 71 ? 13.711 24.641 10.516 1 80.56 71 ASP B O 1
ATOM 2862 N N . LYS B 1 72 ? 13.836 26.812 10.93 1 84.44 72 LYS B N 1
ATOM 2863 C CA . LYS B 1 72 ? 15.109 27 10.25 1 84.44 72 LYS B CA 1
ATOM 2864 C C . LYS B 1 72 ? 16.25 26.359 11.031 1 84.44 72 LYS B C 1
ATOM 2866 O O . LYS B 1 72 ? 17.359 26.203 10.508 1 84.44 72 LYS B O 1
ATOM 2871 N N . SER B 1 73 ? 15.977 25.969 12.258 1 89.94 73 SER B N 1
ATOM 2872 C CA . SER B 1 73 ? 17.016 25.344 13.07 1 89.94 73 SER B CA 1
ATOM 2873 C C . SER B 1 73 ? 17.219 23.891 12.672 1 89.94 73 SER B C 1
ATOM 2875 O O . SER B 1 73 ? 18.219 23.266 13.031 1 89.94 73 SER B O 1
ATOM 2877 N N . LEU B 1 74 ? 16.406 23.359 11.914 1 91.56 74 LEU B N 1
ATOM 2878 C CA . LEU B 1 74 ? 16.5 21.953 11.516 1 91.56 74 LEU B CA 1
ATOM 2879 C C . LEU B 1 74 ? 17.359 21.797 10.273 1 91.56 74 LEU B C 1
ATOM 2881 O O . LEU B 1 74 ? 17.203 22.547 9.305 1 91.56 74 LEU B O 1
ATOM 2885 N N . SER B 1 75 ? 18.281 20.828 10.375 1 96 75 SER B N 1
ATOM 2886 C CA . SER B 1 75 ? 18.984 20.422 9.164 1 96 75 SER B CA 1
ATOM 2887 C C . SER B 1 75 ? 18.047 19.734 8.188 1 96 75 SER B C 1
ATOM 2889 O O . SER B 1 75 ? 16.969 19.297 8.562 1 96 75 SER B O 1
ATOM 2891 N N . PRO B 1 76 ? 18.469 19.641 6.961 1 95.56 76 PRO B N 1
ATOM 2892 C CA . PRO B 1 76 ? 17.641 18.922 5.992 1 95.56 76 PRO B CA 1
ATOM 2893 C C . PRO B 1 76 ? 17.328 17.484 6.43 1 95.56 76 PRO B C 1
ATOM 2895 O O . PRO B 1 76 ? 16.188 17.016 6.273 1 95.56 76 PRO B O 1
ATOM 2898 N N . ALA B 1 77 ? 18.281 16.875 6.996 1 97 77 ALA B N 1
ATOM 2899 C CA . ALA B 1 77 ? 18.094 15.5 7.473 1 97 77 ALA B CA 1
ATOM 2900 C C . ALA B 1 77 ? 17.078 15.445 8.617 1 97 77 ALA B C 1
ATOM 2902 O O . ALA B 1 77 ? 16.203 14.586 8.633 1 97 77 ALA B O 1
ATOM 2903 N N . ALA B 1 78 ? 17.219 16.359 9.523 1 96.69 78 ALA B N 1
ATOM 2904 C CA . ALA B 1 78 ? 16.297 16.422 10.656 1 96.69 78 ALA B CA 1
ATOM 2905 C C . ALA B 1 78 ? 14.883 16.75 10.195 1 96.69 78 ALA B C 1
ATOM 2907 O O . ALA B 1 78 ? 13.914 16.188 10.711 1 96.69 78 ALA B O 1
ATOM 2908 N N . ARG B 1 79 ? 14.789 17.641 9.266 1 95.75 79 ARG B N 1
ATOM 2909 C CA . ARG B 1 79 ? 13.492 18 8.688 1 95.75 79 ARG B CA 1
ATOM 2910 C C . ARG B 1 79 ? 12.836 16.797 8.016 1 95.75 79 ARG B C 1
ATOM 2912 O O . ARG B 1 79 ? 11.633 16.578 8.172 1 95.75 79 ARG B O 1
ATOM 2919 N N . PHE B 1 80 ? 13.656 16.125 7.277 1 97.25 80 PHE B N 1
ATOM 2920 C CA . PHE B 1 80 ? 13.172 14.914 6.625 1 97.25 80 PHE B CA 1
ATOM 2921 C C . PHE B 1 80 ? 12.609 13.938 7.652 1 97.25 80 PHE B C 1
ATOM 2923 O O . PHE B 1 80 ? 11.477 13.461 7.504 1 97.25 80 PHE B O 1
ATOM 2930 N N . GLU B 1 81 ? 13.305 13.664 8.664 1 97.81 81 GLU B N 1
ATOM 2931 C CA . GLU B 1 81 ? 12.898 12.688 9.672 1 97.81 81 GLU B CA 1
ATOM 2932 C C . GLU B 1 81 ? 11.648 13.148 10.422 1 97.81 81 GLU B C 1
ATOM 2934 O O . GLU B 1 81 ? 10.758 12.352 10.703 1 97.81 81 GLU B O 1
ATOM 2939 N N . ARG B 1 82 ? 11.578 14.414 10.695 1 95.62 82 ARG B N 1
ATOM 2940 C CA . ARG B 1 82 ? 10.406 14.953 11.391 1 95.62 82 ARG B CA 1
ATOM 2941 C C . ARG B 1 82 ? 9.156 14.828 10.531 1 95.62 82 ARG B C 1
ATOM 2943 O O . ARG B 1 82 ? 8.062 14.562 11.039 1 95.62 82 ARG B O 1
ATOM 2950 N N . LYS B 1 83 ? 9.32 15.062 9.281 1 95.81 83 LYS B N 1
ATOM 2951 C CA . LYS B 1 83 ? 8.188 14.938 8.375 1 95.81 83 LYS B CA 1
ATOM 2952 C C . LYS B 1 83 ? 7.711 13.484 8.289 1 95.81 83 LYS B C 1
ATOM 2954 O O . LYS B 1 83 ? 6.508 13.227 8.219 1 95.81 83 LYS B O 1
ATOM 2959 N N . ILE B 1 84 ? 8.633 12.539 8.32 1 97.81 84 ILE B N 1
ATOM 2960 C CA . ILE B 1 84 ? 8.273 11.125 8.32 1 97.81 84 ILE B CA 1
ATOM 2961 C C . ILE B 1 84 ? 7.5 10.781 9.594 1 97.81 84 ILE B C 1
ATOM 2963 O O . ILE B 1 84 ? 6.469 10.109 9.531 1 97.81 84 ILE B O 1
ATOM 2967 N N . VAL B 1 85 ? 7.98 11.227 10.688 1 96.38 85 VAL B N 1
ATOM 2968 C CA . VAL B 1 85 ? 7.301 10.992 11.953 1 96.38 85 VAL B CA 1
ATOM 2969 C C . VAL B 1 85 ? 5.883 11.562 11.891 1 96.38 85 VAL B C 1
ATOM 2971 O O . VAL B 1 85 ? 4.926 10.898 12.297 1 96.38 85 VAL B O 1
ATOM 2974 N N . MET B 1 86 ? 5.805 12.758 11.398 1 92.56 86 MET B N 1
ATOM 2975 C CA . MET B 1 86 ? 4.508 13.414 11.25 1 92.56 86 MET B CA 1
ATOM 2976 C C . MET B 1 86 ? 3.564 12.562 10.406 1 92.56 86 MET B C 1
ATOM 2978 O O . MET B 1 86 ? 2.389 12.406 10.742 1 92.56 86 MET B O 1
ATOM 2982 N N . GLU B 1 87 ? 4.012 12.023 9.312 1 94.75 87 GLU B N 1
ATOM 2983 C CA . GLU B 1 87 ? 3.199 11.188 8.438 1 94.75 87 GLU B CA 1
ATOM 2984 C C . GLU B 1 87 ? 2.744 9.922 9.148 1 94.75 87 GLU B C 1
ATOM 2986 O O . GLU B 1 87 ? 1.59 9.508 9.023 1 94.75 87 GLU B O 1
ATOM 2991 N N . ILE B 1 88 ? 3.66 9.312 9.891 1 96.19 88 ILE B N 1
ATOM 2992 C CA . ILE B 1 88 ? 3.334 8.102 10.633 1 96.19 88 ILE B CA 1
ATOM 2993 C C . ILE B 1 88 ? 2.236 8.398 11.648 1 96.19 88 ILE B C 1
ATOM 2995 O O . ILE B 1 88 ? 1.229 7.691 11.711 1 96.19 88 ILE B O 1
ATOM 2999 N N . ASP B 1 89 ? 2.361 9.469 12.336 1 91.81 89 ASP B N 1
ATOM 3000 C CA . ASP B 1 89 ? 1.393 9.836 13.359 1 91.81 89 ASP B CA 1
ATOM 3001 C C . ASP B 1 89 ? 0.047 10.203 12.742 1 91.81 89 ASP B C 1
ATOM 3003 O O . ASP B 1 89 ? -1.006 9.812 13.25 1 91.81 89 ASP B O 1
ATOM 3007 N N . SER B 1 90 ? 0.161 10.945 11.695 1 90 90 SER B N 1
ATOM 3008 C CA . SER B 1 90 ? -1.063 11.367 11.023 1 90 90 SER B CA 1
ATOM 3009 C C . SER B 1 90 ? -1.827 10.18 10.461 1 90 90 SER B C 1
ATOM 3011 O O . SER B 1 90 ? -3.059 10.141 10.508 1 90 90 SER B O 1
ATOM 3013 N N . PHE B 1 91 ? -1.152 9.258 9.883 1 91.62 91 PHE B N 1
ATOM 3014 C CA . PHE B 1 91 ? -1.793 8.055 9.367 1 91.62 91 PHE B CA 1
ATOM 3015 C C . PHE B 1 91 ? -2.498 7.293 10.484 1 91.62 91 PHE B C 1
ATOM 3017 O O . PHE B 1 91 ? -3.633 6.844 10.32 1 91.62 91 PHE B O 1
ATOM 3024 N N . LYS B 1 92 ? -1.825 7.168 11.547 1 88.88 92 LYS B N 1
ATOM 3025 C CA . LYS B 1 92 ? -2.398 6.477 12.695 1 88.88 92 LYS B CA 1
ATOM 3026 C C . LYS B 1 92 ? -3.676 7.164 13.172 1 88.88 92 LYS B C 1
ATOM 3028 O O . LYS B 1 92 ? -4.684 6.504 13.43 1 88.88 92 LYS B O 1
ATOM 3033 N N . GLU B 1 93 ? -3.648 8.453 13.211 1 84 93 GLU B N 1
ATOM 3034 C CA . GLU B 1 93 ? -4.777 9.25 13.672 1 84 93 GLU B CA 1
ATOM 3035 C C . GLU B 1 93 ? -5.973 9.117 12.734 1 84 93 GLU B C 1
ATOM 3037 O O . GLU B 1 93 ? -7.125 9.219 13.164 1 84 93 GLU B O 1
ATOM 3042 N N . ASN B 1 94 ? -5.68 8.859 11.477 1 84.81 94 ASN B N 1
ATOM 3043 C CA . ASN B 1 94 ? -6.73 8.875 10.469 1 84.81 94 ASN B CA 1
ATOM 3044 C C . ASN B 1 94 ? -6.918 7.496 9.844 1 84.81 94 ASN B C 1
ATOM 3046 O O . ASN B 1 94 ? -7.473 7.379 8.742 1 84.81 94 ASN B O 1
ATOM 3050 N N . LYS B 1 95 ? -6.445 6.516 10.43 1 83.88 95 LYS B N 1
ATOM 3051 C CA . LYS B 1 95 ? -6.352 5.18 9.852 1 83.88 95 LYS B CA 1
ATOM 3052 C C . LYS B 1 95 ? -7.711 4.695 9.352 1 83.88 95 LYS B C 1
ATOM 3054 O O . LYS B 1 95 ? -7.816 4.117 8.273 1 83.88 95 LYS B O 1
ATOM 3059 N N . HIS B 1 96 ? -8.719 4.965 10.047 1 77.62 96 HIS B N 1
ATOM 3060 C CA . HIS B 1 96 ? -10.031 4.453 9.672 1 77.62 96 HIS B CA 1
ATOM 3061 C C . HIS B 1 96 ? -10.578 5.176 8.445 1 77.62 96 HIS B C 1
ATOM 3063 O O . HIS B 1 96 ? -11.211 4.555 7.586 1 77.62 96 HIS B O 1
ATOM 3069 N N . LEU B 1 97 ? -10.383 6.43 8.477 1 78.94 97 LEU B N 1
ATOM 3070 C CA . LEU B 1 97 ? -10.797 7.188 7.301 1 78.94 97 LEU B CA 1
ATOM 3071 C C . LEU B 1 97 ? -10.008 6.758 6.07 1 78.94 97 LEU B C 1
ATOM 3073 O O . LEU B 1 97 ? -10.578 6.566 4.992 1 78.94 97 LEU B O 1
ATOM 3077 N N . ILE B 1 98 ? -8.719 6.586 6.242 1 80.25 98 ILE B N 1
ATOM 3078 C CA . ILE B 1 98 ? -7.84 6.191 5.148 1 80.25 98 ILE B CA 1
ATOM 3079 C C . ILE B 1 98 ? -8.227 4.801 4.648 1 80.25 98 ILE B C 1
ATOM 3081 O O . ILE B 1 98 ? -8.312 4.57 3.441 1 80.25 98 ILE B O 1
ATOM 3085 N N . GLN B 1 99 ? -8.438 3.994 5.547 1 74.38 99 GLN B N 1
ATOM 3086 C CA . GLN B 1 99 ? -8.859 2.641 5.203 1 74.38 99 GLN B CA 1
ATOM 3087 C C . GLN B 1 99 ? -10.172 2.656 4.426 1 74.38 99 GLN B C 1
ATOM 3089 O O . GLN B 1 99 ? -10.336 1.915 3.453 1 74.38 99 GLN B O 1
ATOM 3094 N N . MET B 1 100 ? -11.062 3.475 4.879 1 71.62 100 MET B N 1
ATOM 3095 C CA . MET B 1 100 ? -12.352 3.598 4.207 1 71.62 100 MET B CA 1
ATOM 3096 C C . MET B 1 100 ? -12.18 4.129 2.789 1 71.62 100 MET B C 1
ATOM 3098 O O . MET B 1 100 ? -12.812 3.643 1.854 1 71.62 100 MET B O 1
ATOM 3102 N N . LEU B 1 101 ? -11.297 5.055 2.637 1 71.25 101 LEU B N 1
ATOM 3103 C CA . LEU B 1 101 ? -11.102 5.695 1.342 1 71.25 101 LEU B CA 1
ATOM 3104 C C . LEU B 1 101 ? -10.375 4.766 0.378 1 71.25 101 LEU B C 1
ATOM 3106 O O . LEU B 1 101 ? -10.641 4.777 -0.826 1 71.25 101 LEU B O 1
ATOM 3110 N N . MET B 1 102 ? -9.422 4.074 0.86 1 63.72 102 MET B N 1
ATOM 3111 C CA . MET B 1 102 ? -8.664 3.141 0.035 1 63.72 102 MET B CA 1
ATOM 3112 C C . MET B 1 102 ? -9.531 1.96 -0.389 1 63.72 102 MET B C 1
ATOM 3114 O O . MET B 1 102 ? -9.328 1.386 -1.46 1 63.72 102 MET B O 1
ATOM 3118 N N . PHE B 1 103 ? -10.461 1.659 0.442 1 51.66 103 PHE B N 1
ATOM 3119 C CA . PHE B 1 103 ? -11.273 0.458 0.282 1 51.66 103 PHE B CA 1
ATOM 3120 C C . PHE B 1 103 ? -12.531 0.759 -0.521 1 51.66 103 PHE B C 1
ATOM 3122 O O . PHE B 1 103 ? -13.336 -0.139 -0.79 1 51.66 103 PHE B O 1
ATOM 3129 N N . SER B 1 104 ? -12.797 1.902 -0.824 1 49 104 SER B N 1
ATOM 3130 C CA . SER B 1 104 ? -14.07 2.133 -1.502 1 49 104 SER B CA 1
ATOM 3131 C C . SER B 1 104 ? -14.039 1.605 -2.932 1 49 104 SER B C 1
ATOM 3133 O O . SER B 1 104 ? -13.07 1.828 -3.66 1 49 104 SER B O 1
ATOM 3135 N N . PRO B 1 105 ? -14.758 0.423 -3.189 1 44.78 105 PRO B N 1
ATOM 3136 C CA . PRO B 1 105 ? -14.852 -0.045 -4.574 1 44.78 105 PRO B CA 1
ATOM 3137 C C . PRO B 1 105 ? -14.852 1.1 -5.586 1 44.78 105 PRO B C 1
ATOM 3139 O O . PRO B 1 105 ? -15.32 2.201 -5.277 1 44.78 105 PRO B O 1
ATOM 3142 N N . PRO B 1 106 ? -13.891 1.012 -6.598 1 42.28 106 PRO B N 1
ATOM 3143 C CA . PRO B 1 106 ? -14.266 1.954 -7.652 1 42.28 106 PRO B CA 1
ATOM 3144 C C . PRO B 1 106 ? -15.766 1.947 -7.938 1 42.28 106 PRO B C 1
ATOM 3146 O O . PRO B 1 106 ? -16.297 0.96 -8.453 1 42.28 106 PRO B O 1
ATOM 3149 N N . PHE B 1 107 ? -16.516 1.969 -7.086 1 39.09 107 PHE B N 1
ATOM 3150 C CA . PHE B 1 107 ? -17.906 2.064 -7.52 1 39.09 107 PHE B CA 1
ATOM 3151 C C . PHE B 1 107 ? -18 2.73 -8.891 1 39.09 107 PHE B C 1
ATOM 3153 O O . PHE B 1 107 ? -17.25 3.672 -9.18 1 39.09 107 PHE B O 1
ATOM 3160 N N . LYS B 1 108 ? -18.484 1.875 -9.82 1 41.47 108 LYS B N 1
ATOM 3161 C CA . LYS B 1 108 ? -18.812 2.488 -11.102 1 41.47 108 LYS B CA 1
ATOM 3162 C C . LYS B 1 108 ? -18.859 4.008 -10.992 1 41.47 108 LYS B C 1
ATOM 3164 O O . LYS B 1 108 ? -18.469 4.719 -11.922 1 41.47 108 LYS B O 1
ATOM 3169 N N . GLU B 1 109 ? -19.656 4.43 -10.062 1 41.12 109 GLU B N 1
ATOM 3170 C CA . GLU B 1 109 ? -20.281 5.734 -10.234 1 41.12 109 GLU B CA 1
ATOM 3171 C C . GLU B 1 109 ? -19.359 6.859 -9.781 1 41.12 109 GLU B C 1
ATOM 3173 O O . GLU B 1 109 ? -19.5 8.008 -10.211 1 41.12 109 GLU B O 1
ATOM 3178 N N . SER B 1 110 ? -18.516 6.957 -8.602 1 51.09 110 SER B N 1
ATOM 3179 C CA . SER B 1 110 ? -18.281 8.383 -8.445 1 51.09 110 SER B CA 1
ATOM 3180 C C . SER B 1 110 ? -16.906 8.773 -8.969 1 51.09 110 SER B C 1
ATOM 3182 O O . SER B 1 110 ? -15.883 8.484 -8.336 1 51.09 110 SER B O 1
ATOM 3184 N N . SER B 1 111 ? -16.766 8.867 -10.289 1 58.81 111 SER B N 1
ATOM 3185 C CA . SER B 1 111 ? -15.75 9.648 -10.977 1 58.81 111 SER B CA 1
ATOM 3186 C C . SER B 1 111 ? -15.125 10.688 -10.055 1 58.81 111 SER B C 1
ATOM 3188 O O . SER B 1 111 ? -13.922 10.93 -10.102 1 58.81 111 SER B O 1
ATOM 3190 N N . GLU B 1 112 ? -15.945 10.953 -9.133 1 60.59 112 GLU B N 1
ATOM 3191 C CA . GLU B 1 112 ? -15.477 12.016 -8.25 1 60.59 112 GLU B CA 1
ATOM 3192 C C . GLU B 1 112 ? -14.516 11.477 -7.191 1 60.59 112 GLU B C 1
ATOM 3194 O O . GLU B 1 112 ? -13.508 12.109 -6.875 1 60.59 112 GLU B O 1
ATOM 3199 N N . LEU B 1 113 ? -14.82 10.289 -6.738 1 64.44 113 LEU B N 1
ATOM 3200 C CA . LEU B 1 113 ? -13.961 9.703 -5.719 1 64.44 113 LEU B CA 1
ATOM 3201 C C . LEU B 1 113 ? -12.609 9.297 -6.309 1 64.44 113 LEU B C 1
ATOM 3203 O O . LEU B 1 113 ? -11.57 9.523 -5.691 1 64.44 113 LEU B O 1
ATOM 3207 N N . GLN B 1 114 ? -12.766 8.773 -7.5 1 67.31 114 GLN B N 1
ATOM 3208 C CA . GLN B 1 114 ? -11.531 8.406 -8.188 1 67.31 114 GLN B CA 1
ATOM 3209 C C . GLN B 1 114 ? -10.672 9.641 -8.453 1 67.31 114 GLN B C 1
ATOM 3211 O O . GLN B 1 114 ? -9.445 9.594 -8.297 1 67.31 114 GLN B O 1
ATOM 3216 N N . ARG B 1 115 ? -11.312 10.648 -8.812 1 67.94 115 ARG B N 1
ATOM 3217 C CA . ARG B 1 115 ? -10.609 11.906 -9.07 1 67.94 115 ARG B CA 1
ATOM 3218 C C . ARG B 1 115 ? -9.961 12.445 -7.801 1 67.94 115 ARG B C 1
ATOM 3220 O O . ARG B 1 115 ? -8.82 12.914 -7.832 1 67.94 115 ARG B O 1
ATOM 3227 N N . HIS B 1 116 ? -10.641 12.273 -6.746 1 66.94 116 HIS B N 1
ATOM 3228 C CA . HIS B 1 116 ? -10.117 12.75 -5.469 1 66.94 116 HIS B CA 1
ATOM 3229 C C . HIS B 1 116 ? -8.922 11.922 -5.02 1 66.94 116 HIS B C 1
ATOM 3231 O O . HIS B 1 116 ? -7.914 12.477 -4.57 1 66.94 116 HIS B O 1
ATOM 3237 N N . MET B 1 117 ? -9.023 10.656 -5.25 1 69.75 117 MET B N 1
ATOM 3238 C CA . MET B 1 117 ? -7.926 9.781 -4.859 1 69.75 117 MET B CA 1
ATOM 3239 C C . MET B 1 117 ? -6.684 10.047 -5.703 1 69.75 117 MET B C 1
ATOM 3241 O O . MET B 1 117 ? -5.562 10.031 -5.188 1 69.75 117 MET B O 1
ATOM 3245 N N . ASN B 1 118 ? -6.953 10.328 -6.898 1 72.19 118 ASN B N 1
ATOM 3246 C CA . ASN B 1 118 ? -5.844 10.664 -7.785 1 72.19 118 ASN B CA 1
ATOM 3247 C C . ASN B 1 118 ? -5.188 11.984 -7.383 1 72.19 118 ASN B C 1
ATOM 3249 O O . ASN B 1 118 ? -3.965 12.117 -7.445 1 72.19 118 ASN B O 1
ATOM 3253 N N . ASN B 1 119 ? -6.027 12.797 -6.961 1 70.69 119 ASN B N 1
ATOM 3254 C CA . ASN B 1 119 ? -5.516 14.086 -6.512 1 70.69 119 ASN B CA 1
ATOM 3255 C C . ASN B 1 119 ? -4.676 13.945 -5.246 1 70.69 119 ASN B C 1
ATOM 3257 O O . ASN B 1 119 ? -3.6 14.539 -5.141 1 70.69 119 ASN B O 1
ATOM 3261 N N . VAL B 1 120 ? -5.168 13.172 -4.383 1 73.06 120 VAL B N 1
ATOM 3262 C CA . VAL B 1 120 ? -4.445 12.938 -3.137 1 73.06 120 VAL B CA 1
ATOM 3263 C C . VAL B 1 120 ? -3.105 12.266 -3.434 1 73.06 120 VAL B C 1
ATOM 3265 O O . VAL B 1 120 ? -2.076 12.648 -2.873 1 73.06 120 VAL B O 1
ATOM 3268 N N . ARG B 1 121 ? -3.102 11.336 -4.293 1 78.38 121 ARG B N 1
ATOM 3269 C CA . ARG B 1 121 ? -1.879 10.641 -4.691 1 78.38 121 ARG B CA 1
ATOM 3270 C C . ARG B 1 121 ? -0.868 11.617 -5.285 1 78.38 121 ARG B C 1
ATOM 3272 O O . ARG B 1 121 ? 0.316 11.578 -4.949 1 78.38 121 ARG B O 1
ATOM 3279 N N . ALA B 1 122 ? -1.377 12.492 -6.125 1 77.69 122 ALA B N 1
ATOM 3280 C CA . ALA B 1 122 ? -0.521 13.484 -6.773 1 77.69 122 ALA B CA 1
ATOM 3281 C C . ALA B 1 122 ? 0.126 14.406 -5.75 1 77.69 122 ALA B C 1
ATOM 3283 O O . ALA B 1 122 ? 1.316 14.719 -5.848 1 77.69 122 ALA B O 1
ATOM 3284 N N . ILE B 1 123 ? -0.622 14.781 -4.824 1 76.31 123 ILE B N 1
ATOM 3285 C CA . ILE B 1 123 ? -0.141 15.68 -3.781 1 76.31 123 ILE B CA 1
ATOM 3286 C C . ILE B 1 123 ? 0.944 14.992 -2.959 1 76.31 123 ILE B C 1
ATOM 3288 O O . ILE B 1 123 ? 1.988 15.578 -2.676 1 76.31 123 ILE B O 1
ATOM 3292 N N . LEU B 1 124 ? 0.702 13.773 -2.648 1 83.12 124 LEU B N 1
ATOM 3293 C CA . LEU B 1 124 ? 1.664 13.008 -1.857 1 83.12 124 LEU B CA 1
ATOM 3294 C C . LEU B 1 124 ? 2.967 12.82 -2.627 1 83.12 124 LEU B C 1
ATOM 3296 O O . LEU B 1 124 ? 4.055 12.938 -2.057 1 83.12 124 LEU B O 1
ATOM 3300 N N . ILE B 1 125 ? 2.826 12.578 -3.855 1 88.94 125 ILE B N 1
ATOM 3301 C CA . ILE B 1 125 ? 3.998 12.383 -4.703 1 88.94 125 ILE B CA 1
ATOM 3302 C C . ILE B 1 125 ? 4.809 13.68 -4.766 1 88.94 125 ILE B C 1
ATOM 3304 O O . ILE B 1 125 ? 6.027 13.664 -4.57 1 88.94 125 ILE B O 1
ATOM 3308 N N . LYS B 1 126 ? 4.137 14.75 -4.992 1 85.56 126 LYS B N 1
ATOM 3309 C CA . LYS B 1 126 ? 4.824 16.031 -5.07 1 85.56 126 LYS B CA 1
ATOM 3310 C C . LYS B 1 126 ? 5.508 16.375 -3.748 1 85.56 126 LYS B C 1
ATOM 3312 O O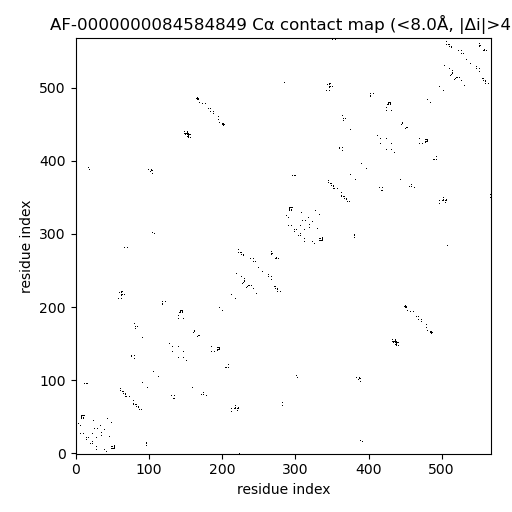 . LYS B 1 126 ? 6.648 16.844 -3.736 1 85.56 126 LYS B O 1
ATOM 3317 N N . TRP B 1 127 ? 4.828 16.109 -2.756 1 87.75 127 TRP B N 1
ATOM 3318 C CA . TRP B 1 127 ? 5.363 16.359 -1.421 1 87.75 127 TRP B CA 1
ATOM 3319 C C . TRP B 1 127 ? 6.641 15.562 -1.189 1 87.75 127 TRP B C 1
ATOM 3321 O O . TRP B 1 127 ? 7.648 16.109 -0.732 1 87.75 127 TRP B O 1
ATOM 3331 N N . HIS B 1 128 ? 6.648 14.352 -1.479 1 94.06 128 HIS B N 1
ATOM 3332 C CA . HIS B 1 128 ? 7.812 13.492 -1.271 1 94.06 128 HIS B CA 1
ATOM 3333 C C . HIS B 1 128 ? 8.945 13.859 -2.23 1 94.06 128 HIS B C 1
ATOM 3335 O O . HIS B 1 128 ? 10.117 13.75 -1.879 1 94.06 128 HIS B O 1
ATOM 3341 N N . GLN B 1 129 ? 8.57 14.266 -3.406 1 93.12 129 GLN B N 1
ATOM 3342 C CA . GLN B 1 129 ? 9.586 14.758 -4.324 1 93.12 129 GLN B CA 1
ATOM 3343 C C . GLN B 1 129 ? 10.32 15.969 -3.742 1 93.12 129 GLN B C 1
ATOM 3345 O O . GLN B 1 129 ? 11.547 16.031 -3.775 1 93.12 129 GLN B O 1
ATOM 3350 N N . ASP B 1 130 ? 9.547 16.859 -3.205 1 90.94 130 ASP B N 1
ATOM 3351 C CA . ASP B 1 130 ? 10.117 18.062 -2.605 1 90.94 130 ASP B CA 1
ATOM 3352 C C . ASP B 1 130 ? 10.992 17.703 -1.406 1 90.94 130 ASP B C 1
ATOM 3354 O O . ASP B 1 130 ? 12.062 18.297 -1.223 1 90.94 130 ASP B O 1
ATOM 3358 N N . MET B 1 131 ? 10.531 16.781 -0.609 1 94.25 131 MET B N 1
ATOM 3359 C CA . MET B 1 131 ? 11.305 16.328 0.543 1 94.25 131 MET B CA 1
ATOM 3360 C C . MET B 1 131 ? 12.664 15.789 0.108 1 94.25 131 MET B C 1
ATOM 3362 O O . MET B 1 131 ? 13.688 16.109 0.71 1 94.25 131 MET B O 1
ATOM 3366 N N . LEU B 1 132 ? 12.688 15.055 -0.931 1 96.75 132 LEU B N 1
ATOM 3367 C CA . LEU B 1 132 ? 13.906 14.414 -1.402 1 96.75 132 LEU B CA 1
ATOM 3368 C C . LEU B 1 132 ? 14.852 15.43 -2.035 1 96.75 132 LEU B C 1
ATOM 3370 O O . LEU B 1 132 ? 16.062 15.367 -1.834 1 96.75 132 LEU B O 1
ATOM 3374 N N . LEU B 1 133 ? 14.297 16.344 -2.773 1 94.56 133 LEU B N 1
ATOM 3375 C CA . LEU B 1 133 ? 15.102 17.391 -3.383 1 94.56 133 LEU B CA 1
ATOM 3376 C C . LEU B 1 133 ? 15.75 18.266 -2.314 1 94.56 133 LEU B C 1
ATOM 3378 O O . LEU B 1 133 ? 16.906 18.656 -2.453 1 94.56 133 LEU B O 1
ATOM 3382 N N . ASN B 1 134 ? 15 18.531 -1.309 1 93.38 134 ASN B N 1
ATOM 3383 C CA . ASN B 1 134 ? 15.531 19.328 -0.205 1 93.38 134 ASN B CA 1
ATOM 3384 C C . ASN B 1 134 ? 16.625 18.578 0.548 1 93.38 134 ASN B C 1
ATOM 3386 O O . ASN B 1 134 ? 17.594 19.172 1.009 1 93.38 134 ASN B O 1
ATOM 3390 N N . LEU B 1 135 ? 16.484 17.328 0.696 1 96.5 135 LEU B N 1
ATOM 3391 C CA . LEU B 1 135 ? 17.406 16.516 1.463 1 96.5 135 LEU B CA 1
ATOM 3392 C C . LEU B 1 135 ? 18.688 16.25 0.673 1 96.5 135 LEU B C 1
ATOM 3394 O O . LEU B 1 135 ? 19.781 16.359 1.218 1 96.5 135 LEU B O 1
ATOM 3398 N N . TYR B 1 136 ? 18.578 15.984 -0.673 1 97.19 136 TYR B N 1
ATOM 3399 C CA . TYR B 1 136 ? 19.719 15.469 -1.418 1 97.19 136 TYR B CA 1
ATOM 3400 C C . TYR B 1 136 ? 20.188 16.484 -2.455 1 97.19 136 TYR B C 1
ATOM 3402 O O . TYR B 1 136 ? 21.25 16.312 -3.059 1 97.19 136 TYR B O 1
ATOM 3410 N N . GLY B 1 137 ? 19.422 17.469 -2.713 1 95.12 137 GLY B N 1
ATOM 3411 C CA . GLY B 1 137 ? 19.812 18.516 -3.641 1 95.12 137 GLY B CA 1
ATOM 3412 C C . GLY B 1 137 ? 19.469 18.188 -5.082 1 95.12 137 GLY B C 1
ATOM 3413 O O . GLY B 1 137 ? 18.766 17.203 -5.355 1 95.12 137 GLY B O 1
ATOM 3414 N N . GLU B 1 138 ? 19.922 18.906 -5.988 1 94.19 138 GLU B N 1
ATOM 3415 C CA . GLU B 1 138 ? 19.531 18.875 -7.395 1 94.19 138 GLU B CA 1
ATOM 3416 C C . GLU B 1 138 ? 20.094 17.641 -8.094 1 94.19 138 GLU B C 1
ATOM 3418 O O . GLU B 1 138 ? 19.594 17.25 -9.148 1 94.19 138 GLU B O 1
ATOM 3423 N N . LYS B 1 139 ? 21.062 17.047 -7.527 1 94.56 139 LYS B N 1
ATOM 3424 C CA . LYS B 1 139 ? 21.703 15.883 -8.141 1 94.56 139 LYS B CA 1
ATOM 3425 C C . LYS B 1 139 ? 20.734 14.727 -8.289 1 94.56 139 LYS B C 1
ATOM 3427 O O . LYS B 1 139 ? 20.938 13.828 -9.109 1 94.56 139 LYS B O 1
ATOM 3432 N N . VAL B 1 140 ? 19.625 14.758 -7.523 1 95.75 140 VAL B N 1
ATOM 3433 C CA . VAL B 1 140 ? 18.703 13.633 -7.562 1 95.75 140 VAL B CA 1
ATOM 3434 C C . VAL B 1 140 ? 17.531 13.953 -8.484 1 95.75 140 VAL B C 1
ATOM 3436 O O . VAL B 1 140 ? 16.625 13.125 -8.68 1 95.75 140 VAL B O 1
ATOM 3439 N N . GLU B 1 141 ? 17.469 15.117 -9.094 1 94.44 141 GLU B N 1
ATOM 3440 C CA . GLU B 1 141 ? 16.344 15.547 -9.922 1 94.44 141 GLU B CA 1
ATOM 3441 C C . GLU B 1 141 ? 16.078 14.555 -11.047 1 94.44 141 GLU B C 1
ATOM 3443 O O . GLU B 1 141 ? 14.938 14.188 -11.305 1 94.44 141 GLU B O 1
ATOM 3448 N N . PRO B 1 142 ? 17.188 14.055 -11.75 1 94.75 142 PRO B N 1
ATOM 3449 C CA . PRO B 1 142 ? 16.922 13.086 -12.812 1 94.75 142 PRO B CA 1
ATOM 3450 C C . PRO B 1 142 ? 16.328 11.781 -12.289 1 94.75 142 PRO B C 1
ATOM 3452 O O . PRO B 1 142 ? 15.758 11.008 -13.062 1 94.75 142 PRO B O 1
ATOM 3455 N N . PHE B 1 143 ? 16.469 11.57 -10.992 1 96.88 143 PHE B N 1
ATOM 3456 C CA . PHE B 1 143 ? 16.031 10.32 -10.391 1 96.88 143 PHE B CA 1
ATOM 3457 C C . PHE B 1 143 ? 14.797 10.531 -9.523 1 96.88 143 PHE B C 1
ATOM 3459 O O . PHE B 1 143 ? 14.445 9.68 -8.703 1 96.88 143 PHE B O 1
ATOM 3466 N N . LYS B 1 144 ? 14.133 11.656 -9.648 1 94.81 144 LYS B N 1
ATOM 3467 C CA . LYS B 1 144 ? 13.078 12.062 -8.719 1 94.81 144 LYS B CA 1
ATOM 3468 C C . LYS B 1 144 ? 11.969 11.016 -8.664 1 94.81 144 LYS B C 1
ATOM 3470 O O . LYS B 1 144 ? 11.453 10.711 -7.586 1 94.81 144 LYS B O 1
ATOM 3475 N N . TRP B 1 145 ? 11.609 10.438 -9.805 1 94.88 145 TRP B N 1
ATOM 3476 C CA . TRP B 1 145 ? 10.539 9.453 -9.812 1 94.88 145 TRP B CA 1
ATOM 3477 C C . TRP B 1 145 ? 10.969 8.164 -9.117 1 94.88 145 TRP B C 1
ATOM 3479 O O . TRP B 1 145 ? 10.25 7.637 -8.273 1 94.88 145 TRP B O 1
ATOM 3489 N N . ASP B 1 146 ? 12.172 7.707 -9.43 1 97.81 146 ASP B N 1
ATOM 3490 C CA . ASP B 1 146 ? 12.703 6.516 -8.766 1 97.81 146 ASP B CA 1
ATOM 3491 C C . ASP B 1 146 ? 12.742 6.699 -7.254 1 97.81 146 ASP B C 1
ATOM 3493 O O . ASP B 1 146 ? 12.266 5.844 -6.508 1 97.81 146 ASP B O 1
ATOM 3497 N N . MET B 1 147 ? 13.258 7.797 -6.871 1 97.19 147 MET B N 1
ATOM 3498 C CA . MET B 1 147 ? 13.492 8.047 -5.453 1 97.19 147 MET B CA 1
ATOM 3499 C C . MET B 1 147 ? 12.172 8.242 -4.711 1 97.19 147 MET B C 1
ATOM 3501 O O . MET B 1 147 ? 12.023 7.809 -3.568 1 97.19 147 MET B O 1
ATOM 3505 N N . THR B 1 148 ? 11.273 8.922 -5.355 1 96.75 148 THR B N 1
ATOM 3506 C CA . THR B 1 148 ? 9.969 9.148 -4.738 1 96.75 148 THR B CA 1
ATOM 3507 C C . THR B 1 148 ? 9.234 7.832 -4.523 1 96.75 148 THR B C 1
ATOM 3509 O O . THR B 1 148 ? 8.703 7.586 -3.439 1 96.75 148 THR B O 1
ATOM 3512 N N . LEU B 1 149 ? 9.25 6.969 -5.496 1 96.62 149 LEU B N 1
ATOM 3513 C CA . LEU B 1 149 ? 8.578 5.68 -5.367 1 96.62 149 LEU B CA 1
ATOM 3514 C C . LEU B 1 149 ? 9.266 4.816 -4.312 1 96.62 149 LEU B C 1
ATOM 3516 O O . LEU B 1 149 ? 8.602 4.074 -3.584 1 96.62 149 LEU B O 1
ATOM 3520 N N . ASN B 1 150 ? 10.578 4.914 -4.277 1 98.12 150 ASN B N 1
ATOM 3521 C CA . ASN B 1 150 ? 11.297 4.195 -3.227 1 98.12 150 ASN B CA 1
ATOM 3522 C C . ASN B 1 150 ? 10.875 4.66 -1.838 1 98.12 150 ASN B C 1
ATOM 3524 O O . ASN B 1 150 ? 10.562 3.838 -0.972 1 98.12 150 ASN B O 1
ATOM 3528 N N . LEU B 1 151 ? 10.82 5.934 -1.645 1 98.12 151 LEU B N 1
ATOM 3529 C CA . LEU B 1 151 ? 10.461 6.469 -0.334 1 98.12 151 LEU B CA 1
ATOM 3530 C C . LEU B 1 151 ? 9.016 6.113 0.021 1 98.12 151 LEU B C 1
ATOM 3532 O O . LEU B 1 151 ? 8.742 5.652 1.132 1 98.12 151 LEU B O 1
ATOM 3536 N N . LEU B 1 152 ? 8.148 6.344 -0.931 1 95.56 152 LEU B N 1
ATOM 3537 C CA . LEU B 1 152 ? 6.75 5.992 -0.721 1 95.56 152 LEU B CA 1
ATOM 3538 C C . LEU B 1 152 ? 6.605 4.52 -0.365 1 95.56 152 LEU B C 1
ATOM 3540 O O . LEU B 1 152 ? 5.879 4.168 0.569 1 95.56 152 LEU B O 1
ATOM 3544 N N . GLY B 1 153 ? 7.234 3.738 -1.103 1 96.56 153 GLY B N 1
ATOM 3545 C CA . GLY B 1 153 ? 7.203 2.305 -0.865 1 96.56 153 GLY B CA 1
ATOM 3546 C C . GLY B 1 153 ? 7.758 1.912 0.492 1 96.56 153 GLY B C 1
ATOM 3547 O O . GLY B 1 153 ? 7.137 1.135 1.221 1 96.56 153 GLY B O 1
ATOM 3548 N N . LEU B 1 154 ? 8.891 2.432 0.849 1 97.88 154 LEU B N 1
ATOM 3549 C CA . LEU B 1 154 ? 9.562 2.08 2.094 1 97.88 154 LEU B CA 1
ATOM 3550 C C . LEU B 1 154 ? 8.734 2.502 3.301 1 97.88 154 LEU B C 1
ATOM 3552 O O . LEU B 1 154 ? 8.758 1.841 4.34 1 97.88 154 LEU B O 1
ATOM 3556 N N . LEU B 1 155 ? 8.008 3.559 3.109 1 97.44 155 LEU B N 1
ATOM 3557 C CA . LEU B 1 155 ? 7.262 4.137 4.223 1 97.44 155 LEU B CA 1
ATOM 3558 C C . LEU B 1 155 ? 5.941 3.402 4.434 1 97.44 155 LEU B C 1
ATOM 3560 O O . LEU B 1 155 ? 5.492 3.244 5.57 1 97.44 155 LEU B O 1
ATOM 3564 N N . ASN B 1 156 ? 5.395 2.9 3.473 1 94.62 156 ASN B N 1
ATOM 3565 C CA . ASN B 1 156 ? 4.016 2.428 3.463 1 94.62 156 ASN B CA 1
ATOM 3566 C C . ASN B 1 156 ? 3.812 1.271 4.438 1 94.62 156 ASN B C 1
ATOM 3568 O O . ASN B 1 156 ? 2.842 1.257 5.195 1 94.62 156 ASN B O 1
ATOM 3572 N N . PRO B 1 157 ? 4.68 0.272 4.449 1 94.25 157 PRO B N 1
ATOM 3573 C CA . PRO B 1 157 ? 4.441 -0.814 5.402 1 94.25 157 PRO B CA 1
ATOM 3574 C C . PRO B 1 157 ? 4.402 -0.331 6.848 1 94.25 157 PRO B C 1
ATOM 3576 O O . PRO B 1 157 ? 3.619 -0.843 7.656 1 94.25 157 PRO B O 1
ATOM 3579 N N . TYR B 1 158 ? 5.195 0.629 7.152 1 95.88 158 TYR B N 1
ATOM 3580 C CA . TYR B 1 158 ? 5.23 1.155 8.508 1 95.88 158 TYR B CA 1
ATOM 3581 C C . TYR B 1 158 ? 3.969 1.949 8.82 1 95.88 158 TYR B C 1
ATOM 3583 O O . TYR B 1 158 ? 3.43 1.861 9.93 1 95.88 158 TYR B O 1
ATOM 3591 N N . LEU B 1 159 ? 3.518 2.711 7.824 1 94.19 159 LEU B N 1
ATOM 3592 C CA . LEU B 1 159 ? 2.27 3.439 8.031 1 94.19 159 LEU B CA 1
ATOM 3593 C C . LEU B 1 159 ? 1.137 2.482 8.391 1 94.19 159 LEU B C 1
ATOM 3595 O O . LEU B 1 159 ? 0.442 2.682 9.391 1 94.19 159 LEU B O 1
ATOM 3599 N N . LYS B 1 160 ? 1.005 1.48 7.684 1 89 160 LYS B N 1
ATOM 3600 C CA . LYS B 1 160 ? -0.113 0.552 7.828 1 89 160 LYS B CA 1
ATOM 3601 C C . LYS B 1 160 ? 0.059 -0.329 9.062 1 89 160 LYS B C 1
ATOM 3603 O O . LYS B 1 160 ? -0.842 -0.418 9.898 1 89 160 LYS B O 1
ATOM 3608 N N . MET B 1 161 ? 1.18 -0.903 9.25 1 90.94 161 MET B N 1
ATOM 3609 C CA . MET B 1 161 ? 1.371 -1.932 10.273 1 90.94 161 MET B CA 1
ATOM 3610 C C . MET B 1 161 ? 1.523 -1.307 11.656 1 90.94 161 MET B C 1
ATOM 3612 O O . MET B 1 161 ? 1.161 -1.918 12.656 1 90.94 161 MET B O 1
ATOM 3616 N N . MET B 1 162 ? 2.059 -0.109 11.711 1 93.38 162 MET B N 1
ATOM 3617 C CA . MET B 1 162 ? 2.088 0.569 13.008 1 93.38 162 MET B CA 1
ATOM 3618 C C . MET B 1 162 ? 0.697 1.063 13.391 1 93.38 162 MET B C 1
ATOM 3620 O O . MET B 1 162 ? 0.323 1.019 14.57 1 93.38 162 MET B O 1
ATOM 3624 N N . ALA B 1 163 ? -0.041 1.52 12.391 1 89.38 163 ALA B N 1
ATOM 3625 C CA . ALA B 1 163 ? -1.396 1.991 12.664 1 89.38 163 ALA B CA 1
ATOM 3626 C C . ALA B 1 163 ? -2.281 0.856 13.164 1 89.38 163 ALA B C 1
ATOM 3628 O O . ALA B 1 163 ? -3.154 1.07 14.008 1 89.38 163 ALA B O 1
ATOM 3629 N N . ASP B 1 164 ? -2.115 -0.304 12.711 1 83.69 164 ASP B N 1
ATOM 3630 C CA . ASP B 1 164 ? -2.975 -1.401 13.141 1 83.69 164 ASP B CA 1
ATOM 3631 C C . ASP B 1 164 ? -2.352 -2.158 14.312 1 83.69 164 ASP B C 1
ATOM 3633 O O . ASP B 1 164 ? -2.9 -3.16 14.773 1 83.69 164 ASP B O 1
ATOM 3637 N N . GLY B 1 165 ? -1.203 -1.739 14.711 1 86.62 165 GLY B N 1
ATOM 3638 C CA . GLY B 1 165 ? -0.589 -2.299 15.906 1 86.62 165 GLY B CA 1
ATOM 3639 C C . GLY B 1 165 ? 0.252 -3.529 15.625 1 86.62 165 GLY B C 1
ATOM 3640 O O . GLY B 1 165 ? 0.7 -4.207 16.547 1 86.62 165 GLY B O 1
ATOM 3641 N N . ALA B 1 166 ? 0.488 -3.814 14.391 1 88.38 166 ALA B N 1
ATOM 3642 C CA . ALA B 1 166 ? 1.271 -4.988 14.023 1 88.38 166 ALA B CA 1
ATOM 3643 C C . ALA B 1 166 ? 2.76 -4.754 14.258 1 88.38 166 ALA B C 1
ATOM 3645 O O . ALA B 1 166 ? 3.52 -5.699 14.477 1 88.38 166 ALA B O 1
ATOM 3646 N N . ILE B 1 167 ? 3.168 -3.514 14.211 1 93.44 167 ILE B N 1
ATOM 3647 C CA . ILE B 1 167 ? 4.535 -3.123 14.531 1 93.44 167 ILE B CA 1
ATOM 3648 C C . ILE B 1 167 ? 4.531 -2.137 15.695 1 93.44 167 ILE B C 1
ATOM 3650 O O . ILE B 1 167 ? 3.801 -1.143 15.672 1 93.44 167 ILE B O 1
ATOM 3654 N N . LEU B 1 168 ? 5.203 -2.486 16.688 1 93.69 168 LEU B N 1
ATOM 3655 C CA . LEU B 1 168 ? 5.414 -1.596 17.828 1 93.69 168 LEU B CA 1
ATOM 3656 C C . LEU B 1 168 ? 6.832 -1.035 17.812 1 93.69 168 LEU B C 1
ATOM 3658 O O . LEU B 1 168 ? 7.777 -1.729 18.188 1 93.69 168 LEU B O 1
ATOM 3662 N N . ARG B 1 169 ? 7.039 0.169 17.406 1 96.25 169 ARG B N 1
ATOM 3663 C CA . ARG B 1 169 ? 8.328 0.85 17.312 1 96.25 169 ARG B CA 1
ATOM 3664 C C . ARG B 1 169 ? 8.156 2.363 17.391 1 96.25 169 ARG B C 1
ATOM 3666 O O . ARG B 1 169 ? 7.094 2.891 17.047 1 96.25 169 ARG B O 1
ATOM 3673 N N . ASP B 1 170 ? 9.141 3.016 17.906 1 96.69 170 ASP B N 1
ATOM 3674 C CA . ASP B 1 170 ? 9.109 4.473 17.953 1 96.69 170 ASP B CA 1
ATOM 3675 C C . ASP B 1 170 ? 9.195 5.07 16.547 1 96.69 170 ASP B C 1
ATOM 3677 O O . ASP B 1 170 ? 10.125 4.766 15.797 1 96.69 170 ASP B O 1
ATOM 3681 N N . PRO B 1 171 ? 8.227 5.926 16.188 1 97.5 171 PRO B N 1
ATOM 3682 C CA . PRO B 1 171 ? 8.25 6.547 14.859 1 97.5 171 PRO B CA 1
ATOM 3683 C C . PRO B 1 171 ? 9.586 7.219 14.539 1 97.5 171 PRO B C 1
ATOM 3685 O O . PRO B 1 171 ? 10.016 7.227 13.391 1 97.5 171 PRO B O 1
ATOM 3688 N N . ALA B 1 172 ? 10.203 7.77 15.523 1 97.38 172 ALA B N 1
ATOM 3689 C CA . ALA B 1 172 ? 11.484 8.438 15.312 1 97.38 172 ALA B CA 1
ATOM 3690 C C . ALA B 1 172 ? 12.547 7.441 14.859 1 97.38 172 ALA B C 1
ATOM 3692 O O . ALA B 1 172 ? 13.391 7.766 14.016 1 97.38 172 ALA B O 1
ATOM 3693 N N . ASP B 1 173 ? 12.539 6.246 15.438 1 98 173 ASP B N 1
ATOM 3694 C CA . ASP B 1 173 ? 13.469 5.203 15.023 1 98 173 ASP B CA 1
ATOM 3695 C C . ASP B 1 173 ? 13.227 4.797 13.57 1 98 173 ASP B C 1
ATOM 3697 O O . ASP B 1 173 ? 14.18 4.582 12.812 1 98 173 ASP B O 1
ATOM 3701 N N . VAL B 1 174 ? 11.977 4.703 13.203 1 98.56 174 VAL B N 1
ATOM 3702 C CA . VAL B 1 174 ? 11.602 4.348 11.844 1 98.56 174 VAL B CA 1
ATOM 3703 C C . VAL B 1 174 ? 12.086 5.426 10.875 1 98.56 174 VAL B C 1
ATOM 3705 O O . VAL B 1 174 ? 12.68 5.121 9.836 1 98.56 174 VAL B O 1
ATOM 3708 N N . ALA B 1 175 ? 11.82 6.668 11.242 1 98.5 175 ALA B N 1
ATOM 3709 C CA . ALA B 1 175 ? 12.219 7.789 10.398 1 98.5 175 ALA B CA 1
ATOM 3710 C C . ALA B 1 175 ? 13.727 7.785 10.164 1 98.5 175 ALA B C 1
ATOM 3712 O O . ALA B 1 175 ? 14.188 7.996 9.039 1 98.5 175 ALA B O 1
ATOM 3713 N N . HIS B 1 176 ? 14.445 7.566 11.211 1 98.38 176 HIS B N 1
ATOM 3714 C CA . HIS B 1 176 ? 15.906 7.539 11.117 1 98.38 176 HIS B CA 1
ATOM 3715 C C . HIS B 1 176 ? 16.375 6.395 10.227 1 98.38 176 HIS B C 1
ATOM 3717 O O . HIS B 1 176 ? 17.266 6.578 9.398 1 98.38 176 HIS B O 1
ATOM 3723 N N . GLU B 1 177 ? 15.805 5.285 10.414 1 98.31 177 GLU B N 1
ATOM 3724 C CA . GLU B 1 177 ? 16.125 4.129 9.586 1 98.31 177 GLU B CA 1
ATOM 3725 C C . GLU B 1 177 ? 15.844 4.406 8.117 1 98.31 177 GLU B C 1
ATOM 3727 O O . GLU B 1 177 ? 16.641 4.059 7.242 1 98.31 177 GLU B O 1
ATOM 3732 N N . LEU B 1 178 ? 14.672 4.965 7.82 1 98.38 178 LEU B N 1
ATOM 3733 C CA . LEU B 1 178 ? 14.312 5.281 6.441 1 98.38 178 LEU B CA 1
ATOM 3734 C C . LEU B 1 178 ? 15.312 6.25 5.828 1 98.38 178 LEU B C 1
ATOM 3736 O O . LEU B 1 178 ? 15.656 6.133 4.648 1 98.38 178 LEU B O 1
ATOM 3740 N N . LYS B 1 179 ? 15.734 7.168 6.617 1 98.44 179 LYS B N 1
ATOM 3741 C CA . LYS B 1 179 ? 16.75 8.102 6.145 1 98.44 179 LYS B CA 1
ATOM 3742 C C . LYS B 1 179 ? 18.031 7.371 5.754 1 98.44 179 LYS B C 1
ATOM 3744 O O . LYS B 1 179 ? 18.609 7.641 4.695 1 98.44 179 LYS B O 1
ATOM 3749 N N . LEU B 1 180 ? 18.516 6.48 6.602 1 98.25 180 LEU B N 1
ATOM 3750 C CA . LEU B 1 180 ? 19.719 5.715 6.328 1 98.25 180 LEU B CA 1
ATOM 3751 C C . LEU B 1 180 ? 19.547 4.859 5.074 1 98.25 180 LEU B C 1
ATOM 3753 O O . LEU B 1 180 ? 20.453 4.797 4.234 1 98.25 180 LEU B O 1
ATOM 3757 N N . VAL B 1 181 ? 18.406 4.227 4.961 1 98.44 181 VAL B N 1
ATOM 3758 C CA . VAL B 1 181 ? 18.141 3.371 3.809 1 98.44 181 VAL B CA 1
ATOM 3759 C C . VAL B 1 181 ? 18.094 4.215 2.537 1 98.44 181 VAL B C 1
ATOM 3761 O O . VAL B 1 181 ? 18.703 3.848 1.523 1 98.44 181 VAL B O 1
ATOM 3764 N N . MET B 1 182 ? 17.406 5.352 2.576 1 98.38 182 MET B N 1
ATOM 3765 C CA . MET B 1 182 ? 17.344 6.238 1.419 1 98.38 182 MET B CA 1
ATOM 3766 C C . MET B 1 182 ? 18.719 6.734 1.026 1 98.38 182 MET B C 1
ATOM 3768 O O . MET B 1 182 ? 19.031 6.859 -0.161 1 98.38 182 MET B O 1
ATOM 3772 N N . ASP B 1 183 ? 19.578 7.027 2.047 1 98.25 183 ASP B N 1
ATOM 3773 C CA . ASP B 1 183 ? 20.953 7.43 1.764 1 98.25 183 ASP B CA 1
ATOM 3774 C C . ASP B 1 183 ? 21.688 6.359 0.946 1 98.25 183 ASP B C 1
ATOM 3776 O O . ASP B 1 183 ? 22.375 6.68 -0.02 1 98.25 183 ASP B O 1
ATOM 3780 N N . ALA B 1 184 ? 21.531 5.16 1.359 1 98.12 184 ALA B N 1
ATOM 3781 C CA . ALA B 1 184 ? 22.172 4.047 0.662 1 98.12 184 ALA B CA 1
ATOM 3782 C C . ALA B 1 184 ? 21.641 3.92 -0.765 1 98.12 184 ALA B C 1
ATOM 3784 O O . ALA B 1 184 ? 22.422 3.705 -1.701 1 98.12 184 ALA B O 1
ATOM 3785 N N . ILE B 1 185 ? 20.344 4.043 -0.941 1 98.31 185 I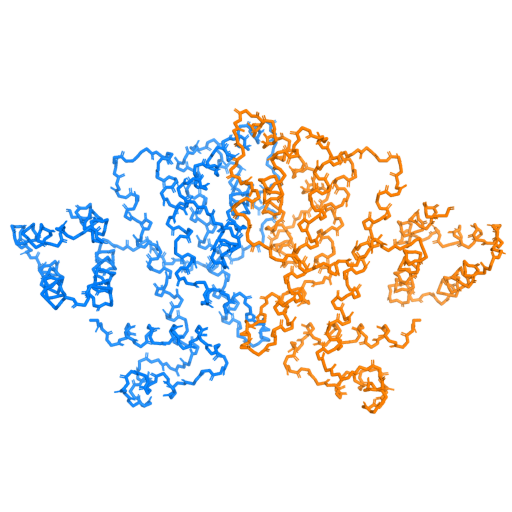LE B N 1
ATOM 3786 C CA . ILE B 1 185 ? 19.703 3.92 -2.252 1 98.31 185 ILE B CA 1
ATOM 3787 C C . ILE B 1 185 ? 20.203 5.035 -3.17 1 98.31 185 ILE B C 1
ATOM 3789 O O . ILE B 1 185 ? 20.578 4.781 -4.316 1 98.31 185 ILE B O 1
ATOM 3793 N N . VAL B 1 186 ? 20.188 6.242 -2.654 1 97.56 186 VAL B N 1
ATOM 3794 C CA . VAL B 1 186 ? 20.578 7.395 -3.457 1 97.56 186 VAL B CA 1
ATOM 3795 C C . VAL B 1 186 ? 22.047 7.25 -3.895 1 97.56 186 VAL B C 1
ATOM 3797 O O . VAL B 1 186 ? 22.375 7.484 -5.059 1 97.56 186 VAL B O 1
ATOM 3800 N N . LYS B 1 187 ? 22.906 6.875 -2.941 1 96.69 187 LYS B N 1
ATOM 3801 C CA . LYS B 1 187 ? 24.328 6.684 -3.26 1 96.69 187 LYS B CA 1
ATOM 3802 C C . LYS B 1 187 ? 24.5 5.672 -4.391 1 96.69 187 LYS B C 1
ATOM 3804 O O . LYS B 1 187 ? 25.312 5.875 -5.293 1 96.69 187 LYS B O 1
ATOM 3809 N N . ASP B 1 188 ? 23.766 4.668 -4.359 1 97.19 188 ASP B N 1
ATOM 3810 C CA . ASP B 1 188 ? 23.828 3.615 -5.367 1 97.19 188 ASP B CA 1
ATOM 3811 C C . ASP B 1 188 ? 23.203 4.074 -6.688 1 97.19 188 ASP B C 1
ATOM 3813 O O . ASP B 1 188 ? 23.781 3.846 -7.758 1 97.19 188 ASP B O 1
ATOM 3817 N N . LYS B 1 189 ? 22.031 4.695 -6.645 1 95.69 189 LYS B N 1
ATOM 3818 C CA . LYS B 1 189 ? 21.25 5.07 -7.816 1 95.69 189 LYS B CA 1
ATOM 3819 C C . LYS B 1 189 ? 22.016 6.047 -8.703 1 95.69 189 LYS B C 1
ATOM 3821 O O . LYS B 1 189 ? 21.844 6.039 -9.93 1 95.69 189 LYS B O 1
ATOM 3826 N N . LEU B 1 190 ? 22.859 6.781 -8.125 1 94.31 190 LEU B N 1
ATOM 3827 C CA . LEU B 1 190 ? 23.594 7.805 -8.859 1 94.31 190 LEU B CA 1
ATOM 3828 C C . LEU B 1 190 ? 24.625 7.168 -9.789 1 94.31 190 LEU B C 1
ATOM 3830 O O . LEU B 1 190 ? 25.172 7.84 -10.664 1 94.31 190 LEU B O 1
ATOM 3834 N N . THR B 1 191 ? 24.812 5.883 -9.727 1 95.38 191 THR B N 1
ATOM 3835 C CA . THR B 1 191 ? 25.844 5.199 -10.508 1 95.38 191 THR B CA 1
ATOM 3836 C C . THR B 1 191 ? 25.25 4.605 -11.781 1 95.38 191 THR B C 1
ATOM 3838 O O . THR B 1 191 ? 25.953 3.957 -12.562 1 95.38 191 THR B O 1
ATOM 3841 N N . ARG B 1 192 ? 23.938 4.797 -12.047 1 96.19 192 ARG B N 1
ATOM 3842 C CA . ARG B 1 192 ? 23.281 4.258 -13.227 1 96.19 192 ARG B CA 1
ATOM 3843 C C . ARG B 1 192 ? 22.109 5.148 -13.648 1 96.19 192 ARG B C 1
ATOM 3845 O O . ARG B 1 192 ? 21.672 6.004 -12.875 1 96.19 192 ARG B O 1
ATOM 3852 N N . PRO B 1 193 ? 21.594 4.953 -14.836 1 96.19 193 PRO B N 1
ATOM 3853 C CA . PRO B 1 193 ? 20.484 5.785 -15.297 1 96.19 193 PRO B CA 1
ATOM 3854 C C . PRO B 1 193 ? 19.203 5.539 -14.5 1 96.19 193 PRO B C 1
ATOM 3856 O O . PRO B 1 193 ? 19.031 4.473 -13.898 1 96.19 193 PRO B O 1
ATOM 3859 N N . PRO B 1 194 ? 18.328 6.512 -14.469 1 97.25 194 PRO B N 1
ATOM 3860 C CA . PRO B 1 194 ? 17.047 6.312 -13.789 1 97.25 194 PRO B CA 1
ATOM 3861 C C . PRO B 1 194 ? 16.188 5.238 -14.453 1 97.25 194 PRO B C 1
ATOM 3863 O O . PRO B 1 194 ? 16.266 5.043 -15.664 1 97.25 194 PRO B O 1
ATOM 3866 N N . LEU B 1 195 ? 15.422 4.531 -13.656 1 98.12 195 LEU B N 1
ATOM 3867 C CA . LEU B 1 195 ? 14.469 3.555 -14.172 1 98.12 195 LEU B CA 1
ATOM 3868 C C . LEU B 1 195 ? 13.297 4.246 -14.852 1 98.12 195 LEU B C 1
ATOM 3870 O O . LEU B 1 195 ? 12.812 3.789 -15.891 1 98.12 195 LEU B O 1
ATOM 3874 N N . LEU B 1 196 ? 12.812 5.32 -14.203 1 97 196 LEU B N 1
ATOM 3875 C CA . LEU B 1 196 ? 11.609 6.012 -14.648 1 97 196 LEU B CA 1
ATOM 3876 C C . LEU B 1 196 ? 11.922 7.461 -15.023 1 97 196 LEU B C 1
ATOM 3878 O O . LEU B 1 196 ? 12.711 8.125 -14.344 1 97 196 LEU B O 1
ATOM 3882 N N . ASN B 1 197 ? 11.391 7.918 -16.062 1 90.62 197 ASN B N 1
ATOM 3883 C CA . ASN B 1 197 ? 11.336 9.32 -16.453 1 90.62 197 ASN B CA 1
ATOM 3884 C C . ASN B 1 197 ? 9.922 9.734 -16.859 1 90.62 197 ASN B C 1
ATOM 3886 O O . ASN B 1 197 ? 8.977 8.953 -16.719 1 90.62 197 ASN B O 1
ATOM 3890 N N . GLU B 1 198 ? 9.758 10.914 -17.312 1 86.5 198 GLU B N 1
ATOM 3891 C CA . GLU B 1 198 ? 8.438 11.477 -17.578 1 86.5 198 GLU B CA 1
ATOM 3892 C C . GLU B 1 198 ? 7.676 10.641 -18.594 1 86.5 198 GLU B C 1
ATOM 3894 O O . GLU B 1 198 ? 6.449 10.555 -18.547 1 86.5 198 GLU B O 1
ATOM 3899 N N . GLN B 1 199 ? 8.32 10 -19.5 1 90.06 199 GLN B N 1
ATOM 3900 C CA . GLN B 1 199 ? 7.68 9.242 -20.562 1 90.06 199 GLN B CA 1
ATOM 3901 C C . GLN B 1 199 ? 7.035 7.969 -20.016 1 90.06 199 GLN B C 1
ATOM 3903 O O . GLN B 1 199 ? 6.145 7.398 -20.656 1 90.06 199 GLN B O 1
ATOM 3908 N N . HIS B 1 200 ? 7.508 7.531 -18.891 1 93.88 200 HIS B N 1
ATOM 3909 C CA . HIS B 1 200 ? 7.008 6.293 -18.297 1 93.88 200 HIS B CA 1
ATOM 3910 C C . HIS B 1 200 ? 5.812 6.562 -17.391 1 93.88 200 HIS B C 1
ATOM 3912 O O . HIS B 1 200 ? 5.164 5.629 -16.906 1 93.88 200 HIS B O 1
ATOM 3918 N N . ILE B 1 201 ? 5.559 7.805 -17.047 1 90.06 201 ILE B N 1
ATOM 3919 C CA . ILE B 1 201 ? 4.555 8.18 -16.047 1 90.06 201 ILE B CA 1
ATOM 3920 C C . ILE B 1 201 ? 3.305 8.703 -16.75 1 90.06 201 ILE B C 1
ATOM 3922 O O . ILE B 1 201 ? 3.383 9.641 -17.547 1 90.06 201 ILE B O 1
ATOM 3926 N N . GLN B 1 202 ? 2.156 8.039 -16.484 1 83.25 202 GLN B N 1
ATOM 3927 C CA . GLN B 1 202 ? 0.865 8.453 -17.031 1 83.25 202 GLN B CA 1
ATOM 3928 C C . GLN B 1 202 ? -0.058 8.953 -15.914 1 83.25 202 GLN B C 1
ATOM 3930 O O . GLN B 1 202 ? -1.148 8.406 -15.719 1 83.25 202 GLN B O 1
ATOM 3935 N N . LEU B 1 203 ? 0.459 9.68 -15.062 1 76.25 203 LEU B N 1
ATO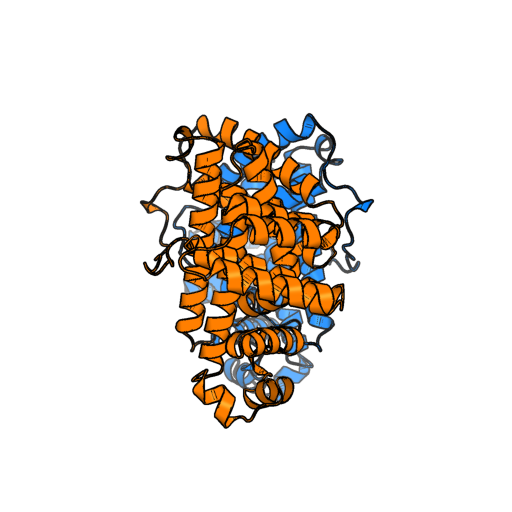M 3936 C CA . LEU B 1 203 ? -0.346 10.258 -13.992 1 76.25 203 LEU B CA 1
ATOM 3937 C C . LEU B 1 203 ? -0.917 11.609 -14.422 1 76.25 203 LEU B C 1
ATOM 3939 O O . LEU B 1 203 ? -0.224 12.414 -15.047 1 76.25 203 LEU B O 1
ATOM 3943 N N . HIS B 1 204 ? -2.268 11.695 -14.508 1 59.91 204 HIS B N 1
ATOM 3944 C CA . HIS B 1 204 ? -2.896 12.984 -14.805 1 59.91 204 HIS B CA 1
ATOM 3945 C C . HIS B 1 204 ? -3.143 13.781 -13.531 1 59.91 204 HIS B C 1
ATOM 3947 O O . HIS B 1 204 ? -3.869 13.328 -12.641 1 59.91 204 HIS B O 1
ATOM 3953 N N . PHE B 1 205 ? -2.148 14.516 -13.18 1 53.53 205 PHE B N 1
ATOM 3954 C CA . PHE B 1 205 ? -2.291 15.406 -12.039 1 53.53 205 PHE B CA 1
ATOM 3955 C C . PHE B 1 205 ? -3.312 16.5 -12.328 1 53.53 205 PHE B C 1
ATOM 3957 O O . PHE B 1 205 ? -3.256 17.156 -13.375 1 53.53 205 PHE B O 1
ATOM 3964 N N . HIS B 1 206 ? -4.484 16.281 -11.992 1 47.03 206 HIS B N 1
ATOM 3965 C CA . HIS B 1 206 ? -5.332 17.469 -12.141 1 47.03 206 HIS B CA 1
ATOM 3966 C C . HIS B 1 206 ? -4.801 18.641 -11.328 1 47.03 206 HIS B C 1
ATOM 3968 O O . HIS B 1 206 ? -4.23 18.438 -10.25 1 47.03 206 HIS B O 1
ATOM 3974 N N . ALA B 1 207 ? -4.57 19.75 -11.938 1 44.16 207 ALA B N 1
ATOM 3975 C CA . ALA B 1 207 ? -3.996 21.062 -11.609 1 44.16 207 ALA B CA 1
ATOM 3976 C C . ALA B 1 207 ? -4.465 21.531 -10.234 1 44.16 207 ALA B C 1
ATOM 3978 O O . ALA B 1 207 ? -3.906 22.469 -9.664 1 44.16 207 ALA B O 1
ATOM 3979 N N . ASP B 1 208 ? -5.48 21.094 -9.703 1 45.03 208 ASP B N 1
ATOM 3980 C CA . ASP B 1 208 ? -6.027 21.891 -8.602 1 45.03 208 ASP B CA 1
ATOM 3981 C C . ASP B 1 208 ? -5.328 21.547 -7.289 1 45.03 208 ASP B C 1
ATOM 3983 O O . ASP B 1 208 ? -5.988 21.344 -6.266 1 45.03 208 ASP B O 1
ATOM 3987 N N . LEU B 1 209 ? -4.137 21.312 -7.398 1 46.88 209 LEU B N 1
ATOM 3988 C CA . LEU B 1 209 ? -3.473 21.188 -6.105 1 46.88 209 LEU B CA 1
ATOM 3989 C C . LEU B 1 209 ? -3.562 22.484 -5.312 1 46.88 209 LEU B C 1
ATOM 3991 O O . LEU B 1 209 ? -3.242 23.547 -5.828 1 46.88 209 LEU B O 1
ATOM 3995 N N . PRO B 1 210 ? -4.277 22.422 -4.32 1 46.91 210 PRO B N 1
ATOM 3996 C CA . PRO B 1 210 ? -4.332 23.688 -3.59 1 46.91 210 PRO B CA 1
ATOM 3997 C C . PRO B 1 210 ? -2.945 24.219 -3.236 1 46.91 210 PRO B C 1
ATOM 3999 O O . PRO B 1 210 ? -2.01 23.438 -3.037 1 46.91 210 PRO B O 1
ATOM 4002 N N . ASP B 1 211 ? -2.695 25.469 -3.414 1 47.47 211 ASP B N 1
ATOM 4003 C CA . ASP B 1 211 ? -1.494 26.188 -3.01 1 47.47 211 ASP B CA 1
ATOM 4004 C C . ASP B 1 211 ? -1.171 25.938 -1.538 1 47.47 211 ASP B C 1
ATOM 4006 O O . ASP B 1 211 ? -2.053 25.578 -0.756 1 47.47 211 ASP B O 1
ATOM 4010 N N . ALA B 1 212 ? 0.061 25.812 -1.154 1 50.56 212 ALA B N 1
ATOM 4011 C CA . ALA B 1 212 ? 0.496 25.766 0.239 1 50.56 212 ALA B CA 1
ATOM 4012 C C . ALA B 1 212 ? -0.299 26.75 1.093 1 50.56 212 ALA B C 1
ATOM 4014 O O . ALA B 1 212 ? -0.582 27.875 0.659 1 50.56 212 ALA B O 1
ATOM 4015 N N . PRO B 1 213 ? -0.862 26.188 2.205 1 51.75 213 PRO B N 1
ATOM 4016 C CA . PRO B 1 213 ? -1.633 27.141 3.018 1 51.75 213 PRO B CA 1
ATOM 4017 C C . PRO B 1 213 ? -0.831 28.391 3.395 1 51.75 213 PRO B C 1
ATOM 4019 O O . PRO B 1 213 ? 0.381 28.297 3.611 1 51.75 213 PRO B O 1
ATOM 4022 N N . GLY B 1 214 ? -1.491 29.469 3.242 1 57.91 214 GLY B N 1
ATOM 4023 C CA . GLY B 1 214 ? -0.893 30.688 3.732 1 57.91 214 GLY B CA 1
ATOM 4024 C C . GLY B 1 214 ? -0.678 30.703 5.234 1 57.91 214 GLY B C 1
ATOM 4025 O O . GLY B 1 214 ? -1.11 29.781 5.93 1 57.91 214 GLY B O 1
ATOM 4026 N N . LYS B 1 215 ? 0.145 31.578 5.773 1 64.75 215 LYS B N 1
ATOM 4027 C CA . LYS B 1 215 ? 0.468 31.734 7.191 1 64.75 215 LYS B CA 1
ATOM 4028 C C . LYS B 1 215 ? -0.794 31.719 8.047 1 64.75 215 LYS B C 1
ATOM 4030 O O . LYS B 1 215 ? -0.833 31.078 9.094 1 64.75 215 LYS B O 1
ATOM 4035 N N . GLU B 1 216 ? -1.807 32.344 7.555 1 68.06 216 GLU B N 1
ATOM 4036 C CA . GLU B 1 216 ? -3.045 32.469 8.32 1 68.06 216 GLU B CA 1
ATOM 4037 C C . GLU B 1 216 ? -3.752 31.125 8.445 1 68.06 216 GLU B C 1
ATOM 4039 O O . GLU B 1 216 ? -4.262 30.797 9.516 1 68.06 216 GLU B O 1
ATOM 4044 N N . GLU B 1 217 ? -3.686 30.5 7.461 1 66.94 217 GLU B N 1
ATOM 4045 C CA . GLU B 1 217 ? -4.336 29.188 7.473 1 66.94 217 GLU B CA 1
ATOM 4046 C C . GLU B 1 217 ? -3.598 28.219 8.383 1 66.94 217 GLU B C 1
ATOM 4048 O O . GLU B 1 217 ? -4.227 27.422 9.094 1 66.94 217 GLU B O 1
ATOM 4053 N N . LEU B 1 218 ? -2.352 28.328 8.367 1 67.69 218 LEU B N 1
ATOM 4054 C CA . LEU B 1 218 ? -1.521 27.484 9.227 1 67.69 218 LEU B CA 1
ATOM 4055 C C . LEU B 1 218 ? -1.791 27.781 10.695 1 67.69 218 LEU B C 1
ATOM 4057 O O . LEU B 1 218 ? -1.963 26.859 11.492 1 67.69 218 LEU B O 1
ATOM 4061 N N . LEU B 1 219 ? -1.824 29.062 11.016 1 77.56 219 LEU B N 1
ATOM 4062 C CA . LEU B 1 219 ? -2.092 29.484 12.391 1 77.56 219 LEU B CA 1
ATOM 4063 C C . LEU B 1 219 ? -3.449 28.969 12.859 1 77.56 219 LEU B C 1
ATOM 4065 O O . LEU B 1 219 ? -3.572 28.453 13.969 1 77.56 219 LEU B O 1
ATOM 4069 N N . HIS B 1 220 ? -4.344 29.047 11.953 1 75.56 220 HIS B N 1
ATOM 4070 C CA . HIS B 1 220 ? -5.688 28.594 12.297 1 75.56 220 HIS B CA 1
ATOM 4071 C C . HIS B 1 220 ? -5.715 27.094 12.57 1 75.56 220 HIS B C 1
ATOM 4073 O O . HIS B 1 220 ? -6.328 26.641 13.539 1 75.56 220 HIS B O 1
ATOM 4079 N N . THR B 1 221 ? -5.039 26.484 11.812 1 71 221 THR B N 1
ATOM 4080 C CA . T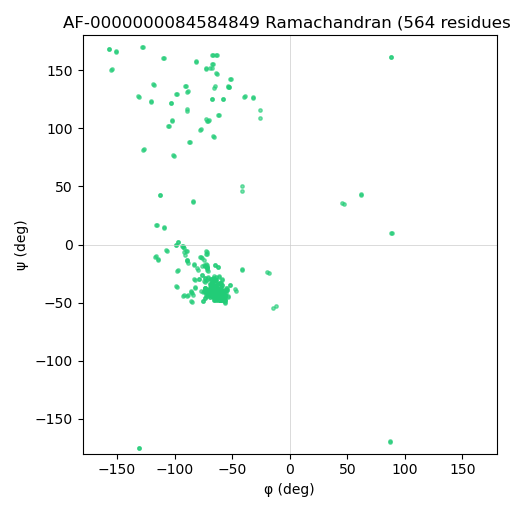HR B 1 221 ? -5.008 25.031 11.938 1 71 221 THR B CA 1
ATOM 4081 C C . THR B 1 221 ? -4.375 24.625 13.266 1 71 221 THR B C 1
ATOM 4083 O O . THR B 1 221 ? -4.898 23.75 13.969 1 71 221 THR B O 1
ATOM 4086 N N . ILE B 1 222 ? -3.293 25.203 13.594 1 76.69 222 ILE B N 1
ATOM 4087 C CA . ILE B 1 222 ? -2.59 24.906 14.836 1 76.69 222 ILE B CA 1
ATOM 4088 C C . ILE B 1 222 ? -3.473 25.25 16.031 1 76.69 222 ILE B C 1
ATOM 4090 O O . ILE B 1 222 ? -3.564 24.484 16.984 1 76.69 222 ILE B O 1
ATOM 4094 N N . LEU B 1 223 ? -4.125 26.297 15.883 1 82 223 LEU B N 1
ATOM 4095 C CA . LEU B 1 223 ? -4.98 26.766 16.969 1 82 223 LEU B CA 1
ATOM 4096 C C . LEU B 1 223 ? -6.156 25.812 17.172 1 82 223 LEU B C 1
ATOM 4098 O O . LEU B 1 223 ? -6.539 25.531 18.312 1 82 223 LEU B O 1
ATOM 4102 N N . GLN B 1 224 ? -6.598 25.25 16.094 1 77 224 GLN B N 1
ATOM 4103 C CA . GLN B 1 224 ? -7.676 24.281 16.203 1 77 224 GLN B CA 1
ATOM 4104 C C . GLN B 1 224 ? -7.195 23 16.875 1 77 224 GLN B C 1
ATOM 4106 O O . GLN B 1 224 ? -7.926 22.391 17.656 1 77 224 GLN B O 1
ATOM 4111 N N . GLN B 1 225 ? -6.066 22.656 16.531 1 74.31 225 GLN B N 1
ATOM 4112 C CA . GLN B 1 225 ? -5.469 21.484 17.156 1 74.31 225 GLN B CA 1
ATOM 4113 C C . GLN B 1 225 ? -5.336 21.672 18.672 1 74.31 225 GLN B C 1
ATOM 4115 O O . GLN B 1 225 ? -5.68 20.781 19.453 1 74.31 225 GLN B O 1
ATOM 4120 N N . ILE B 1 226 ? -4.844 22.844 19.047 1 80.19 226 ILE B N 1
ATOM 4121 C CA . ILE B 1 226 ? -4.688 23.156 20.453 1 80.19 226 ILE B CA 1
ATOM 4122 C C . ILE B 1 226 ? -6.051 23.141 21.141 1 80.19 226 ILE B C 1
ATOM 4124 O O . ILE B 1 226 ? -6.195 22.594 22.234 1 80.19 226 ILE B O 1
ATOM 4128 N N . ARG B 1 227 ? -6.953 23.625 20.422 1 79.94 227 ARG B N 1
ATOM 4129 C CA . ARG B 1 227 ? -8.305 23.672 20.969 1 79.94 227 ARG B CA 1
ATOM 4130 C C . ARG B 1 227 ? -8.844 22.266 21.188 1 79.94 227 ARG B C 1
ATOM 4132 O O . ARG B 1 227 ? -9.484 22 22.203 1 79.94 227 ARG B O 1
ATOM 4139 N N . GLY B 1 228 ? -8.625 21.469 20.25 1 74.06 228 GLY B N 1
ATOM 4140 C CA . GLY B 1 228 ? -9.039 20.094 20.391 1 74.06 228 GLY B CA 1
ATOM 4141 C C . GLY B 1 228 ? -8.43 19.406 21.609 1 74.06 228 GLY B C 1
ATOM 4142 O O . GLY B 1 228 ? -9.125 18.719 22.359 1 74.06 228 GLY B O 1
ATOM 4143 N N . ILE B 1 229 ? -7.199 19.625 21.781 1 74.69 229 ILE B N 1
ATOM 4144 C CA . ILE B 1 229 ? -6.477 19.031 22.891 1 74.69 229 ILE B CA 1
ATOM 4145 C C . ILE B 1 229 ? -7.012 19.594 24.219 1 74.69 229 ILE B C 1
ATOM 4147 O O . ILE B 1 229 ? -7.25 18.844 25.156 1 74.69 229 ILE B O 1
ATOM 4151 N N . THR B 1 230 ? -7.258 20.859 24.266 1 80.44 230 THR B N 1
ATOM 4152 C CA . THR B 1 230 ? -7.672 21.516 25.5 1 80.44 230 THR B CA 1
ATOM 4153 C C . THR B 1 230 ? -9.094 21.109 25.875 1 80.44 230 THR B C 1
ATOM 4155 O O . THR B 1 230 ? -9.422 20.984 27.062 1 80.44 230 THR B O 1
ATOM 4158 N N . VAL B 1 231 ? -9.844 20.797 24.844 1 75.88 231 VAL B N 1
ATOM 4159 C CA . VAL B 1 231 ? -11.242 20.453 25.078 1 75.88 231 VAL B CA 1
ATOM 4160 C C . VAL B 1 231 ? -11.352 18.969 25.422 1 75.88 231 VAL B C 1
ATOM 4162 O O . VAL B 1 231 ? -12.016 18.594 26.391 1 75.88 231 VAL B O 1
ATOM 4165 N N . THR B 1 232 ? -10.711 18.156 24.625 1 72.75 232 THR B N 1
ATOM 4166 C CA . THR B 1 232 ? -10.969 16.719 24.688 1 72.75 232 THR B CA 1
ATOM 4167 C C . THR B 1 232 ? -9.984 16.047 25.641 1 72.75 232 THR B C 1
ATOM 4169 O O . THR B 1 232 ? -10.375 15.195 26.453 1 72.75 232 THR B O 1
ATOM 4172 N N . ASP B 1 233 ? -8.742 16.438 25.516 1 71.88 233 ASP B N 1
ATOM 4173 C CA . ASP B 1 233 ? -7.715 15.727 26.266 1 71.88 233 ASP B CA 1
ATOM 4174 C C . ASP B 1 233 ? -7.543 16.344 27.656 1 71.88 233 ASP B C 1
ATOM 4176 O O . ASP B 1 233 ? -7.512 15.617 28.656 1 71.88 233 ASP B O 1
ATOM 4180 N N . LEU B 1 234 ? -7.52 17.688 27.672 1 74.12 234 LEU B N 1
ATOM 4181 C CA . LEU B 1 234 ? -7.203 18.359 28.922 1 74.12 234 LEU B CA 1
ATOM 4182 C C . LEU B 1 234 ? -8.477 18.797 29.641 1 74.12 234 LEU B C 1
ATOM 4184 O O . LEU B 1 234 ? -8.477 18.984 30.859 1 74.12 234 LEU B O 1
ATOM 4188 N N . GLN B 1 235 ? -9.586 18.953 28.859 1 81.56 235 GLN B N 1
ATOM 4189 C CA . GLN B 1 235 ? -10.875 19.391 29.375 1 81.56 235 GLN B CA 1
ATOM 4190 C C . GLN B 1 235 ? -10.711 20.609 30.281 1 81.56 235 GLN B C 1
ATOM 4192 O O . GLN B 1 235 ? -11.25 20.641 31.391 1 81.56 235 GLN B O 1
ATOM 4197 N N . ASP B 1 236 ? -9.852 21.5 30.078 1 82.25 236 ASP B N 1
ATOM 4198 C CA . ASP B 1 236 ? -9.539 22.719 30.812 1 82.25 236 ASP B CA 1
ATOM 4199 C C . ASP B 1 236 ? -10.117 23.953 30.109 1 82.25 236 ASP B C 1
ATOM 4201 O O . ASP B 1 236 ? -9.594 24.375 29.078 1 82.25 236 ASP B O 1
ATOM 4205 N N . SER B 1 237 ? -11.141 24.469 30.672 1 86.5 237 SER B N 1
ATOM 4206 C CA . SER B 1 237 ? -11.859 25.594 30.078 1 86.5 237 SER B CA 1
ATOM 4207 C C . SER B 1 237 ? -10.984 26.844 30.016 1 86.5 237 SER B C 1
ATOM 4209 O O . SER B 1 237 ? -11.078 27.625 29.062 1 86.5 237 SER B O 1
ATOM 4211 N N . SER B 1 238 ? -10.117 27.031 31.047 1 85.56 238 SER B N 1
ATOM 4212 C CA . SER B 1 238 ? -9.227 28.188 31.062 1 85.56 238 SER B CA 1
ATOM 4213 C C . SER B 1 238 ? -8.25 28.141 29.891 1 85.56 238 SER B C 1
ATOM 4215 O O . SER B 1 238 ? -8 29.172 29.25 1 85.56 238 SER B O 1
ATOM 4217 N N . LEU B 1 239 ? -7.801 27 29.594 1 87.94 239 LEU B N 1
ATOM 4218 C CA . LEU B 1 239 ? -6.891 26.828 28.469 1 87.94 239 LEU B CA 1
ATOM 4219 C C . LEU B 1 239 ? -7.621 27.047 27.141 1 87.94 239 LEU B C 1
ATOM 4221 O O . LEU B 1 239 ? -7.086 27.688 26.234 1 87.94 239 LEU B O 1
ATOM 4225 N N . THR B 1 240 ? -8.758 26.531 27.094 1 87.94 240 THR B N 1
ATOM 4226 C CA . THR B 1 240 ? -9.555 26.703 25.891 1 87.94 240 THR B CA 1
ATOM 4227 C C . THR B 1 240 ? -9.844 28.188 25.641 1 87.94 240 THR B C 1
ATOM 4229 O O . THR B 1 240 ? -9.75 28.672 24.516 1 87.94 240 THR B O 1
ATOM 4232 N N . GLU B 1 241 ? -10.156 28.891 26.703 1 87.44 241 GLU B N 1
ATOM 4233 C CA . GLU B 1 241 ? -10.414 30.328 26.609 1 87.44 241 GLU B CA 1
ATOM 4234 C C . GLU B 1 241 ? -9.164 31.078 26.156 1 87.44 241 GLU B C 1
ATOM 4236 O O . GLU B 1 241 ? -9.25 32.031 25.375 1 87.44 241 GLU B O 1
ATOM 4241 N N . ALA B 1 242 ? -8.055 30.625 26.688 1 89.62 242 ALA B N 1
ATOM 4242 C CA . ALA B 1 242 ? -6.785 31.234 26.297 1 89.62 242 ALA B CA 1
ATOM 4243 C C . ALA B 1 242 ? -6.523 31.062 24.812 1 89.62 242 ALA B C 1
ATOM 4245 O O . ALA B 1 242 ? -6.07 31.984 24.141 1 89.62 242 ALA B O 1
ATOM 4246 N N . VAL B 1 243 ? -6.832 29.906 24.344 1 90.62 243 VAL B N 1
ATOM 4247 C CA . VAL B 1 243 ? -6.652 29.609 22.922 1 90.62 243 VAL B CA 1
ATOM 4248 C C . VAL B 1 243 ? -7.582 30.5 22.094 1 90.62 243 VAL B C 1
ATOM 4250 O O . VAL B 1 243 ? -7.168 31.062 21.078 1 90.62 243 VAL B O 1
ATOM 4253 N N . ASP B 1 244 ? -8.773 30.641 22.547 1 87.12 244 ASP B N 1
ATOM 4254 C CA . ASP B 1 244 ? -9.734 31.484 21.844 1 87.12 244 ASP B CA 1
ATOM 4255 C C . ASP B 1 244 ? -9.273 32.938 21.812 1 87.12 244 ASP B C 1
ATOM 4257 O O . ASP B 1 244 ? -9.398 33.625 20.781 1 87.12 244 ASP B O 1
ATOM 4261 N N . HIS B 1 245 ? -8.75 33.344 22.938 1 87.19 245 HIS B N 1
ATOM 4262 C CA . HIS B 1 245 ? -8.227 34.719 23.016 1 87.19 245 HIS B CA 1
ATOM 4263 C C . HIS B 1 245 ? -7.039 34.906 22.078 1 87.19 245 HIS B C 1
ATOM 4265 O O . HIS B 1 245 ? -6.938 35.938 21.406 1 87.19 245 HIS B O 1
ATOM 4271 N N . LEU B 1 246 ? -6.215 33.938 22.062 1 90.69 246 LEU B N 1
ATOM 4272 C CA . LEU B 1 246 ? -5.055 33.969 21.172 1 90.69 246 LEU B CA 1
ATOM 4273 C C . LEU B 1 246 ? -5.488 34.094 19.719 1 90.69 246 LEU B C 1
ATOM 4275 O O . LEU B 1 246 ? -4.949 34.906 18.969 1 90.69 246 LEU B O 1
ATOM 4279 N N . GLU B 1 247 ? -6.406 33.312 19.344 1 87.44 247 GLU B N 1
ATOM 4280 C CA . GLU B 1 247 ? -6.902 33.344 17.984 1 87.44 247 GLU B CA 1
ATOM 4281 C C . GLU B 1 247 ? -7.496 34.688 17.625 1 87.44 247 GLU B C 1
ATOM 4283 O O . GLU B 1 247 ? -7.23 35.219 16.547 1 87.44 247 GLU B O 1
ATOM 4288 N N . LYS B 1 248 ? -8.266 35.25 18.516 1 85.5 248 LYS B N 1
ATOM 4289 C CA . LYS B 1 248 ? -8.883 36.562 18.312 1 85.5 248 LYS B CA 1
ATOM 4290 C C . LYS B 1 248 ? -7.82 37.625 18.156 1 85.5 248 LYS B C 1
ATOM 4292 O O . LYS B 1 248 ? -7.953 38.531 17.312 1 85.5 248 LYS B O 1
ATOM 4297 N N . GLU B 1 249 ? -6.805 37.469 18.969 1 85.88 249 GLU B N 1
ATOM 4298 C CA . GLU B 1 249 ? -5.738 38.469 18.922 1 85.88 249 GLU B CA 1
ATOM 4299 C C . GLU B 1 249 ? -4.973 38.406 17.609 1 85.88 249 GLU B C 1
ATOM 4301 O O . GLU B 1 249 ? -4.637 39.438 17.016 1 85.88 249 GLU B O 1
ATOM 4306 N N . LEU B 1 250 ? -4.766 37.188 17.125 1 85.5 250 LEU B N 1
ATOM 4307 C CA . LEU B 1 250 ? -3.975 36.969 15.922 1 85.5 250 LEU B CA 1
ATOM 4308 C C . LEU B 1 250 ? -4.738 37.438 14.68 1 85.5 250 LEU B C 1
ATOM 4310 O O . LEU B 1 250 ? -4.133 37.75 13.648 1 85.5 250 LEU B O 1
ATOM 4314 N N . LEU B 1 251 ? -5.996 37.562 14.75 1 79.31 251 LEU B N 1
ATOM 4315 C CA . LEU B 1 251 ? -6.84 37.938 13.617 1 79.31 251 LEU B CA 1
ATOM 4316 C C . LEU B 1 251 ? -6.977 39.469 13.523 1 79.31 251 LEU B C 1
ATOM 4318 O O . LEU B 1 251 ? -7.469 40 12.523 1 79.31 251 LEU B O 1
ATOM 4322 N N . LYS B 1 252 ? -6.434 40.094 14.492 1 80.81 252 LYS B N 1
ATOM 4323 C CA . LYS B 1 252 ? -6.484 41.562 14.477 1 80.81 252 LYS B CA 1
ATOM 4324 C C . LYS B 1 252 ? -5.535 42.125 13.422 1 80.81 252 LYS B C 1
ATOM 4326 O O . LYS B 1 252 ? -4.531 41.5 13.086 1 80.81 252 LYS B O 1
ATOM 4331 N N . THR B 1 253 ? -5.906 43.25 12.945 1 82.5 253 THR B N 1
ATOM 4332 C CA . THR B 1 253 ? -5.062 43.969 11.984 1 82.5 253 THR B CA 1
ATOM 4333 C C . THR B 1 253 ? -3.721 44.344 12.617 1 82.5 253 THR B C 1
ATOM 4335 O O . THR B 1 253 ? -2.678 44.25 11.961 1 82.5 253 THR B O 1
ATOM 4338 N N . GLU B 1 254 ? -3.73 44.75 13.922 1 83.81 254 GLU B N 1
ATOM 4339 C CA . GLU B 1 254 ? -2.533 45.062 14.695 1 83.81 254 GLU B CA 1
ATOM 4340 C C . GLU B 1 254 ? -2.494 44.281 16 1 83.81 254 GLU B C 1
ATOM 4342 O O . GLU B 1 254 ? -2.912 44.781 17.047 1 83.81 254 GLU B O 1
ATOM 4347 N N . PRO B 1 255 ? -2.047 43.031 15.93 1 81.38 255 PRO B N 1
ATOM 4348 C CA . PRO B 1 255 ? -2.012 42.188 17.125 1 81.38 255 PRO B CA 1
ATOM 4349 C C . PRO B 1 255 ? -1.036 42.688 18.188 1 81.38 255 PRO B C 1
ATOM 4351 O O . PRO B 1 255 ? 0.017 43.25 17.844 1 81.38 255 PRO B O 1
ATOM 4354 N N . ALA B 1 256 ? -1.499 42.688 19.406 1 83.75 256 ALA B N 1
ATOM 4355 C CA . ALA B 1 256 ? -0.642 43.031 20.531 1 83.75 256 ALA B CA 1
ATOM 4356 C C . ALA B 1 256 ? 0.396 41.938 20.797 1 83.75 256 ALA B C 1
ATOM 4358 O O . ALA B 1 256 ? 0.075 40.875 21.344 1 83.75 256 ALA B O 1
ATOM 4359 N N . SER B 1 257 ? 1.62 42.219 20.469 1 85.88 257 SER B N 1
ATOM 4360 C CA . SER B 1 257 ? 2.691 41.25 20.562 1 85.88 257 SER B CA 1
ATOM 4361 C C . SER B 1 257 ? 2.875 40.75 22 1 85.88 257 SER B C 1
ATOM 4363 O O . SER B 1 257 ? 3.127 39.594 22.25 1 85.88 257 SER B O 1
ATOM 4365 N N . TYR B 1 258 ? 2.787 41.656 22.875 1 82.25 258 TYR B N 1
ATOM 4366 C CA . TYR B 1 258 ? 2.969 41.281 24.266 1 82.25 258 TYR B CA 1
ATOM 4367 C C . TYR B 1 258 ? 1.883 40.312 24.719 1 82.25 258 TYR B C 1
ATOM 4369 O O . TYR B 1 258 ? 2.154 39.375 25.469 1 82.25 258 TYR B O 1
ATOM 4377 N N . LEU B 1 259 ? 0.675 40.531 24.297 1 82.88 259 LEU B N 1
ATOM 4378 C CA . LEU B 1 259 ? -0.441 39.656 24.656 1 82.88 259 LEU B CA 1
ATOM 4379 C C . LEU B 1 259 ? -0.297 38.281 24.016 1 82.88 259 LEU B C 1
ATOM 4381 O O . LEU B 1 259 ? -0.553 37.25 24.656 1 82.88 259 LEU B O 1
ATOM 4385 N N . ILE B 1 260 ? 0.118 38.312 22.812 1 89.12 260 ILE B N 1
ATOM 4386 C CA . ILE B 1 260 ? 0.349 37.031 22.109 1 89.12 260 ILE B CA 1
ATOM 4387 C C . ILE B 1 260 ? 1.397 36.219 22.859 1 89.12 260 ILE B C 1
ATOM 4389 O O . ILE B 1 260 ? 1.182 35.031 23.141 1 89.12 260 ILE B O 1
ATOM 4393 N N . GLU B 1 261 ? 2.438 36.875 23.25 1 85 261 GLU B N 1
ATOM 4394 C CA . GLU B 1 261 ? 3.508 36.156 23.953 1 85 261 GLU B CA 1
ATOM 4395 C C . GLU B 1 261 ? 3.055 35.688 25.328 1 85 261 GLU B C 1
ATOM 4397 O O . GLU B 1 261 ? 3.436 34.594 25.781 1 85 261 GLU B O 1
ATOM 4402 N N . ALA B 1 262 ? 2.254 36.469 25.969 1 82.25 262 ALA B N 1
ATOM 4403 C CA . ALA B 1 262 ? 1.731 36.094 27.281 1 82.25 262 ALA B CA 1
ATOM 4404 C C . ALA B 1 262 ? 0.853 34.875 27.203 1 82.25 262 ALA B C 1
ATOM 4406 O O . ALA B 1 262 ? 0.999 33.938 28 1 82.25 262 ALA B O 1
ATOM 4407 N N . LEU B 1 263 ? 0.036 34.875 26.219 1 88.75 263 LEU B N 1
ATOM 4408 C CA . LEU B 1 263 ? -0.882 33.75 26.047 1 88.75 263 LEU B CA 1
ATOM 4409 C C . LEU B 1 263 ? -0.127 32.5 25.641 1 88.75 263 LEU B C 1
ATOM 4411 O O . LEU B 1 263 ? -0.417 31.406 26.156 1 88.75 263 LEU B O 1
ATOM 4415 N N . LEU B 1 264 ? 0.804 32.656 24.781 1 89.62 264 LEU B N 1
ATOM 4416 C CA . LEU B 1 264 ? 1.618 31.531 24.359 1 89.62 264 LEU B CA 1
ATOM 4417 C C . LEU B 1 264 ? 2.393 30.953 25.547 1 89.62 264 LEU B C 1
ATOM 4419 O O . LEU B 1 264 ? 2.484 29.734 25.703 1 89.62 264 LEU B O 1
ATOM 4423 N N . THR B 1 265 ? 2.912 31.844 26.391 1 83.12 265 THR B N 1
ATOM 4424 C CA . THR B 1 265 ? 3.654 31.422 27.578 1 83.12 265 THR B CA 1
ATOM 4425 C C . THR B 1 265 ? 2.744 30.672 28.547 1 83.12 265 THR B C 1
ATOM 4427 O O . THR B 1 265 ? 3.145 29.672 29.141 1 83.12 265 THR B O 1
ATOM 4430 N N . TYR B 1 266 ? 1.586 31.188 28.672 1 85.12 266 TYR B N 1
ATOM 4431 C CA . TYR B 1 266 ? 0.581 30.562 29.516 1 85.12 266 TYR B CA 1
ATOM 4432 C C . TYR B 1 266 ? 0.261 29.156 29.031 1 85.12 266 TYR B C 1
ATOM 4434 O O . TYR B 1 266 ? 0.211 28.203 29.828 1 85.12 266 TYR B O 1
ATOM 4442 N N . LEU B 1 267 ? 0.08 28.984 27.734 1 88.31 267 LEU B N 1
ATOM 4443 C CA . LEU B 1 267 ? -0.294 27.703 27.141 1 88.31 267 LEU B CA 1
ATOM 4444 C C . LEU B 1 267 ? 0.886 26.734 27.141 1 88.31 267 LEU B C 1
ATOM 4446 O O . LEU B 1 267 ? 0.702 25.531 27.266 1 88.31 267 LEU B O 1
ATOM 4450 N N . ASP B 1 268 ? 2.059 27.219 27.078 1 86 268 ASP B N 1
ATOM 4451 C CA . ASP B 1 268 ? 3.299 26.453 26.969 1 86 268 ASP B CA 1
ATOM 4452 C C . ASP B 1 268 ? 3.625 25.734 28.281 1 86 268 ASP B C 1
ATOM 4454 O O . ASP B 1 268 ? 4.531 24.906 28.328 1 86 268 ASP B O 1
ATOM 4458 N N . GLN B 1 269 ? 2.912 26.016 29.266 1 79.75 269 GLN B N 1
ATOM 4459 C CA . GLN B 1 269 ? 3.133 25.391 30.562 1 79.75 269 GLN B CA 1
ATOM 4460 C C . GLN B 1 269 ? 2.695 23.922 30.547 1 79.75 269 GLN B C 1
ATOM 4462 O O . GLN B 1 269 ? 3.123 23.141 31.391 1 79.75 269 GLN B O 1
ATOM 4467 N N . HIS B 1 270 ? 1.885 23.609 29.609 1 79.62 270 HIS B N 1
ATOM 4468 C CA . HIS B 1 270 ? 1.405 22.234 29.484 1 79.62 270 HIS B CA 1
ATOM 4469 C C . HIS B 1 270 ? 2.203 21.469 28.438 1 79.62 270 HIS B C 1
ATOM 4471 O O . HIS B 1 270 ? 2.199 21.828 27.266 1 79.62 270 HIS B O 1
ATOM 4477 N N . ASN B 1 271 ? 2.654 20.359 28.797 1 77.12 271 ASN B N 1
ATOM 4478 C CA . ASN B 1 271 ? 3.576 19.578 27.969 1 77.12 271 ASN B CA 1
ATOM 4479 C C . ASN B 1 271 ? 2.91 19.109 26.672 1 77.12 271 ASN B C 1
ATOM 4481 O O . ASN B 1 271 ? 3.551 19.062 25.625 1 77.12 271 ASN B O 1
ATOM 4485 N N . THR B 1 272 ? 1.661 18.922 26.781 1 77.38 272 THR B N 1
ATOM 4486 C CA . THR B 1 272 ? 0.926 18.375 25.641 1 77.38 272 THR B CA 1
ATOM 4487 C C . THR B 1 272 ? 0.789 19.406 24.531 1 77.38 272 THR B C 1
ATOM 4489 O O . THR B 1 272 ? 0.541 19.062 23.375 1 77.38 272 THR B O 1
ATOM 4492 N N . LEU B 1 273 ? 1.019 20.703 24.922 1 82.56 273 LEU B N 1
ATOM 4493 C CA . LEU B 1 273 ? 0.781 21.766 23.953 1 82.56 273 LEU B CA 1
ATOM 4494 C C . LEU B 1 273 ? 2.098 22.344 23.438 1 82.56 273 LEU B C 1
ATOM 4496 O O . LEU B 1 273 ? 2.109 23.156 22.516 1 82.56 273 LEU B O 1
ATOM 4500 N N . LYS B 1 274 ? 3.189 21.953 23.938 1 78.25 274 LYS B N 1
ATOM 4501 C CA . LYS B 1 274 ? 4.496 22.547 23.688 1 78.25 274 LYS B CA 1
ATOM 4502 C C . LYS B 1 274 ? 4.832 22.516 22.203 1 78.25 274 LYS B C 1
ATOM 4504 O O . LYS B 1 274 ? 5.312 23.516 21.641 1 78.25 274 LYS B O 1
ATOM 4509 N N . GLU B 1 275 ? 4.559 21.438 21.656 1 71.06 275 GLU B N 1
ATOM 4510 C CA . GLU B 1 275 ? 4.906 21.297 20.234 1 71.06 275 GLU B CA 1
ATOM 4511 C C . GLU B 1 275 ? 4.059 22.234 19.375 1 71.06 275 GLU B C 1
ATOM 4513 O O . GLU B 1 275 ? 4.574 22.859 18.453 1 71.06 275 GLU B O 1
ATOM 4518 N N . SER B 1 276 ? 2.803 22.266 19.703 1 78.56 276 SER B N 1
ATOM 4519 C CA . SER B 1 276 ? 1.904 23.125 18.953 1 78.56 276 SER B CA 1
ATOM 4520 C C . SER B 1 276 ? 2.262 24.594 19.172 1 78.56 276 SER B C 1
ATOM 4522 O O . SER B 1 276 ? 2.223 25.391 18.219 1 78.56 276 SER B O 1
ATOM 4524 N N . ILE B 1 277 ? 2.635 24.938 20.422 1 83.12 277 ILE B N 1
ATOM 4525 C CA . ILE B 1 277 ? 2.979 26.312 20.734 1 83.12 277 ILE B CA 1
ATOM 4526 C C . ILE B 1 277 ? 4.281 26.703 20.047 1 83.12 277 ILE B C 1
ATOM 4528 O O . ILE B 1 277 ? 4.402 27.812 19.516 1 83.12 277 ILE B O 1
ATOM 4532 N N . ARG B 1 278 ? 5.156 25.828 20 1 74.75 278 ARG B N 1
ATOM 4533 C CA . ARG B 1 278 ? 6.391 26.062 19.25 1 74.75 278 ARG B CA 1
ATOM 4534 C C . ARG B 1 278 ? 6.094 26.344 17.781 1 74.75 278 ARG B C 1
ATOM 4536 O O . ARG B 1 278 ? 6.695 27.234 17.172 1 74.75 278 ARG B O 1
ATOM 4543 N N . ALA B 1 279 ? 5.207 25.656 17.281 1 75.5 279 ALA B N 1
ATOM 4544 C CA . ALA B 1 279 ? 4.809 25.844 15.883 1 75.5 279 ALA B CA 1
ATOM 4545 C C . ALA B 1 279 ? 4.242 27.234 15.648 1 75.5 279 ALA B C 1
ATOM 4547 O O . ALA B 1 279 ? 4.551 27.875 14.641 1 75.5 279 ALA B O 1
ATOM 4548 N N . ILE B 1 280 ? 3.428 27.734 16.547 1 81 280 ILE B N 1
ATOM 4549 C CA . ILE B 1 280 ? 2.836 29.062 16.438 1 81 280 ILE B CA 1
ATOM 4550 C C . ILE B 1 280 ? 3.934 30.125 16.5 1 81 280 ILE B C 1
ATOM 4552 O O . ILE B 1 280 ? 3.941 31.062 15.695 1 81 280 ILE B O 1
ATOM 4556 N N . ARG B 1 281 ? 4.898 29.859 17.375 1 75.75 281 ARG B N 1
ATOM 4557 C CA . ARG B 1 281 ? 5.996 30.812 17.531 1 75.75 281 ARG B CA 1
ATOM 4558 C C . ARG B 1 281 ? 6.824 30.906 16.25 1 75.75 281 ARG B C 1
ATOM 4560 O O . ARG B 1 281 ? 7.285 31.984 15.875 1 75.75 281 ARG B O 1
ATOM 4567 N N . LEU B 1 282 ? 6.859 29.828 15.555 1 70.38 282 LEU B N 1
ATOM 4568 C CA . LEU B 1 282 ? 7.621 29.781 14.312 1 70.38 282 LEU B CA 1
ATOM 4569 C C . LEU B 1 282 ? 6.906 30.562 13.211 1 70.38 282 LEU B C 1
ATOM 4571 O O . LEU B 1 282 ? 7.551 31.109 12.305 1 70.38 282 LEU B O 1
ATOM 4575 N N . LEU B 1 283 ? 5.645 30.547 13.297 1 73.62 283 LEU B N 1
ATOM 4576 C CA . LEU B 1 283 ? 4.84 31.188 12.258 1 73.62 283 LEU B CA 1
ATOM 4577 C C . LEU B 1 283 ? 4.711 32.688 12.508 1 73.62 283 LEU B C 1
ATOM 4579 O O . LEU B 1 283 ? 4.309 33.438 11.617 1 73.62 283 LEU B O 1
ATOM 4583 N N . LEU B 1 284 ? 5.012 33.031 13.688 1 74.44 284 LEU B N 1
ATOM 4584 C CA . LEU B 1 284 ? 4.895 34.438 14.047 1 74.44 284 LEU B CA 1
ATOM 4585 C C . LEU B 1 284 ? 6.223 35.156 13.844 1 74.44 284 LEU B C 1
ATOM 4587 O O . LEU B 1 284 ? 6.242 36.312 13.414 1 74.44 284 LEU B O 1
#

Solvent-accessible surface area (backbone atoms only — not comparable to full-atom values): 30770 Å² total; per-residue (Å²): 129,56,69,67,55,52,50,38,51,49,40,50,52,45,35,43,73,62,31,68,86,72,50,49,66,55,58,44,17,55,74,68,71,48,50,56,68,58,49,44,74,77,29,88,37,70,64,52,41,48,52,50,37,53,50,51,53,49,48,52,49,51,36,56,49,48,45,54,67,60,42,76,87,49,49,51,65,54,42,50,31,50,51,45,30,49,50,42,52,51,40,43,76,40,41,50,52,49,46,44,61,65,7,50,58,81,48,90,72,48,66,60,56,56,50,49,50,46,43,51,52,43,50,51,50,51,50,46,36,50,52,48,40,63,57,66,34,73,83,43,57,74,30,36,60,46,52,31,44,41,50,53,11,48,44,44,53,55,38,54,32,41,52,73,52,29,36,61,74,59,52,64,59,52,21,51,49,51,50,53,44,48,50,35,36,52,65,52,50,73,76,51,81,59,89,40,54,75,88,29,50,55,71,78,64,66,80,77,63,74,72,80,75,51,72,66,54,34,51,50,49,49,51,49,52,52,39,48,42,22,55,70,74,62,60,35,67,69,56,35,50,45,50,53,49,44,53,57,40,67,70,40,94,76,52,57,63,68,58,50,52,50,46,48,55,61,52,45,73,38,76,90,38,34,66,56,46,50,40,50,61,62,73,103,129,57,70,68,54,54,49,36,52,49,41,50,52,44,34,42,72,61,32,66,86,72,50,49,66,56,58,45,17,54,75,69,70,48,50,57,68,60,50,44,75,77,30,86,38,68,64,52,42,49,51,50,37,52,52,51,55,49,49,52,51,51,36,55,49,49,43,54,66,57,42,77,86,49,49,49,66,54,42,51,30,51,50,44,30,49,51,42,52,49,40,42,76,38,41,48,52,51,46,45,63,67,6,51,56,81,49,89,70,50,66,59,56,56,49,48,51,45,42,52,52,44,51,52,50,50,50,44,36,51,52,48,39,64,56,66,35,75,85,45,57,75,32,37,58,48,51,31,44,41,50,52,11,49,46,45,52,54,37,52,32,40,51,72,52,29,35,60,72,59,52,65,60,51,21,50,49,51,49,54,44,49,50,35,36,53,66,53,50,73,76,50,80,60,89,40,54,74,91,29,50,55,70,78,65,66,80,77,63,74,72,79,75,51,72,68,54,35,50,49,50,48,50,49,52,51,37,48,41,21,54,70,74,60,59,35,66,70,57,35,50,46,50,52,50,46,52,56,40,66,70,39,95,77,52,57,62,68,57,50,50,50,46,49,54,62,52,46,72,39,76,91,38,35,66,56,47,51,40,51,60,60,74,100

Sequence (568 aa):
MDRKTEIILAAKHKFAEFGFQQVSMQSIAEACKISKASIYKLFDSKEALLNELIQYNHQQLTNKAALIEADKSLSPAARFERKIVMEIDSFKENKHLIQMLMFSPPFKESSELQRHMNNVRAILIKWHQDMLLNLYGEKVEPFKWDMTLNLLGLLNPYLKMMADGAILRDPADVAHELKLVMDAIVKDKLTRPPLLNEQHIQLHFHADLPDAPGKEELLHTILQQIRGITVTDLQDSSLTEAVDHLEKELLKTEPASYLIEALLTYLDQHNTLKESIRAIRLLLMDRKTEIILAAKHKFAEFGFQQVSMQSIAEACKISKASIYKLFDSKEALLNELIQYNHQQLTNKAALIEADKSLSPAARFERKIVMEIDSFKENKHLIQMLMFSPPFKESSELQRHMNNVRAILIKWHQDMLLNLYGEKVEPFKWDMTLNLLGLLNPYLKMMADGAILRDPADVAHELKLVMDAIVKDKLTRPPLLNEQHIQLHFHADLPDAPGKEELLHTILQQIRGITVTDLQDSSLTEAVDHLEKELLKTEPASYLIEALLTYLDQHNTLKESIRAIRLLL

Foldseek 3Di:
DDPLVQLLVLLLVCCLVPNLVVDALQNSCVVSVHHSVVSCVVAVGSVRSLVVSLVLLVLLLLLVLVLLVLPPPDDLLRSQLVNLLSLLVSLLVRVSVVCRLVPDPVPPPDPPSVLVVLQVVVVLLVVLLVSVCSNPNPLCVQQSVVLSVVLCVLSVVSSNCVSVPVDDDRSSVSSNVSSVVSVVVSVVCSVDGHPDDPVNDDRDNDPPPDDRDDLLSSLVSLLVVQLCCCCPVVVPVVLNVLSVVLNVQVPDPDRDPVSNVVSLVVNCVDVVSVVSSSSNVSSD/DDPLVQLLVLLLVCCLVPNLVVDALQNSCVVSVHHSVVSCVVAVGSVRSLVVSVVLLVLLLLLLLVLLVLPPVDDLLRSQLVNLLSLLVSLLVRVSVVCRLVPDPVPPPDPPSVLVVLQVVVVLLVVLLVSVCSNPNPLCVQQSVVLSVVLVVLSVVSSNCVSVPVDDDRSSVSSNVSSVVSVVVSVVCSVDGHPDDPVNDDRDNDPPPDDRDDLLSSLVSLLVVQLCCCCPVVVPVVLNVLSVVLNVQVPDPDHDPVSNVVSLVVNCVDPVSVVSSSSNVSSD

Nearest PDB structures (foldseek):
  6hs0-assembly1_A  TM=6.263E-01  e=3.270E-04  Mycobacterium tuberculosis H37Rv
  3vib-assembly1_B  TM=6.573E-01  e=3.860E-03  Neisseria gonorrhoeae
  2qtq-assembly1_A  TM=5.789E-01  e=4.759E-03  Novosphingobium aromaticivorans DSM 12444
  3anp-assembly2_B  TM=5.726E-01  e=7.862E-03  Thermus thermophilus
  2gfn-assembly1_A  TM=6.658E-01  e=3.697E-02  Rhodococcus jostii RHA1